Protein AF-A0A1Y2CX53-F1 (afdb_monomer_lite)

Organism: NCBI:txid329046

Structure (mmCIF, N/CA/C/O backbone):
data_AF-A0A1Y2CX53-F1
#
_entry.id   AF-A0A1Y2CX53-F1
#
loop_
_atom_site.group_PDB
_atom_site.id
_atom_site.type_symbol
_atom_site.label_atom_id
_atom_site.label_alt_id
_atom_site.label_comp_id
_atom_site.label_asym_id
_atom_site.label_entity_id
_atom_site.label_seq_id
_atom_site.pdbx_PDB_ins_code
_atom_site.Cartn_x
_atom_site.Cartn_y
_atom_site.Cartn_z
_atom_site.occupancy
_atom_site.B_iso_or_equiv
_atom_site.auth_seq_id
_atom_site.auth_comp_id
_atom_site.auth_asym_id
_atom_site.auth_atom_id
_atom_site.pdbx_PDB_model_num
ATOM 1 N N . MET A 1 1 ? -79.094 -1.179 32.822 1.00 39.94 1 MET A N 1
ATOM 2 C CA . MET A 1 1 ? -78.836 -0.177 31.769 1.00 39.94 1 MET A CA 1
ATOM 3 C C . MET A 1 1 ? -77.334 -0.209 31.513 1.00 39.94 1 MET A C 1
ATOM 5 O O . MET A 1 1 ? -76.596 0.452 32.221 1.00 39.94 1 MET A O 1
ATOM 9 N N . ASN A 1 2 ? -76.881 -1.110 30.634 1.00 36.38 2 ASN A N 1
ATOM 10 C CA . ASN A 1 2 ? -75.459 -1.347 30.356 1.00 36.38 2 ASN A CA 1
ATOM 11 C C . ASN A 1 2 ? -75.145 -0.822 28.957 1.00 36.38 2 ASN A C 1
ATOM 13 O O . ASN A 1 2 ? -75.767 -1.248 27.987 1.00 36.38 2 ASN A O 1
ATOM 17 N N . ILE A 1 3 ? -74.209 0.119 28.883 1.00 42.88 3 ILE A N 1
ATOM 18 C CA . ILE A 1 3 ? -73.709 0.717 27.648 1.00 42.88 3 ILE A CA 1
ATOM 19 C C . ILE A 1 3 ? -72.455 -0.070 27.258 1.00 42.88 3 ILE A C 1
ATOM 21 O O . ILE A 1 3 ? -71.452 -0.009 27.963 1.00 42.88 3 ILE A O 1
ATOM 25 N N . PHE A 1 4 ? -72.514 -0.820 26.157 1.00 44.66 4 PHE A N 1
ATOM 26 C CA . PHE A 1 4 ? -71.326 -1.385 25.517 1.00 44.66 4 PHE A CA 1
ATOM 27 C C . PHE A 1 4 ? -70.803 -0.376 24.492 1.00 44.66 4 PHE A C 1
ATOM 29 O O . PHE A 1 4 ? -71.413 -0.172 23.444 1.00 44.66 4 PHE A O 1
ATOM 36 N N . ALA A 1 5 ? -69.678 0.266 24.805 1.00 48.75 5 ALA A N 1
ATOM 37 C CA . ALA A 1 5 ? -68.897 1.029 23.842 1.00 48.75 5 ALA A CA 1
ATOM 38 C C . ALA A 1 5 ? -68.001 0.057 23.057 1.00 48.75 5 ALA A C 1
ATOM 40 O O . ALA A 1 5 ? -67.170 -0.635 23.642 1.00 48.75 5 ALA A O 1
ATOM 41 N N . SER A 1 6 ? -68.189 -0.012 21.739 1.00 45.56 6 SER A N 1
ATOM 42 C CA . SER A 1 6 ? -67.289 -0.738 20.837 1.00 45.56 6 SER A CA 1
ATOM 43 C C . SER A 1 6 ? -66.090 0.150 20.511 1.00 45.56 6 SER A C 1
ATOM 45 O O . SER A 1 6 ? -66.242 1.198 19.887 1.00 45.56 6 SER A O 1
ATOM 47 N N . LEU A 1 7 ? -64.905 -0.264 20.957 1.00 41.53 7 LEU A N 1
ATOM 48 C CA . LEU A 1 7 ? -63.626 0.357 20.630 1.00 41.53 7 LEU A CA 1
ATOM 49 C C . LEU A 1 7 ? -63.125 -0.249 19.308 1.00 41.53 7 LEU A C 1
ATOM 51 O O . LEU A 1 7 ? -62.728 -1.412 19.275 1.00 41.53 7 LEU A O 1
ATOM 55 N N . ILE A 1 8 ? -63.176 0.511 18.212 1.00 47.50 8 ILE A N 1
ATOM 56 C CA . ILE A 1 8 ? -62.559 0.126 16.934 1.00 47.50 8 ILE A CA 1
ATOM 57 C C . ILE A 1 8 ? -61.094 0.566 16.982 1.00 47.50 8 ILE A C 1
ATOM 59 O O . ILE A 1 8 ? -60.797 1.759 16.968 1.00 47.50 8 ILE A O 1
ATOM 63 N N . LEU A 1 9 ? -60.185 -0.404 17.072 1.00 40.47 9 LEU A N 1
ATOM 64 C CA . LEU A 1 9 ? -58.741 -0.192 17.057 1.00 40.47 9 LEU A CA 1
ATOM 65 C C . LEU A 1 9 ? -58.256 -0.184 15.596 1.00 40.47 9 LEU A C 1
ATOM 67 O O . LEU A 1 9 ? -58.204 -1.231 14.955 1.00 40.47 9 LEU A O 1
ATOM 71 N N . PHE A 1 10 ? -57.910 0.985 15.057 1.00 42.09 10 PHE A N 1
ATOM 72 C CA . PHE A 1 10 ? -57.161 1.076 13.801 1.00 42.09 10 PHE A CA 1
ATOM 73 C C . PHE A 1 10 ? -55.679 0.832 14.102 1.00 42.09 10 PHE A C 1
ATOM 75 O O . PHE A 1 10 ? -54.994 1.708 14.627 1.00 42.09 10 PHE A O 1
ATOM 82 N N . ALA A 1 11 ? -55.180 -0.364 13.791 1.00 44.38 11 ALA A N 1
ATOM 83 C CA . ALA A 1 11 ? -53.746 -0.619 13.756 1.00 44.38 11 ALA A CA 1
ATOM 84 C C . ALA A 1 11 ? -53.168 0.039 12.494 1.00 44.38 11 ALA A C 1
ATOM 86 O O . ALA A 1 11 ? -53.294 -0.488 11.391 1.00 44.38 11 ALA A O 1
ATOM 87 N N . VAL A 1 12 ? -52.564 1.216 12.649 1.00 46.72 12 VAL A N 1
ATOM 88 C CA . VAL A 1 12 ? -51.703 1.799 11.616 1.00 46.72 12 VAL A CA 1
ATOM 89 C C . VAL A 1 12 ? -50.394 1.014 11.660 1.00 46.72 12 VAL A C 1
ATOM 91 O O . VAL A 1 12 ? -49.587 1.218 12.564 1.00 46.72 12 VAL A O 1
ATOM 94 N N . SER A 1 13 ? -50.191 0.074 10.732 1.00 46.53 13 SER A N 1
ATOM 95 C CA . SER A 1 13 ? -48.875 -0.538 10.552 1.00 46.53 13 SER A CA 1
ATOM 96 C C . SER A 1 13 ? -47.955 0.516 9.945 1.00 46.53 13 SER A C 1
ATOM 98 O O . SER A 1 13 ? -48.009 0.785 8.745 1.00 46.53 13 SER A O 1
ATOM 100 N N . THR A 1 14 ? -47.120 1.147 10.762 1.00 49.34 14 THR A N 1
ATOM 101 C CA . THR A 1 14 ? -45.939 1.831 10.241 1.00 49.34 14 THR A CA 1
ATOM 102 C C . THR A 1 14 ? -45.027 0.735 9.703 1.00 49.34 14 THR A C 1
ATOM 104 O O . THR A 1 14 ? -44.381 0.041 10.488 1.00 49.34 14 THR A O 1
ATOM 107 N N . SER A 1 15 ? -45.044 0.496 8.389 1.00 53.25 15 SER A N 1
ATOM 108 C CA . SER A 1 15 ? -44.055 -0.365 7.745 1.00 53.25 15 SER A CA 1
ATOM 109 C C . SER A 1 15 ? -42.688 0.230 8.060 1.00 53.25 15 SER A C 1
ATOM 111 O O . SER A 1 15 ? -42.376 1.319 7.573 1.00 53.25 15 SER A O 1
ATOM 113 N N . ALA A 1 16 ? -41.920 -0.428 8.929 1.00 63.12 16 ALA A N 1
ATOM 114 C CA . ALA A 1 16 ? -40.508 -0.126 9.062 1.00 63.12 16 ALA A CA 1
ATOM 115 C C . ALA A 1 16 ? -39.925 -0.269 7.654 1.00 63.12 16 ALA A C 1
ATOM 117 O O . ALA A 1 16 ? -40.063 -1.321 7.034 1.00 63.12 16 ALA A O 1
ATOM 118 N N . VAL A 1 17 ? -39.437 0.834 7.093 1.00 67.75 17 VAL A N 1
ATOM 119 C CA . VAL A 1 17 ? -38.755 0.796 5.805 1.00 67.75 17 VAL A CA 1
ATOM 120 C C . VAL A 1 17 ? -37.468 0.038 6.077 1.00 67.75 17 VAL A C 1
ATOM 122 O O . VAL A 1 17 ? -36.670 0.502 6.888 1.00 67.75 17 VAL A O 1
ATOM 125 N N . ASP A 1 18 ? -37.313 -1.146 5.485 1.00 77.56 18 ASP A N 1
ATOM 126 C CA . ASP A 1 18 ? -36.091 -1.927 5.654 1.00 77.56 18 ASP A CA 1
ATOM 127 C C . ASP A 1 18 ? -34.884 -1.057 5.256 1.00 77.56 18 ASP A C 1
ATOM 129 O O . ASP A 1 18 ? -34.934 -0.391 4.210 1.00 77.56 18 ASP A O 1
ATOM 133 N N . PRO A 1 19 ? -33.830 -1.001 6.091 1.00 85.81 19 PRO A N 1
ATOM 134 C CA . PRO A 1 19 ? -32.695 -0.127 5.847 1.00 85.81 19 PRO A CA 1
ATOM 135 C C . PRO A 1 19 ? -32.014 -0.529 4.542 1.00 85.81 19 PRO A C 1
ATOM 137 O O . PRO A 1 19 ? -31.699 -1.698 4.316 1.00 85.81 19 PRO A O 1
ATOM 140 N N . TYR A 1 20 ? -31.772 0.455 3.684 1.00 91.81 20 TYR A N 1
ATOM 141 C CA . TYR A 1 20 ? -31.062 0.260 2.427 1.00 91.81 20 TYR A CA 1
ATOM 142 C C . TYR A 1 20 ? -29.922 1.261 2.274 1.00 91.81 20 TYR A C 1
ATOM 144 O O . TYR A 1 20 ? -29.932 2.353 2.854 1.00 91.81 20 TYR A O 1
ATOM 152 N N . THR A 1 21 ? -28.960 0.892 1.436 1.00 93.75 21 THR A N 1
ATOM 153 C CA . THR A 1 21 ? -27.834 1.743 1.055 1.00 93.75 21 THR A CA 1
ATOM 154 C C . THR A 1 21 ? -27.824 1.939 -0.443 1.00 93.75 21 THR A C 1
ATOM 156 O O . THR A 1 21 ? -28.003 0.998 -1.208 1.00 93.75 21 THR A O 1
ATOM 159 N N . ASN A 1 22 ? -27.598 3.175 -0.854 1.00 95.88 22 ASN A N 1
ATOM 160 C CA . ASN A 1 22 ? -27.435 3.587 -2.232 1.00 95.88 22 ASN A CA 1
ATOM 161 C C . ASN A 1 22 ? -25.947 3.838 -2.486 1.00 95.88 22 ASN A C 1
ATOM 163 O O . ASN A 1 22 ? -25.378 4.787 -1.948 1.00 95.88 22 ASN A O 1
ATOM 167 N N . VAL A 1 23 ? -25.323 3.006 -3.312 1.00 95.12 23 VAL A N 1
ATOM 168 C CA . VAL A 1 23 ? -23.974 3.241 -3.833 1.00 95.12 23 VAL A CA 1
ATOM 169 C C . VAL A 1 23 ? -24.118 3.909 -5.193 1.00 95.12 23 VAL A C 1
ATOM 171 O O . VAL A 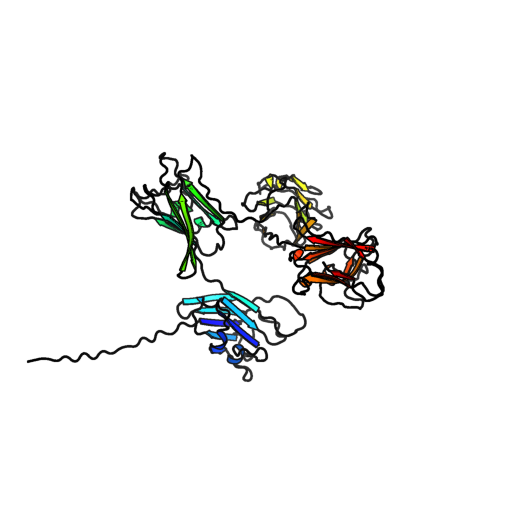1 23 ? -24.571 3.288 -6.151 1.00 95.12 23 VAL A O 1
ATOM 174 N N . THR A 1 24 ? -23.783 5.193 -5.268 1.00 95.38 24 THR A N 1
ATOM 175 C CA . THR A 1 24 ? -23.932 6.010 -6.474 1.00 95.38 24 THR A CA 1
ATOM 176 C C . THR A 1 24 ? -22.572 6.349 -7.059 1.00 95.38 24 THR A C 1
ATOM 178 O O . THR A 1 24 ? -21.698 6.857 -6.362 1.00 95.38 24 THR A O 1
ATOM 181 N N . ILE A 1 25 ? -22.410 6.120 -8.356 1.00 93.69 25 ILE A N 1
ATOM 182 C CA . ILE A 1 25 ? -21.271 6.582 -9.142 1.00 93.69 25 ILE A CA 1
ATOM 183 C C . ILE A 1 25 ? -21.761 7.730 -10.017 1.00 93.69 25 ILE A C 1
ATOM 185 O O . ILE A 1 25 ? -22.711 7.554 -10.773 1.00 93.69 25 ILE A O 1
ATOM 189 N N . GLU A 1 26 ? -21.136 8.898 -9.911 1.00 92.06 26 GLU A N 1
ATOM 190 C CA . GLU A 1 26 ? -21.539 10.122 -10.611 1.00 92.06 26 GLU A CA 1
ATOM 191 C C . GLU A 1 26 ? -20.362 10.686 -11.402 1.00 92.06 26 GLU A C 1
ATOM 193 O O . GLU A 1 26 ? -19.322 10.993 -10.827 1.00 92.06 26 GLU A O 1
ATOM 198 N N . CYS A 1 27 ? -20.525 10.879 -12.704 1.00 88.00 27 CYS A N 1
ATOM 199 C CA . CYS A 1 27 ? -19.511 11.416 -13.602 1.00 88.00 27 CYS A CA 1
ATOM 200 C C . CYS A 1 27 ? -19.977 12.754 -14.182 1.00 88.00 27 CYS A C 1
ATOM 202 O O . CYS A 1 27 ? -20.890 12.800 -15.004 1.00 88.00 27 CYS A O 1
ATOM 204 N N . ASN A 1 28 ? -19.314 13.845 -13.788 1.00 83.12 28 ASN A N 1
ATOM 205 C CA . ASN A 1 28 ? -19.702 15.215 -14.169 1.00 83.12 28 ASN A CA 1
ATOM 206 C C . ASN A 1 28 ? -19.137 15.679 -15.517 1.00 83.12 28 ASN A C 1
ATOM 208 O O . ASN A 1 28 ? -19.383 16.807 -15.945 1.00 83.12 28 ASN A O 1
ATOM 212 N N . SER A 1 29 ? -18.252 14.890 -16.118 1.00 79.94 29 SER A N 1
ATOM 213 C CA . SER A 1 29 ? -17.442 15.324 -17.262 1.00 79.94 29 SER A CA 1
ATOM 214 C C . SER A 1 29 ? -17.353 14.275 -18.362 1.00 79.94 29 SER A C 1
ATOM 216 O O . SER A 1 29 ? -16.634 14.483 -19.336 1.00 79.94 29 SER A O 1
ATOM 218 N N . MET A 1 30 ? -18.086 13.167 -18.226 1.00 77.56 30 MET A N 1
ATOM 219 C CA . MET A 1 30 ? -18.064 12.080 -19.195 1.00 77.56 30 MET A CA 1
ATOM 220 C C . MET A 1 30 ? -19.384 12.008 -19.963 1.00 77.56 30 MET A C 1
ATOM 222 O O . MET A 1 30 ? -20.447 12.077 -19.345 1.00 77.56 30 MET A O 1
ATOM 226 N N . PRO A 1 31 ? -19.337 11.874 -21.301 1.00 81.62 31 PRO A N 1
ATOM 227 C CA . PRO A 1 31 ? -20.542 11.740 -22.113 1.00 81.62 31 PRO A CA 1
ATOM 228 C C . PRO A 1 31 ? -21.252 10.402 -21.886 1.00 81.62 31 PRO A C 1
ATOM 230 O O . PRO A 1 31 ? -22.448 10.322 -22.141 1.00 81.62 31 PRO A O 1
ATOM 233 N N . TYR A 1 32 ? -20.529 9.396 -21.393 1.00 86.94 32 TYR A N 1
ATOM 234 C CA . TYR A 1 32 ? -21.010 8.070 -21.032 1.00 86.94 32 TYR A CA 1
ATOM 235 C C . TYR A 1 32 ? -20.001 7.375 -20.107 1.00 86.94 32 TYR A C 1
ATOM 237 O O . TYR A 1 32 ? -18.854 7.809 -19.989 1.00 86.94 32 TYR A O 1
ATOM 245 N N . PHE A 1 33 ? -20.418 6.276 -19.493 1.00 87.00 33 PHE A N 1
ATOM 246 C CA . PHE A 1 33 ? -19.537 5.279 -18.902 1.00 87.00 33 PHE A CA 1
ATOM 247 C C . PHE A 1 33 ? -20.087 3.871 -19.124 1.00 87.00 33 PHE A C 1
ATOM 249 O O . PHE A 1 33 ? -21.293 3.678 -19.321 1.00 87.00 33 PHE A O 1
ATOM 256 N N . GLU A 1 34 ? -19.173 2.909 -19.057 1.00 89.62 34 GLU A N 1
ATOM 257 C CA . GLU A 1 34 ? -19.421 1.494 -19.287 1.00 89.62 34 GLU A CA 1
ATOM 258 C C . GLU A 1 34 ? -18.722 0.678 -18.195 1.00 89.62 34 GLU A C 1
ATOM 260 O O . GLU A 1 34 ? -17.511 0.808 -17.981 1.00 89.62 34 GLU A O 1
ATOM 265 N N . PHE A 1 35 ? -19.489 -0.154 -17.499 1.00 91.56 35 PHE A N 1
ATOM 266 C CA . PHE A 1 35 ? -18.987 -1.070 -16.479 1.00 91.56 35 PHE A CA 1
ATOM 267 C C . PHE A 1 35 ? -19.271 -2.506 -16.912 1.00 91.56 35 PHE A C 1
ATOM 269 O O . PHE A 1 35 ? -20.299 -2.775 -17.532 1.00 91.56 35 PHE A O 1
ATOM 276 N N . ALA A 1 36 ? -18.349 -3.409 -16.584 1.00 93.12 36 ALA A N 1
ATOM 277 C CA . ALA A 1 36 ? -18.547 -4.844 -16.746 1.00 93.12 36 ALA A CA 1
ATOM 278 C C . ALA A 1 36 ? -19.310 -5.413 -15.545 1.00 93.12 36 ALA A C 1
ATOM 280 O O . ALA A 1 36 ? -20.245 -6.176 -15.715 1.00 93.12 36 ALA A O 1
ATOM 281 N N . GLU A 1 37 ? -18.920 -5.008 -14.332 1.00 95.50 37 GLU A N 1
ATOM 282 C CA . GLU A 1 37 ? -19.513 -5.488 -13.082 1.00 95.50 37 GLU A CA 1
ATOM 283 C C . GLU A 1 37 ? -19.222 -4.499 -11.939 1.00 95.50 37 GLU A C 1
ATOM 285 O O . GLU A 1 37 ? -18.176 -3.841 -11.898 1.00 95.50 37 GLU A O 1
ATOM 290 N N . ILE A 1 38 ? -20.135 -4.409 -10.979 1.00 95.12 38 ILE A N 1
ATOM 291 C CA . ILE A 1 38 ? -20.022 -3.671 -9.724 1.00 95.12 38 ILE A CA 1
ATOM 292 C C . ILE A 1 38 ? -20.300 -4.652 -8.595 1.00 95.12 38 ILE A C 1
ATOM 294 O O . ILE A 1 38 ? -21.399 -5.182 -8.453 1.00 95.12 38 ILE A O 1
ATOM 298 N N . GLU A 1 39 ? -19.309 -4.844 -7.736 1.00 96.75 39 GLU A N 1
ATOM 299 C CA . GLU A 1 39 ? -19.431 -5.726 -6.584 1.00 96.75 39 GLU A CA 1
ATOM 300 C C . GLU A 1 39 ? -19.425 -4.903 -5.299 1.00 96.75 39 GLU A C 1
ATOM 302 O O . GLU A 1 39 ? -18.592 -4.014 -5.110 1.00 96.75 39 GLU A O 1
ATOM 307 N N . ILE A 1 40 ? -20.334 -5.219 -4.386 1.00 95.62 40 ILE A N 1
ATOM 308 C CA . ILE A 1 40 ? -20.452 -4.563 -3.082 1.00 95.62 40 ILE A CA 1
ATOM 309 C C . ILE A 1 40 ? -20.401 -5.675 -2.047 1.00 95.62 40 ILE A C 1
ATOM 311 O O . ILE A 1 40 ? -21.252 -6.556 -2.057 1.00 95.62 40 ILE A O 1
ATOM 315 N N . PHE A 1 41 ? -19.403 -5.659 -1.171 1.00 94.00 41 PHE A N 1
ATOM 316 C CA . PHE A 1 41 ? -19.142 -6.733 -0.221 1.00 94.00 41 PHE A CA 1
ATOM 317 C C . PHE A 1 41 ? -19.440 -6.322 1.216 1.00 94.00 41 PHE A C 1
ATOM 319 O O . PHE A 1 41 ? -19.092 -5.220 1.645 1.00 94.00 41 PHE A O 1
ATOM 326 N N . GLU A 1 42 ? -20.013 -7.254 1.975 1.00 91.88 42 GLU A N 1
ATOM 327 C CA . GLU A 1 42 ? -20.063 -7.192 3.436 1.00 91.88 42 GLU A CA 1
ATOM 328 C C . GLU A 1 42 ? -18.786 -7.749 4.087 1.00 91.88 42 GLU A C 1
ATOM 330 O O . GLU A 1 42 ? -17.937 -8.375 3.447 1.00 91.88 42 GLU A O 1
ATOM 335 N N . ALA A 1 43 ? -18.666 -7.597 5.409 1.00 83.50 43 ALA A N 1
ATOM 336 C CA . ALA A 1 43 ? -17.552 -8.141 6.196 1.00 83.50 43 ALA A CA 1
ATOM 337 C C . ALA A 1 43 ? -17.389 -9.669 6.096 1.00 83.50 43 ALA A C 1
ATOM 339 O O . ALA A 1 43 ? -16.290 -10.185 6.285 1.00 83.50 43 ALA A O 1
ATOM 340 N N . ASN A 1 44 ? -18.466 -10.395 5.789 1.00 89.56 44 ASN A N 1
ATOM 341 C CA . ASN A 1 44 ? -18.441 -11.845 5.579 1.00 89.56 44 ASN A CA 1
ATOM 342 C C . ASN A 1 44 ? -17.951 -12.249 4.168 1.00 89.56 44 ASN A C 1
ATOM 344 O O . ASN A 1 44 ? -17.855 -13.442 3.888 1.00 89.56 44 ASN A O 1
ATOM 348 N N . GLY A 1 45 ? -17.657 -11.284 3.287 1.00 91.06 45 GLY A N 1
ATOM 349 C CA . GLY A 1 45 ? -17.230 -11.523 1.906 1.00 91.06 45 GLY A CA 1
ATOM 350 C C . GLY A 1 45 ? -18.363 -11.806 0.912 1.00 91.06 45 GLY A C 1
ATOM 351 O O . GLY A 1 45 ? -18.080 -12.176 -0.225 1.00 91.06 45 GLY A O 1
ATOM 352 N N . THR A 1 46 ? -19.631 -11.636 1.295 1.00 95.88 46 THR A N 1
ATOM 353 C CA . THR A 1 46 ? -20.788 -11.803 0.397 1.00 95.88 46 THR A CA 1
ATOM 354 C C . THR A 1 46 ? -20.919 -10.599 -0.529 1.00 95.88 46 THR A C 1
ATOM 356 O O . THR A 1 46 ? -21.012 -9.475 -0.038 1.00 95.88 46 THR A O 1
ATOM 359 N N . ASN A 1 47 ? -20.967 -10.824 -1.849 1.00 96.69 47 ASN A N 1
ATOM 360 C CA . ASN A 1 47 ? -21.326 -9.786 -2.819 1.00 96.69 47 ASN A CA 1
ATOM 361 C C . ASN A 1 47 ? -22.844 -9.536 -2.765 1.00 96.69 47 ASN A C 1
ATOM 363 O O . ASN A 1 47 ? -23.637 -10.290 -3.330 1.00 96.69 47 ASN A O 1
ATOM 367 N N . ILE A 1 48 ? -23.244 -8.488 -2.058 1.00 96.50 48 ILE A N 1
ATOM 368 C CA . ILE A 1 48 ? -24.638 -8.081 -1.866 1.00 96.50 48 ILE A CA 1
ATOM 369 C C . ILE A 1 48 ? -25.184 -7.239 -3.023 1.00 96.50 48 ILE A C 1
ATOM 371 O O . ILE A 1 48 ? -26.392 -7.016 -3.077 1.00 96.50 48 ILE A O 1
ATOM 375 N N . ALA A 1 49 ? -24.341 -6.818 -3.975 1.00 96.44 49 ALA A N 1
ATOM 376 C CA . ALA A 1 49 ? -24.811 -6.151 -5.192 1.00 96.44 49 ALA A CA 1
ATOM 377 C C . ALA A 1 49 ? -25.746 -7.059 -6.011 1.00 96.44 49 ALA A C 1
ATOM 379 O O . ALA A 1 49 ? -26.744 -6.575 -6.531 1.00 96.44 49 ALA A O 1
ATOM 380 N N . LEU A 1 50 ? -25.502 -8.378 -6.007 1.00 97.19 50 LEU A N 1
ATOM 381 C CA . LEU A 1 50 ? -26.322 -9.395 -6.690 1.00 97.19 50 LEU A CA 1
ATOM 382 C C . LEU A 1 50 ? -27.777 -9.472 -6.191 1.00 97.19 50 LEU A C 1
ATOM 384 O O . LEU A 1 50 ? -28.633 -10.068 -6.839 1.00 97.19 50 LEU A O 1
ATOM 388 N N . GLN A 1 51 ? -28.048 -8.935 -5.001 1.00 95.56 51 GLN A N 1
ATOM 389 C CA . GLN A 1 51 ? -29.383 -8.882 -4.394 1.00 95.56 51 GLN A CA 1
ATOM 390 C C . GLN A 1 51 ? -29.989 -7.476 -4.475 1.00 95.56 51 GLN A C 1
ATOM 392 O O . GLN A 1 51 ? -31.086 -7.243 -3.966 1.00 95.56 51 GLN A O 1
ATOM 397 N N . GLY A 1 52 ? -29.241 -6.529 -5.039 1.00 94.81 52 GLY A N 1
ATOM 398 C CA . GLY A 1 52 ? -29.622 -5.137 -5.137 1.00 94.81 52 GLY A CA 1
ATOM 399 C C . GLY A 1 52 ? -30.444 -4.821 -6.380 1.00 94.81 52 GLY A C 1
ATOM 400 O O . GLY A 1 52 ? -30.727 -5.665 -7.228 1.00 94.81 52 GLY A O 1
ATOM 401 N N . GLU A 1 53 ? -30.802 -3.550 -6.488 1.00 97.62 53 GLU A N 1
ATOM 402 C CA . GLU A 1 53 ? -31.441 -2.972 -7.662 1.00 97.62 53 GLU A CA 1
ATOM 403 C C . GLU A 1 53 ? -30.507 -1.919 -8.255 1.00 97.62 53 GLU A C 1
ATOM 405 O O . GLU A 1 53 ? -30.119 -0.968 -7.574 1.00 97.62 53 GLU A O 1
ATOM 410 N N . ALA A 1 54 ? -30.146 -2.078 -9.526 1.00 97.31 54 ALA A N 1
ATOM 411 C CA . ALA A 1 54 ? -29.327 -1.110 -10.240 1.00 97.31 54 ALA A CA 1
ATOM 412 C C . ALA A 1 54 ? -30.189 -0.220 -11.143 1.00 97.31 54 ALA A C 1
ATOM 414 O O . ALA A 1 54 ? -31.058 -0.690 -11.879 1.00 97.31 54 ALA A O 1
ATOM 415 N N . THR A 1 55 ? -29.915 1.080 -11.118 1.00 96.88 55 THR A N 1
ATOM 416 C CA . THR A 1 55 ? -30.510 2.086 -12.007 1.00 96.88 55 THR A CA 1
ATOM 417 C C . THR A 1 55 ? -29.420 3.004 -12.547 1.00 96.88 55 THR A C 1
ATOM 419 O O . THR A 1 55 ? -28.359 3.138 -11.943 1.00 96.88 55 THR A O 1
ATOM 422 N N . MET A 1 56 ? -29.652 3.635 -13.696 1.00 95.44 56 MET A N 1
ATOM 423 C CA . MET A 1 56 ? -28.704 4.593 -14.267 1.00 95.44 56 MET A CA 1
ATOM 424 C C . MET A 1 56 ? -29.416 5.747 -14.973 1.00 95.44 56 MET A C 1
ATOM 426 O O . MET A 1 56 ? -30.603 5.655 -15.290 1.00 95.44 56 MET A O 1
ATOM 430 N N . SER A 1 57 ? -28.677 6.823 -15.231 1.00 94.00 57 SER A N 1
ATOM 431 C CA . SER A 1 57 ? -29.151 8.062 -15.860 1.00 94.00 57 SER A CA 1
ATOM 432 C C . SER A 1 57 ? -29.799 7.860 -17.230 1.00 94.00 57 SER A C 1
ATOM 434 O O . SER A 1 57 ? -30.756 8.557 -17.569 1.00 94.00 57 SER A O 1
ATOM 436 N N . SER A 1 58 ? -29.277 6.941 -18.041 1.00 92.94 58 SER A N 1
ATOM 437 C CA . SER A 1 58 ? -29.749 6.649 -19.399 1.00 92.94 58 SER A CA 1
ATOM 438 C C . SER A 1 58 ? -29.269 5.266 -19.841 1.00 92.94 58 SER A C 1
ATOM 440 O O . SER A 1 58 ? -28.296 4.791 -19.289 1.00 92.94 58 SER A O 1
ATOM 442 N N . VAL A 1 59 ? -29.899 4.614 -20.824 1.00 93.94 59 VAL A N 1
ATOM 443 C CA . VAL A 1 59 ? -29.506 3.259 -21.275 1.00 93.94 59 VAL A CA 1
ATOM 444 C C . VAL A 1 59 ? -29.110 3.276 -22.752 1.00 93.94 59 VAL A C 1
ATOM 446 O O . VAL A 1 59 ? -29.917 3.671 -23.598 1.00 93.94 59 VAL A O 1
ATOM 449 N N . HIS A 1 60 ? -27.901 2.812 -23.080 1.00 92.75 60 HIS A N 1
ATOM 450 C CA . HIS A 1 60 ? -27.423 2.625 -24.452 1.00 92.75 60 HIS A CA 1
ATOM 451 C C . HIS A 1 60 ? -27.774 1.223 -24.964 1.00 92.75 60 HIS A C 1
ATOM 453 O O . HIS A 1 60 ? -27.392 0.225 -24.365 1.00 92.75 60 HIS A O 1
ATOM 459 N N . GLY A 1 61 ? -28.483 1.115 -26.092 1.00 90.56 61 GLY A N 1
ATOM 460 C CA . GLY A 1 61 ? -28.583 -0.147 -26.845 1.00 90.56 61 GLY A CA 1
ATOM 461 C C . GLY A 1 61 ? -29.140 -1.369 -26.091 1.00 90.56 61 GLY A C 1
ATOM 462 O O . GLY A 1 61 ? -28.861 -2.495 -26.491 1.00 90.56 61 GLY A O 1
ATOM 463 N N . GLY A 1 62 ? -29.913 -1.180 -25.014 1.00 92.00 62 GLY A N 1
ATOM 464 C CA . GLY A 1 62 ? -30.412 -2.283 -24.176 1.00 92.00 62 GLY A CA 1
ATOM 465 C C . GLY A 1 62 ? -29.382 -2.863 -23.195 1.00 92.00 62 GLY A C 1
ATOM 466 O O . GLY A 1 62 ? -29.590 -3.960 -22.677 1.00 92.00 62 GLY A O 1
ATOM 467 N N . LEU A 1 63 ? -28.284 -2.145 -22.952 1.00 94.88 63 LEU A N 1
ATOM 468 C CA . LEU A 1 63 ? -27.272 -2.434 -21.934 1.00 94.88 63 LEU A CA 1
ATOM 469 C C . LEU A 1 63 ? -27.689 -1.788 -20.606 1.00 94.88 63 LEU A C 1
ATOM 471 O O . LEU A 1 63 ? -27.128 -0.781 -20.182 1.00 94.88 63 LEU A O 1
ATOM 475 N N . ASP A 1 64 ? -28.761 -2.308 -20.011 1.00 96.00 64 ASP A N 1
ATOM 476 C CA . ASP A 1 64 ? -29.380 -1.767 -18.801 1.00 96.00 64 ASP A CA 1
ATOM 477 C C . ASP A 1 64 ? -28.536 -1.993 -17.531 1.00 96.00 64 ASP A C 1
ATOM 479 O O . ASP A 1 64 ? -27.581 -2.763 -17.520 1.00 96.00 64 ASP A O 1
ATOM 483 N N . ALA A 1 65 ? -28.884 -1.296 -16.445 1.00 96.75 65 ALA A N 1
ATOM 484 C CA . ALA A 1 65 ? -28.046 -1.216 -15.247 1.00 96.75 65 ALA A CA 1
ATOM 485 C C . ALA A 1 65 ? -27.943 -2.537 -14.490 1.00 96.75 65 ALA A C 1
ATOM 487 O O . ALA A 1 65 ? -26.942 -2.757 -13.812 1.00 96.75 65 ALA A O 1
ATOM 488 N N . SER A 1 66 ? -28.933 -3.424 -14.630 1.00 97.50 66 SER A N 1
ATOM 489 C CA . SER A 1 66 ? -28.924 -4.713 -13.937 1.00 97.50 66 SER A CA 1
ATOM 490 C C . SER A 1 66 ? -27.777 -5.616 -14.388 1.00 97.50 66 SER A C 1
ATOM 492 O O . SER A 1 66 ? -27.292 -6.410 -13.593 1.00 97.50 66 SER A O 1
ATOM 494 N N . ARG A 1 67 ? -27.274 -5.426 -15.615 1.00 96.88 67 ARG A N 1
ATOM 495 C CA . ARG A 1 67 ? -26.114 -6.153 -16.149 1.00 96.88 67 ARG A CA 1
ATOM 496 C C . ARG A 1 67 ? -24.832 -5.908 -15.362 1.00 96.88 67 ARG A C 1
ATOM 498 O O . ARG A 1 67 ? -23.987 -6.773 -15.298 1.00 96.88 67 ARG A O 1
ATOM 505 N N . CYS A 1 68 ? -24.698 -4.749 -14.729 1.00 96.19 68 CYS A N 1
ATOM 506 C CA . CYS A 1 68 ? -23.516 -4.428 -13.933 1.00 96.19 68 CYS A CA 1
ATOM 507 C C . CYS A 1 68 ? -23.557 -4.971 -12.507 1.00 96.19 68 CYS A C 1
ATOM 509 O O . CYS A 1 68 ? -22.704 -4.606 -11.710 1.00 96.19 68 CYS A O 1
ATOM 511 N N . ILE A 1 69 ? -24.580 -5.736 -12.142 1.00 97.56 69 ILE A N 1
ATOM 512 C CA . ILE A 1 69 ? -24.684 -6.391 -10.835 1.00 97.56 69 ILE A CA 1
ATOM 513 C C . ILE A 1 69 ? -25.191 -7.829 -11.008 1.00 97.56 69 ILE A C 1
ATOM 515 O O . ILE A 1 69 ? -25.878 -8.355 -10.131 1.00 97.56 69 ILE A O 1
ATOM 519 N N . ASP A 1 70 ? -24.937 -8.445 -12.165 1.00 97.25 70 ASP A N 1
ATOM 520 C CA . ASP A 1 70 ? -25.457 -9.772 -12.512 1.00 97.25 70 ASP A CA 1
ATOM 521 C C . ASP A 1 70 ? -24.460 -10.905 -12.217 1.00 97.25 70 ASP A C 1
ATOM 523 O O . ASP A 1 70 ? -24.795 -12.085 -12.371 1.00 97.25 70 ASP A O 1
ATOM 527 N N . GLY A 1 71 ? -23.254 -10.571 -11.745 1.00 96.25 71 GLY A N 1
ATOM 528 C CA . GLY A 1 71 ? -22.189 -11.526 -11.456 1.00 96.25 71 GLY A CA 1
ATOM 529 C C . GLY A 1 71 ? -21.478 -12.049 -12.702 1.00 96.25 71 GLY A C 1
ATOM 530 O O . GLY A 1 71 ? -20.756 -13.046 -12.605 1.00 96.25 71 GLY A O 1
ATOM 531 N N . ASN A 1 72 ? -21.682 -11.431 -13.868 1.00 94.62 72 ASN A N 1
ATOM 532 C CA . ASN A 1 72 ? -21.099 -11.845 -15.136 1.00 94.62 72 ASN A CA 1
ATOM 533 C C . ASN A 1 72 ? -20.172 -10.766 -15.719 1.00 94.62 72 ASN A C 1
ATOM 535 O O . ASN A 1 72 ? -20.605 -9.841 -16.395 1.00 94.62 72 ASN A O 1
ATOM 539 N N . TYR A 1 73 ? -18.862 -10.971 -15.571 1.00 91.94 73 TYR A N 1
ATOM 540 C CA . TYR A 1 73 ? -17.824 -10.061 -16.079 1.00 91.94 73 TYR A CA 1
ATOM 541 C C . TYR A 1 73 ? -17.734 -9.960 -17.615 1.00 91.94 73 TYR A C 1
ATOM 543 O O . TYR A 1 73 ? -16.998 -9.109 -18.116 1.00 91.94 73 TYR A O 1
ATOM 551 N N . ASP A 1 74 ? -18.432 -10.827 -18.357 1.00 88.25 74 ASP A N 1
ATOM 552 C CA . ASP A 1 74 ? -18.548 -10.747 -19.822 1.00 88.25 74 ASP A CA 1
ATOM 553 C C . ASP A 1 74 ? -19.764 -9.908 -20.265 1.00 88.25 74 ASP A C 1
ATOM 555 O O . ASP A 1 74 ? -19.995 -9.708 -21.463 1.00 88.25 74 ASP A O 1
ATOM 559 N N . SER A 1 75 ? -20.579 -9.457 -19.309 1.00 89.94 75 SER A N 1
ATOM 560 C CA . SER A 1 75 ? -21.697 -8.548 -19.520 1.00 89.94 75 SER A CA 1
ATOM 561 C C . SER A 1 75 ? -21.226 -7.084 -19.416 1.00 89.94 75 SER A C 1
ATOM 563 O O . SER A 1 75 ? -20.076 -6.795 -19.088 1.00 89.94 75 SER A O 1
ATOM 565 N N . ALA A 1 76 ? -22.095 -6.151 -19.806 1.00 92.25 76 ALA A N 1
ATOM 566 C CA . ALA A 1 76 ? -21.816 -4.725 -19.729 1.00 92.25 76 ALA A CA 1
ATOM 567 C C . ALA A 1 76 ? -23.108 -3.937 -19.525 1.00 92.25 76 ALA A C 1
ATOM 569 O O . ALA A 1 76 ? -24.118 -4.218 -20.183 1.00 92.25 76 ALA A O 1
ATOM 570 N N . CYS A 1 77 ? -23.059 -2.910 -18.682 1.00 93.75 77 CYS A N 1
ATOM 571 C CA . CYS A 1 77 ? -24.044 -1.834 -18.680 1.00 93.75 77 CYS A CA 1
ATOM 572 C C . CYS A 1 77 ? -23.414 -0.554 -19.234 1.00 93.75 77 CYS A C 1
ATOM 574 O O . CYS A 1 77 ? -22.235 -0.277 -19.005 1.00 93.75 77 CYS A O 1
ATOM 576 N N . TYR A 1 78 ? -24.197 0.225 -19.980 1.00 92.94 78 TYR A N 1
ATOM 577 C CA . TYR A 1 78 ? -23.688 1.375 -20.726 1.00 92.94 78 TYR A CA 1
ATOM 578 C C . TYR A 1 78 ? -24.729 2.501 -20.708 1.00 92.94 78 TYR A C 1
ATOM 580 O O . TYR A 1 78 ? -25.861 2.338 -21.174 1.00 92.94 78 TYR A O 1
ATOM 588 N N . THR A 1 79 ? -24.336 3.661 -20.177 1.00 91.62 79 THR A N 1
ATOM 589 C CA . THR A 1 79 ? -25.122 4.899 -20.284 1.00 91.62 79 THR A CA 1
ATOM 590 C C . THR A 1 79 ? -25.135 5.456 -21.712 1.00 91.62 79 THR A C 1
ATOM 592 O O . THR A 1 79 ? -24.133 5.434 -22.413 1.00 91.62 79 THR A O 1
ATOM 595 N N . ALA A 1 80 ? -26.272 5.962 -22.191 1.00 88.81 80 ALA A N 1
ATOM 596 C CA . ALA A 1 80 ? -26.350 6.546 -23.531 1.00 88.81 80 ALA A CA 1
ATOM 597 C C . ALA A 1 80 ? -25.578 7.872 -23.631 1.00 88.81 80 ALA A C 1
ATOM 599 O O . ALA A 1 80 ? -25.561 8.655 -22.685 1.00 88.81 80 ALA A O 1
ATOM 600 N N . ASP A 1 81 ? -25.034 8.158 -24.818 1.00 81.44 81 ASP A N 1
ATOM 601 C CA . ASP A 1 81 ? -24.300 9.390 -25.137 1.00 81.44 81 ASP A CA 1
ATOM 602 C C . ASP A 1 81 ? -25.210 10.643 -25.071 1.00 81.44 81 ASP A C 1
ATOM 604 O O . ASP A 1 81 ? -25.706 11.133 -26.091 1.00 81.44 81 ASP A O 1
ATOM 608 N N . SER A 1 82 ? -25.504 11.159 -23.869 1.00 70.75 82 SER A N 1
ATOM 609 C CA . SER A 1 82 ? -26.363 12.341 -23.656 1.00 70.75 82 SER A CA 1
ATOM 610 C C . SER A 1 82 ? -26.336 12.860 -22.205 1.00 70.75 82 SER A C 1
ATOM 612 O O . SER A 1 82 ? -26.327 12.037 -21.302 1.00 70.75 82 SER A O 1
ATOM 614 N N . PRO A 1 83 ? -26.689 14.141 -21.953 1.00 66.88 83 PRO A N 1
ATOM 615 C CA . PRO A 1 83 ? -25.862 15.284 -21.482 1.00 66.88 83 PRO A CA 1
ATOM 616 C C . PRO A 1 83 ? -24.831 14.999 -20.347 1.00 66.88 83 PRO A C 1
ATOM 618 O O . PRO A 1 83 ? -24.745 13.881 -19.868 1.00 66.88 83 PRO A O 1
ATOM 621 N N . PRO A 1 84 ? -24.024 15.986 -19.880 1.00 68.00 84 PRO A N 1
ATOM 622 C CA . PRO A 1 84 ? -22.703 15.763 -19.253 1.00 68.00 84 PRO A CA 1
ATOM 623 C C . PRO A 1 84 ? -22.698 15.144 -17.843 1.00 68.00 84 PRO A C 1
ATOM 625 O O . PRO A 1 84 ? -21.655 15.127 -17.196 1.00 68.00 84 PRO A O 1
ATOM 628 N N . TYR A 1 85 ? -23.846 14.693 -17.343 1.00 86.38 85 TYR A N 1
ATOM 629 C CA . TYR A 1 85 ? -23.985 14.154 -15.997 1.00 86.38 85 TYR A CA 1
ATOM 630 C C . TYR A 1 85 ? -24.534 12.736 -16.067 1.00 86.38 85 TYR A C 1
ATOM 632 O O . TYR A 1 85 ? -25.747 12.517 -16.108 1.00 86.38 85 TYR A O 1
ATOM 640 N N . GLN A 1 86 ? -23.614 11.779 -16.096 1.00 90.88 86 GLN A N 1
ATOM 641 C CA . GLN A 1 86 ? -23.953 10.367 -16.057 1.00 90.88 86 GLN A CA 1
ATOM 642 C C . GLN A 1 86 ? -23.893 9.880 -14.623 1.00 90.88 86 GLN A C 1
ATOM 644 O O . GLN A 1 86 ? -22.966 10.219 -13.888 1.00 90.88 86 GLN A O 1
ATOM 649 N N . TRP A 1 87 ? -24.856 9.058 -14.226 1.00 93.38 87 TRP A N 1
ATOM 650 C CA . TRP A 1 87 ? -24.830 8.431 -12.914 1.00 93.38 87 TRP A CA 1
ATOM 651 C C . TRP A 1 87 ? -25.376 7.012 -12.969 1.00 93.38 87 TRP A C 1
ATOM 653 O O . TRP A 1 87 ? -26.225 6.682 -13.795 1.00 93.38 87 TRP A O 1
ATOM 663 N N . MET A 1 88 ? -24.883 6.174 -12.068 1.00 94.44 88 MET A N 1
ATOM 664 C CA . MET A 1 88 ? -25.412 4.844 -11.797 1.00 94.44 88 MET A CA 1
ATOM 665 C C . MET A 1 88 ? -25.595 4.699 -10.297 1.00 94.44 88 MET A C 1
ATOM 667 O O . MET A 1 88 ? -24.765 5.160 -9.520 1.00 94.44 88 MET A O 1
ATOM 671 N N . ASN A 1 89 ? -26.690 4.078 -9.890 1.00 96.81 89 ASN A N 1
ATOM 672 C CA . ASN A 1 89 ? -27.014 3.822 -8.502 1.00 96.81 89 ASN A CA 1
ATOM 673 C C . ASN A 1 89 ? -27.299 2.334 -8.310 1.00 96.81 89 ASN A C 1
ATOM 675 O O . ASN A 1 89 ? -28.114 1.764 -9.033 1.00 96.81 89 ASN A O 1
ATOM 679 N N . VAL A 1 90 ? -26.642 1.732 -7.323 1.00 97.25 90 VAL A N 1
ATOM 680 C CA . VAL A 1 90 ? -26.914 0.375 -6.852 1.00 97.25 90 VAL A CA 1
ATOM 681 C C . VAL A 1 90 ? -27.505 0.472 -5.453 1.00 97.25 90 VAL A C 1
ATOM 683 O O . VAL A 1 90 ? -26.840 0.913 -4.511 1.00 97.25 90 VAL A O 1
ATOM 686 N N . ARG A 1 91 ? -28.767 0.073 -5.319 1.00 97.19 91 ARG A N 1
ATOM 687 C CA . ARG A 1 91 ? -29.483 0.003 -4.048 1.00 97.19 91 ARG A CA 1
ATOM 688 C C . ARG A 1 91 ? -29.347 -1.396 -3.466 1.00 97.19 91 ARG A C 1
ATOM 690 O O . ARG A 1 91 ? -29.837 -2.347 -4.063 1.00 97.19 91 ARG A O 1
ATOM 697 N N . VAL A 1 92 ? -28.733 -1.525 -2.295 1.00 95.94 92 VAL A N 1
ATOM 698 C CA . VAL A 1 92 ? -28.567 -2.804 -1.585 1.00 95.94 92 VAL A CA 1
ATOM 699 C C . VAL A 1 92 ? -29.392 -2.836 -0.291 1.00 95.94 92 VAL A C 1
ATOM 701 O O . VAL A 1 92 ? -29.509 -1.801 0.374 1.00 95.94 92 VAL A O 1
ATOM 704 N N . PRO A 1 93 ? -29.961 -3.994 0.100 1.00 94.31 93 PRO A N 1
ATOM 705 C CA . PRO A 1 93 ? -30.871 -4.119 1.244 1.00 94.31 93 PRO A CA 1
ATOM 706 C C . PRO A 1 93 ? -30.126 -4.269 2.584 1.00 94.31 93 PRO A C 1
ATOM 708 O O . PRO A 1 93 ? -30.463 -5.116 3.409 1.00 94.31 93 PRO A O 1
ATOM 711 N N . VAL A 1 94 ? -29.067 -3.484 2.785 1.00 90.75 94 VAL A N 1
ATOM 712 C CA . VAL A 1 94 ? -28.289 -3.456 4.031 1.00 90.75 94 VAL A CA 1
ATOM 713 C C . VAL A 1 94 ? -27.969 -2.009 4.414 1.00 90.75 94 VAL A C 1
ATOM 715 O O . VAL A 1 94 ? -27.902 -1.154 3.524 1.00 90.75 94 VAL A O 1
ATOM 718 N N . PRO A 1 95 ? -27.737 -1.705 5.703 1.00 88.56 95 PRO A N 1
ATOM 719 C CA . PRO A 1 95 ? -27.231 -0.399 6.122 1.00 88.56 95 PRO A CA 1
ATOM 720 C C . PRO A 1 95 ? -25.784 -0.190 5.660 1.00 88.56 95 PRO A C 1
ATOM 722 O O . PRO A 1 95 ? -25.027 -1.153 5.496 1.00 88.56 95 PRO A O 1
ATOM 725 N N . ALA A 1 96 ? -25.364 1.068 5.507 1.00 85.19 96 ALA A N 1
ATOM 726 C CA . ALA A 1 96 ? -24.075 1.372 4.884 1.00 85.19 96 ALA A CA 1
ATOM 727 C C . ALA A 1 96 ? -22.916 0.809 5.717 1.00 85.19 96 ALA A C 1
ATOM 729 O O . ALA A 1 96 ? -21.928 0.320 5.168 1.00 85.19 96 ALA A O 1
ATOM 730 N N . THR A 1 97 ? -23.095 0.780 7.044 1.00 82.25 97 THR A N 1
ATOM 731 C CA . THR A 1 97 ? -22.155 0.230 8.034 1.00 82.25 97 THR A CA 1
ATOM 732 C C . THR A 1 97 ? -21.787 -1.236 7.816 1.00 82.25 97 THR A C 1
ATOM 734 O O . THR A 1 97 ? -20.778 -1.687 8.355 1.00 82.25 97 THR A O 1
ATOM 737 N N . SER A 1 98 ? -22.596 -1.992 7.069 1.00 88.38 98 SER A N 1
ATOM 738 C CA . SER A 1 98 ? -22.313 -3.396 6.753 1.00 88.38 98 SER A CA 1
ATOM 739 C C . SER A 1 98 ? -21.363 -3.565 5.567 1.00 88.38 98 SER A C 1
ATOM 741 O O . SER A 1 98 ? -20.763 -4.630 5.424 1.00 88.38 98 SER A O 1
ATOM 743 N N . ILE A 1 99 ? -21.204 -2.538 4.726 1.00 89.56 99 ILE A N 1
ATOM 744 C CA . ILE A 1 99 ? -20.380 -2.607 3.519 1.00 89.56 99 ILE A CA 1
ATOM 745 C C . ILE A 1 99 ? -18.907 -2.389 3.883 1.00 89.56 99 ILE A C 1
ATOM 747 O O . ILE A 1 99 ? -18.544 -1.398 4.514 1.00 89.56 99 ILE A O 1
ATOM 751 N N . THR A 1 100 ? -18.038 -3.294 3.445 1.00 88.81 100 THR A N 1
ATOM 752 C CA . THR A 1 100 ? -16.588 -3.246 3.695 1.00 88.81 100 THR A CA 1
ATOM 753 C C . THR A 1 100 ? -15.781 -2.968 2.441 1.00 88.81 100 THR A C 1
ATOM 755 O O . THR A 1 100 ? -14.706 -2.372 2.521 1.00 88.81 100 THR A O 1
ATOM 758 N N . THR A 1 101 ? -16.256 -3.411 1.276 1.00 91.19 101 THR A N 1
ATOM 759 C CA . THR A 1 101 ? -15.512 -3.275 0.024 1.00 91.19 101 THR A CA 1
ATOM 760 C C . THR A 1 101 ? -16.442 -3.015 -1.149 1.00 91.19 101 THR A C 1
ATOM 762 O O . THR A 1 101 ? -17.470 -3.669 -1.277 1.00 91.19 101 THR A O 1
ATOM 765 N N . ILE A 1 102 ? -16.064 -2.092 -2.029 1.00 91.69 102 ILE A N 1
ATOM 766 C CA . ILE A 1 102 ? -16.720 -1.875 -3.322 1.00 91.69 102 ILE A CA 1
ATOM 767 C C . ILE A 1 102 ? -15.680 -2.138 -4.407 1.00 91.69 102 ILE A C 1
ATOM 769 O O . ILE A 1 102 ? -14.564 -1.616 -4.322 1.00 91.69 102 ILE A O 1
ATOM 773 N N . LYS A 1 103 ? -16.025 -2.955 -5.405 1.00 93.06 103 LYS A N 1
ATOM 774 C CA . LYS A 1 103 ? -15.181 -3.202 -6.574 1.00 93.06 103 LYS A CA 1
ATOM 775 C C . LYS A 1 103 ? -15.868 -2.779 -7.857 1.00 93.06 103 LYS A C 1
ATOM 777 O O . LYS A 1 103 ? -17.029 -3.110 -8.069 1.00 93.06 103 LYS A O 1
ATOM 782 N N . LEU A 1 104 ? -15.130 -2.077 -8.711 1.00 92.12 104 LEU A N 1
ATOM 783 C CA . LEU A 1 104 ? -15.603 -1.644 -10.025 1.00 92.12 104 LEU A CA 1
ATOM 784 C C . LEU A 1 104 ? -14.786 -2.346 -11.108 1.00 92.12 104 LEU A C 1
ATOM 786 O O . LEU A 1 104 ? -13.554 -2.250 -11.120 1.00 92.12 104 LEU A O 1
ATOM 790 N N . TRP A 1 105 ? -15.476 -3.039 -12.006 1.00 90.12 105 TRP A N 1
ATOM 791 C CA . TRP A 1 105 ? -14.903 -3.747 -13.142 1.00 90.12 105 TRP A CA 1
ATOM 792 C C . TRP A 1 105 ? -15.299 -3.042 -14.427 1.00 90.12 105 TRP A C 1
ATOM 794 O O . TRP A 1 105 ? -16.458 -2.681 -14.627 1.00 90.12 105 TRP A O 1
ATOM 804 N N . GLN A 1 106 ? -14.332 -2.856 -15.314 1.00 85.31 106 GLN A N 1
ATOM 805 C CA . GLN A 1 106 ? -14.525 -2.098 -16.537 1.00 85.31 106 GLN A CA 1
ATOM 806 C C . GLN A 1 106 ? -14.507 -2.993 -17.777 1.00 85.31 106 GLN A C 1
ATOM 808 O O . GLN A 1 106 ? -13.761 -3.973 -17.830 1.00 85.31 106 GLN A O 1
ATOM 813 N N . VAL A 1 107 ? -15.285 -2.610 -18.791 1.00 81.94 107 VAL A N 1
ATOM 814 C CA . VAL A 1 107 ? -15.197 -3.173 -20.143 1.00 81.94 107 VAL A CA 1
ATOM 815 C C . VAL A 1 107 ? -13.975 -2.596 -20.873 1.00 81.94 107 VAL A C 1
ATOM 817 O O . VAL A 1 107 ? -13.513 -1.495 -20.575 1.00 81.94 107 VAL A O 1
ATOM 820 N N . TRP A 1 108 ? -13.393 -3.379 -21.782 1.00 63.94 108 TRP A N 1
ATOM 821 C CA . TRP A 1 108 ? -12.115 -3.122 -22.455 1.00 63.94 108 TRP A CA 1
ATOM 822 C C . TRP A 1 108 ? -11.887 -1.666 -22.900 1.00 63.94 108 TRP A C 1
ATOM 824 O O . TRP A 1 108 ? -12.800 -1.007 -23.366 1.00 63.94 108 TRP A O 1
ATOM 834 N N . ASN A 1 109 ? -10.624 -1.223 -22.809 1.00 63.03 109 ASN A N 1
ATOM 835 C CA . ASN A 1 109 ? -9.989 -0.075 -23.488 1.00 63.03 109 ASN A CA 1
ATOM 836 C C . ASN A 1 109 ? -10.513 1.355 -23.261 1.00 63.03 109 ASN A C 1
ATOM 838 O O . ASN A 1 109 ? -9.900 2.294 -23.773 1.00 63.03 109 ASN A O 1
ATOM 842 N N . ASN A 1 110 ? -11.529 1.564 -22.430 1.00 57.84 110 ASN A N 1
ATOM 843 C CA . ASN A 1 110 ? -11.986 2.909 -22.081 1.00 57.84 110 ASN A CA 1
ATOM 844 C C . ASN A 1 110 ? -11.145 3.517 -20.931 1.00 57.84 110 ASN A C 1
ATOM 846 O O . ASN A 1 110 ? -11.591 3.616 -19.801 1.00 57.84 110 ASN A O 1
ATOM 850 N N . GLU A 1 111 ? -9.909 3.955 -21.179 1.00 55.44 111 GLU A N 1
ATOM 851 C CA . GLU A 1 111 ? -8.965 4.437 -20.136 1.00 55.44 111 GLU A CA 1
ATOM 852 C C . GLU A 1 111 ? -9.368 5.719 -19.356 1.00 55.44 111 GLU A C 1
ATOM 854 O O . GLU A 1 111 ? -8.536 6.326 -18.682 1.00 55.44 111 GLU A O 1
ATOM 859 N N . PHE A 1 112 ? -10.614 6.187 -19.406 1.00 54.72 112 PHE A N 1
ATOM 860 C CA . PHE A 1 112 ? -10.977 7.498 -18.869 1.00 54.72 112 PHE A CA 1
ATOM 861 C C . PHE A 1 112 ? -12.130 7.432 -17.862 1.00 54.72 112 PHE A C 1
ATOM 863 O O . PHE A 1 112 ? -13.236 7.060 -18.219 1.00 54.72 112 PHE A O 1
ATOM 870 N N . TRP A 1 113 ? -11.854 7.869 -16.623 1.00 67.50 113 TRP A N 1
ATOM 871 C CA . TRP A 1 113 ? -12.841 8.258 -15.597 1.00 67.50 113 TRP A CA 1
ATOM 872 C C . TRP A 1 113 ? -12.541 9.614 -14.912 1.00 67.50 113 TRP A C 1
ATOM 874 O O . TRP A 1 113 ? -12.871 9.783 -13.733 1.00 67.50 113 TRP A O 1
ATOM 884 N N . PRO A 1 114 ? -11.868 10.605 -15.542 1.00 69.81 114 PRO A N 1
ATOM 885 C CA . PRO A 1 114 ? -11.591 11.850 -14.838 1.00 69.81 114 PRO A CA 1
ATOM 886 C C . PRO A 1 114 ? -12.899 12.579 -14.507 1.00 69.81 114 PRO A C 1
ATOM 888 O O . PRO A 1 114 ? -13.723 12.854 -15.379 1.00 69.81 114 PRO A O 1
ATOM 891 N N . GLY A 1 115 ? -13.065 12.922 -13.228 1.00 79.62 115 GLY A N 1
ATOM 892 C CA . GLY A 1 115 ? -14.220 13.683 -12.746 1.00 79.62 115 GLY A CA 1
ATOM 893 C C . GLY A 1 115 ? -15.417 12.837 -12.309 1.00 79.62 115 GLY A C 1
ATOM 894 O O . GLY A 1 115 ? -16.514 13.390 -12.176 1.00 79.62 115 GLY A O 1
ATOM 895 N N . CYS A 1 116 ? -15.219 11.537 -12.076 1.00 84.44 116 CYS A N 1
ATOM 896 C CA . CYS A 1 116 ? -16.221 10.678 -11.458 1.00 84.44 116 CYS A CA 1
ATOM 897 C C . CYS A 1 116 ? -16.057 10.589 -9.930 1.00 84.44 116 CYS A C 1
ATOM 899 O O . CYS A 1 116 ? -14.951 10.682 -9.396 1.00 84.44 116 CYS A O 1
ATOM 901 N N . TRP A 1 117 ? -17.168 10.399 -9.226 1.00 88.19 117 TRP A N 1
ATOM 902 C CA . TRP A 1 117 ? -17.263 10.315 -7.771 1.00 88.19 117 TRP A CA 1
ATOM 903 C C . TRP A 1 117 ? -18.027 9.058 -7.378 1.00 88.19 117 TRP A C 1
ATOM 905 O O . TRP A 1 117 ? -19.065 8.767 -7.965 1.00 88.19 117 TRP A O 1
ATOM 915 N N . LEU A 1 118 ? -17.550 8.355 -6.357 1.00 92.06 118 LEU A N 1
ATOM 916 C CA . LEU A 1 118 ? -18.279 7.294 -5.674 1.00 92.06 118 LEU A CA 1
ATOM 917 C C . LEU A 1 118 ? -18.882 7.878 -4.397 1.00 92.06 118 LEU A C 1
ATOM 919 O O . LEU A 1 118 ? -18.161 8.431 -3.570 1.00 92.06 118 LEU A O 1
ATOM 923 N N . THR A 1 119 ? -20.193 7.762 -4.226 1.00 90.56 119 THR A N 1
ATOM 924 C CA . THR A 1 119 ? -20.900 8.245 -3.039 1.00 90.56 119 THR A CA 1
ATOM 925 C C . THR A 1 119 ? -21.749 7.132 -2.443 1.00 90.56 119 THR A C 1
ATOM 927 O O . THR A 1 119 ? -22.524 6.491 -3.147 1.00 90.56 119 THR A O 1
ATOM 930 N N . VAL A 1 120 ? -21.627 6.913 -1.138 1.00 90.06 120 VAL A N 1
ATOM 931 C CA . VAL A 1 120 ? -22.394 5.913 -0.390 1.00 90.06 120 VAL A CA 1
ATOM 932 C C . VAL A 1 120 ? -23.402 6.650 0.486 1.00 90.06 120 VAL A C 1
ATOM 934 O O . VAL A 1 120 ? -23.031 7.445 1.354 1.00 90.06 120 VAL A O 1
ATOM 937 N N . TYR A 1 121 ? -24.683 6.407 0.231 1.00 88.38 121 TYR A N 1
ATOM 938 C CA . TYR A 1 121 ? -25.818 7.020 0.914 1.00 88.38 121 TYR A CA 1
ATOM 939 C C . TYR A 1 121 ? -26.563 5.979 1.736 1.00 88.38 121 TYR A C 1
ATOM 941 O O . TYR A 1 121 ? -27.064 4.996 1.197 1.00 88.38 121 TYR A O 1
ATOM 949 N N . ASP A 1 122 ? -26.706 6.234 3.025 1.00 87.06 122 ASP A N 1
ATOM 950 C CA . ASP A 1 122 ? -27.512 5.424 3.925 1.00 87.06 122 ASP A CA 1
ATOM 951 C C . ASP A 1 122 ? -28.927 6.012 4.006 1.00 87.06 122 ASP A C 1
ATOM 953 O O . ASP A 1 122 ? -29.100 7.221 4.189 1.00 87.06 122 ASP A O 1
ATOM 957 N N . SER A 1 123 ? -29.949 5.171 3.843 1.00 81.88 123 SER A N 1
ATOM 958 C CA . SER A 1 123 ? -31.355 5.603 3.857 1.00 81.88 123 SER A CA 1
ATOM 959 C C . SER A 1 123 ? -31.796 6.290 5.155 1.00 81.88 123 SER A C 1
ATOM 961 O O . SER A 1 123 ? -32.707 7.118 5.117 1.00 81.88 123 SER A O 1
ATOM 963 N N . GLU A 1 124 ? -31.143 6.005 6.283 1.00 79.50 124 GLU A N 1
ATOM 964 C CA . GLU A 1 124 ? -31.456 6.603 7.583 1.00 79.50 124 GLU A CA 1
ATOM 965 C C . GLU A 1 124 ? -30.598 7.839 7.877 1.00 79.50 124 GLU A C 1
ATOM 967 O O . GLU A 1 124 ? -31.056 8.764 8.552 1.00 79.50 124 GLU A O 1
ATOM 972 N N . LYS A 1 125 ? -29.351 7.869 7.385 1.00 74.06 125 LYS A N 1
ATOM 973 C CA . LYS A 1 125 ? -28.348 8.885 7.765 1.00 74.06 125 LYS A CA 1
ATOM 974 C C . LYS A 1 125 ? -28.016 9.907 6.674 1.00 74.06 125 LYS A C 1
ATOM 976 O O . LYS A 1 125 ? -27.378 10.915 6.975 1.00 74.06 125 LYS A O 1
ATOM 981 N N . GLY A 1 126 ? -28.447 9.695 5.432 1.00 77.56 126 GLY A N 1
ATOM 982 C CA . GLY A 1 126 ? -28.059 10.521 4.285 1.00 77.56 126 GLY A CA 1
ATOM 983 C C . GLY A 1 126 ? -26.696 10.120 3.707 1.00 77.56 126 GLY A C 1
ATOM 984 O O . GLY A 1 126 ? -26.299 8.962 3.787 1.00 77.56 126 GLY A O 1
ATOM 985 N N . ALA A 1 127 ? -25.983 11.054 3.067 1.00 65.81 127 ALA A N 1
ATOM 986 C CA . ALA A 1 127 ? -24.656 10.777 2.501 1.00 65.81 127 ALA A CA 1
ATOM 987 C C . ALA A 1 127 ? -23.658 10.446 3.618 1.00 65.81 127 ALA A C 1
ATOM 989 O O . ALA A 1 127 ? -23.466 11.265 4.516 1.00 65.81 127 ALA A O 1
ATOM 990 N N . VAL A 1 128 ? -23.012 9.282 3.548 1.00 77.50 128 VAL A N 1
ATOM 991 C CA . VAL A 1 128 ? -22.073 8.824 4.585 1.00 77.50 128 VAL A CA 1
ATOM 992 C C . VAL A 1 128 ? -20.622 8.896 4.111 1.00 77.50 128 VAL A C 1
ATOM 994 O O . VAL A 1 128 ? -19.737 9.172 4.914 1.00 77.50 128 VAL A O 1
ATOM 997 N N . GLN A 1 129 ? -20.365 8.724 2.810 1.00 81.06 129 GLN A N 1
ATOM 998 C CA . GLN A 1 129 ? -19.016 8.789 2.238 1.00 81.06 129 GLN A CA 1
ATOM 999 C C . GLN A 1 129 ? -19.056 9.285 0.789 1.00 81.06 129 GLN A C 1
ATOM 1001 O O . GLN A 1 129 ? -19.969 8.922 0.048 1.00 81.06 129 GLN A O 1
ATOM 1006 N N . LYS A 1 130 ? -18.076 10.104 0.382 1.00 83.12 130 LYS A N 1
ATOM 1007 C CA . LYS A 1 130 ? -17.902 10.583 -0.998 1.00 83.12 130 LYS A CA 1
ATOM 1008 C C . LYS A 1 130 ? -16.421 10.629 -1.370 1.00 83.12 130 LYS A C 1
ATOM 1010 O O . LYS A 1 130 ? -15.694 11.461 -0.836 1.00 83.12 130 LYS A O 1
ATOM 1015 N N . ASP A 1 131 ? -16.017 9.808 -2.334 1.00 79.38 131 ASP A N 1
ATOM 1016 C CA . ASP A 1 131 ? -14.635 9.676 -2.799 1.00 79.38 131 ASP A CA 1
ATOM 1017 C C . ASP A 1 131 ? -14.507 9.986 -4.294 1.00 79.38 131 ASP A C 1
ATOM 1019 O O . ASP A 1 131 ? -15.383 9.659 -5.096 1.00 79.38 131 ASP A O 1
ATOM 1023 N N . ALA A 1 132 ? -13.405 10.625 -4.689 1.00 78.50 132 ALA A N 1
ATOM 1024 C CA . ALA A 1 132 ? -13.087 10.854 -6.097 1.00 78.50 132 ALA A CA 1
ATOM 1025 C C . ALA A 1 132 ? -12.499 9.583 -6.733 1.00 78.50 132 ALA A C 1
ATOM 1027 O O . ALA A 1 132 ? -11.578 8.980 -6.178 1.00 78.50 132 ALA A O 1
ATOM 1028 N N . LEU A 1 133 ? -12.964 9.216 -7.929 1.00 73.25 133 LEU A N 1
ATOM 1029 C CA . LEU A 1 133 ? -12.335 8.179 -8.748 1.00 73.25 133 LEU A CA 1
ATOM 1030 C C . LEU A 1 133 ? -11.113 8.800 -9.451 1.00 73.25 133 LEU A C 1
ATOM 1032 O O . LEU A 1 133 ? -11.254 9.614 -10.363 1.00 73.25 133 LEU A O 1
ATOM 1036 N N . HIS A 1 134 ? -9.899 8.491 -8.978 1.00 51.28 134 HIS A N 1
ATOM 1037 C CA . HIS A 1 134 ? -8.659 9.089 -9.492 1.00 51.28 134 HIS A CA 1
ATOM 1038 C C . HIS A 1 134 ? -8.011 8.207 -10.570 1.00 51.28 134 HIS A C 1
ATOM 1040 O O . HIS A 1 134 ? -7.776 7.037 -10.297 1.00 51.28 134 HIS A O 1
ATOM 1046 N N . PRO A 1 135 ? -7.601 8.730 -11.741 1.00 43.00 135 PRO A N 1
ATOM 1047 C CA . PRO A 1 135 ? -6.870 7.942 -12.732 1.00 43.00 135 PRO A CA 1
ATOM 1048 C C . PRO A 1 135 ? -5.467 7.593 -12.211 1.00 43.00 135 PRO A C 1
ATOM 1050 O O . PRO A 1 135 ? -4.675 8.488 -11.911 1.00 43.00 135 PRO A O 1
ATOM 1053 N N . GLN A 1 136 ? -5.130 6.309 -12.096 1.00 34.78 136 GLN A N 1
ATOM 1054 C CA . GLN A 1 136 ? -3.740 5.870 -11.977 1.00 34.78 136 GLN A CA 1
ATOM 1055 C C . GLN A 1 136 ? -3.374 4.944 -13.145 1.00 34.78 136 GLN A C 1
ATOM 1057 O O . GLN A 1 136 ? -3.880 3.836 -13.251 1.00 34.78 136 GLN A O 1
ATOM 1062 N N . MET A 1 137 ? -2.402 5.434 -13.926 1.00 26.70 137 MET A N 1
ATOM 1063 C 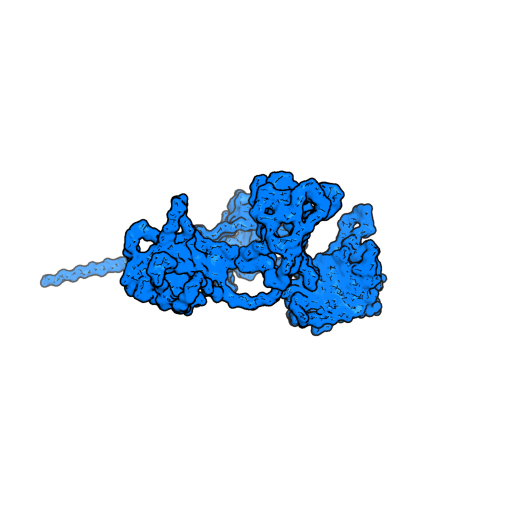CA . MET A 1 137 ? -1.517 4.765 -14.895 1.00 26.70 137 MET A CA 1
ATOM 1064 C C . MET A 1 137 ? -1.980 4.619 -16.357 1.00 26.70 137 MET A C 1
ATOM 1066 O O . MET A 1 137 ? -3.132 4.338 -16.652 1.00 26.70 137 MET A O 1
ATOM 1070 N N . GLY A 1 138 ? -1.021 4.909 -17.252 1.00 26.83 138 GLY A N 1
ATOM 1071 C CA . GLY A 1 138 ? -1.152 5.009 -18.707 1.00 26.83 138 GLY A CA 1
ATOM 1072 C C . GLY A 1 138 ? -1.019 3.679 -19.469 1.00 26.83 138 GLY A C 1
ATOM 1073 O O . GLY A 1 138 ? -1.133 2.607 -18.876 1.00 26.83 138 GLY A O 1
ATOM 1074 N N . PRO A 1 139 ? -0.772 3.740 -20.791 1.00 30.98 139 PRO A N 1
ATOM 1075 C CA . PRO A 1 139 ? -1.244 2.736 -21.729 1.00 30.98 139 PRO A CA 1
ATOM 1076 C C . PRO A 1 139 ? -0.414 1.459 -21.646 1.00 30.98 139 PRO A C 1
ATOM 1078 O O . PRO A 1 139 ? 0.767 1.446 -21.996 1.00 30.98 139 PRO A O 1
ATOM 1081 N N . SER A 1 140 ? -1.042 0.359 -21.237 1.00 25.44 140 SER A N 1
ATOM 1082 C CA . SER A 1 140 ? -0.468 -0.977 -21.419 1.00 25.44 140 SER A CA 1
ATOM 1083 C C . SER A 1 140 ? -1.563 -2.032 -21.583 1.00 25.44 140 SER A C 1
ATOM 1085 O O . SER A 1 140 ? -2.294 -2.345 -20.656 1.00 25.44 140 SER A O 1
ATOM 1087 N N . ILE A 1 141 ? -1.642 -2.533 -22.817 1.00 28.52 141 ILE A N 1
ATOM 1088 C CA . ILE A 1 141 ? -2.185 -3.804 -23.325 1.00 28.52 141 ILE A CA 1
ATOM 1089 C C . ILE A 1 141 ? -2.982 -4.656 -22.313 1.00 28.52 141 ILE A C 1
ATOM 1091 O O . ILE A 1 141 ? -2.443 -5.231 -21.372 1.00 28.52 141 ILE A O 1
ATOM 1095 N N . ILE A 1 142 ? -4.272 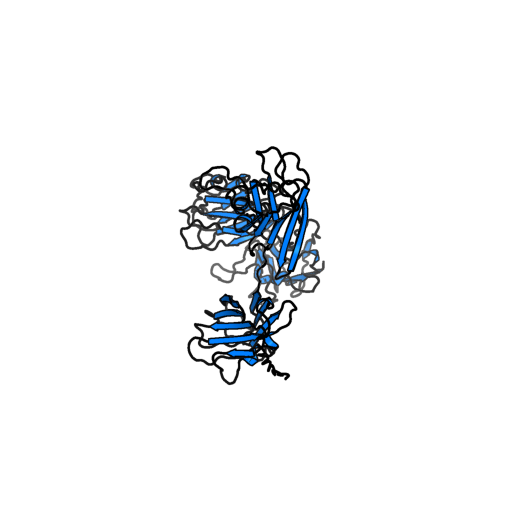-4.785 -22.624 1.00 26.00 142 ILE A N 1
ATOM 1096 C CA . ILE A 1 142 ? -5.336 -5.451 -21.870 1.00 26.00 142 ILE A CA 1
ATOM 1097 C C . ILE A 1 142 ? -5.245 -6.974 -22.014 1.00 26.00 142 ILE A C 1
ATOM 1099 O O . ILE A 1 142 ? -5.401 -7.516 -23.108 1.00 26.00 142 ILE A O 1
ATOM 1103 N N . THR A 1 143 ? -5.106 -7.663 -20.886 1.00 27.34 143 THR A N 1
ATOM 1104 C CA . THR A 1 143 ? -5.886 -8.877 -20.629 1.00 27.34 143 THR A CA 1
ATOM 1105 C C . THR A 1 143 ? -6.904 -8.533 -19.550 1.00 27.34 143 THR A C 1
ATOM 1107 O O . THR A 1 143 ? -6.588 -7.822 -18.599 1.00 27.34 143 THR A O 1
ATOM 1110 N N . ASN A 1 144 ? -8.137 -8.984 -19.750 1.00 33.84 144 ASN A N 1
ATOM 1111 C CA . ASN A 1 144 ? -9.301 -8.802 -18.884 1.00 33.84 144 ASN A CA 1
ATOM 1112 C C . ASN A 1 144 ? -8.930 -9.068 -17.412 1.00 33.84 144 ASN A C 1
ATOM 1114 O O . ASN A 1 144 ? -8.126 -9.962 -17.183 1.00 33.84 144 ASN A O 1
ATOM 1118 N N . THR A 1 145 ? -9.583 -8.376 -16.463 1.00 38.66 145 THR A N 1
ATOM 1119 C CA . THR A 1 145 ? -9.710 -8.725 -15.022 1.00 38.66 145 THR A CA 1
ATOM 1120 C C . THR A 1 145 ? -8.948 -7.933 -13.934 1.00 38.66 145 THR A C 1
ATOM 1122 O O . THR A 1 145 ? -8.626 -8.522 -12.903 1.00 38.66 145 THR A O 1
ATOM 1125 N N . CYS A 1 146 ? -8.737 -6.616 -14.030 1.00 34.75 146 CYS A N 1
ATOM 1126 C CA . CYS A 1 146 ? -8.269 -5.843 -12.857 1.00 34.75 146 CYS A CA 1
ATOM 1127 C C . CYS A 1 146 ? -9.386 -4.963 -12.254 1.00 34.75 146 CYS A C 1
ATOM 1129 O O . CYS A 1 146 ? -9.771 -3.982 -12.893 1.00 34.75 146 CYS A O 1
ATOM 1131 N N . PRO A 1 147 ? -9.903 -5.274 -11.045 1.00 45.38 147 PRO A N 1
ATOM 1132 C CA . PRO A 1 147 ? -10.878 -4.429 -10.363 1.00 45.38 147 PRO A CA 1
ATOM 1133 C C . PRO A 1 147 ? -10.222 -3.236 -9.672 1.00 45.38 147 PRO A C 1
ATOM 1135 O O . PRO A 1 147 ? -9.127 -3.341 -9.115 1.00 45.38 147 PRO A O 1
ATOM 1138 N N . TRP A 1 148 ? -10.957 -2.133 -9.589 1.00 50.31 148 TRP A N 1
ATOM 1139 C CA . TRP A 1 148 ? -10.674 -1.060 -8.636 1.00 50.31 148 TRP A CA 1
ATOM 1140 C C . TRP A 1 148 ? -11.253 -1.448 -7.282 1.00 50.31 148 TRP A C 1
ATOM 1142 O O . TRP A 1 148 ? -12.434 -1.765 -7.228 1.00 50.31 148 TRP A O 1
ATOM 1152 N N . ILE A 1 149 ? -10.461 -1.440 -6.204 1.00 51.06 149 ILE A N 1
ATOM 1153 C CA . ILE A 1 149 ? -10.902 -1.882 -4.869 1.00 51.06 149 ILE A CA 1
ATOM 1154 C C . ILE A 1 149 ? -10.946 -0.687 -3.913 1.00 51.06 149 ILE A C 1
ATOM 1156 O O . ILE A 1 149 ? -9.914 -0.081 -3.627 1.00 51.06 149 ILE A O 1
ATOM 1160 N N . PHE A 1 150 ? -12.128 -0.396 -3.373 1.00 51.88 150 PHE A N 1
ATOM 1161 C CA . PHE A 1 150 ? -12.343 0.593 -2.317 1.00 51.88 150 PHE A CA 1
ATOM 1162 C C . PHE A 1 150 ? -12.638 -0.127 -1.006 1.00 51.88 150 PHE A C 1
ATOM 1164 O O . PHE A 1 150 ? -13.600 -0.887 -0.941 1.00 51.88 150 PHE A O 1
ATOM 1171 N N . THR A 1 151 ? -11.848 0.123 0.040 1.00 45.19 151 THR A N 1
ATOM 1172 C CA . THR A 1 151 ? -12.096 -0.414 1.388 1.00 45.19 151 THR A CA 1
ATOM 1173 C C . THR A 1 151 ? -12.686 0.676 2.272 1.00 45.19 151 THR A C 1
ATOM 1175 O O . THR A 1 151 ? -12.044 1.705 2.489 1.00 45.19 151 THR A O 1
ATOM 1178 N N . MET A 1 152 ? -13.883 0.449 2.811 1.00 34.47 152 MET A N 1
ATOM 1179 C CA . MET A 1 152 ? -14.547 1.391 3.717 1.00 34.47 152 MET A CA 1
ATOM 1180 C C . MET A 1 152 ? -14.231 1.068 5.177 1.00 34.47 152 MET A C 1
ATOM 1182 O O . MET A 1 152 ? -14.150 -0.095 5.569 1.00 34.47 152 MET A O 1
ATOM 1186 N N . ASN A 1 153 ? -14.039 2.107 5.991 1.00 34.53 153 ASN A N 1
ATOM 1187 C CA . ASN A 1 153 ? -13.783 1.991 7.423 1.00 34.53 153 ASN A CA 1
ATOM 1188 C C . ASN A 1 153 ? -14.799 2.842 8.189 1.00 34.53 153 ASN A C 1
ATOM 1190 O O . ASN A 1 153 ? -14.827 4.054 8.007 1.00 34.53 153 ASN A O 1
ATOM 1194 N N . TYR A 1 154 ? -15.591 2.211 9.057 1.00 34.09 154 TYR A N 1
ATOM 1195 C CA . TYR A 1 154 ? -16.523 2.898 9.953 1.00 34.09 154 TYR A CA 1
ATOM 1196 C C . TYR A 1 154 ? -15.889 3.172 11.330 1.00 34.09 154 TYR A C 1
ATOM 1198 O O . TYR A 1 154 ? -15.152 2.338 11.855 1.00 34.09 154 TYR A O 1
ATOM 1206 N N . ASP A 1 155 ? -16.205 4.350 11.874 1.00 38.84 155 ASP A N 1
ATOM 1207 C CA . ASP A 1 155 ? -15.812 4.965 13.156 1.00 38.84 155 ASP A CA 1
ATOM 1208 C C . ASP A 1 155 ? -15.570 4.017 14.361 1.00 38.84 155 ASP A C 1
ATOM 1210 O O . ASP A 1 155 ? -16.427 3.195 14.703 1.00 38.84 155 ASP A O 1
ATOM 1214 N N . SER A 1 156 ? -14.444 4.187 15.077 1.00 47.47 156 SER A N 1
ATOM 1215 C CA . SER A 1 156 ? -14.112 3.460 16.322 1.00 47.47 156 SER A CA 1
ATOM 1216 C C . SER A 1 156 ? -13.546 4.359 17.438 1.00 47.47 156 SER A C 1
ATOM 1218 O O . SER A 1 156 ? -12.365 4.709 17.400 1.00 47.47 156 SER A O 1
ATOM 1220 N N . ASP A 1 157 ? -14.351 4.711 18.451 1.00 55.69 157 ASP A N 1
ATOM 1221 C CA . ASP A 1 157 ? -13.899 5.593 19.544 1.00 55.69 157 ASP A CA 1
ATOM 1222 C C . ASP A 1 157 ? -13.151 4.763 20.598 1.00 55.69 157 ASP A C 1
ATOM 1224 O O . ASP A 1 157 ? -13.601 3.677 20.995 1.00 55.69 157 ASP A O 1
ATOM 1228 N N . THR A 1 158 ? -12.038 5.282 21.126 1.00 59.50 158 THR A N 1
ATOM 1229 C CA . THR A 1 158 ? -11.323 4.647 22.250 1.00 59.50 158 THR A CA 1
ATOM 1230 C C . THR A 1 158 ? -11.603 5.387 23.552 1.00 59.50 158 THR A C 1
ATOM 1232 O O . THR A 1 158 ? -11.478 6.606 23.637 1.00 59.50 158 THR A O 1
ATOM 1235 N N . THR A 1 159 ? -11.986 4.649 24.597 1.00 71.81 159 THR A N 1
ATOM 1236 C CA . THR A 1 159 ? -12.290 5.208 25.921 1.00 71.81 159 THR A CA 1
ATOM 1237 C C . THR A 1 159 ? -11.251 4.773 26.953 1.00 71.81 159 THR A C 1
ATOM 1239 O O . THR A 1 159 ? -10.965 3.581 27.094 1.00 71.81 159 THR A O 1
ATOM 1242 N N . VAL A 1 160 ? -10.743 5.732 27.728 1.00 69.94 160 VAL A N 1
ATOM 1243 C CA . VAL A 1 160 ? -9.897 5.506 28.911 1.00 69.94 160 VAL A CA 1
ATOM 1244 C C . VAL A 1 160 ? -10.690 5.908 30.150 1.00 69.94 160 VAL A C 1
ATOM 1246 O O . VAL A 1 160 ? -11.169 7.038 30.225 1.00 69.94 160 VAL A O 1
ATOM 1249 N N . LYS A 1 161 ? -10.840 5.008 31.127 1.00 81.12 161 LYS A N 1
ATOM 1250 C CA . LYS A 1 161 ? -11.613 5.253 32.354 1.00 81.12 161 LYS A CA 1
ATOM 1251 C C . LYS A 1 161 ? -10.847 4.832 33.610 1.00 81.12 161 LYS A C 1
ATOM 1253 O O . LYS A 1 161 ? -10.438 3.679 33.738 1.00 81.12 161 LYS A O 1
ATOM 1258 N N . LEU A 1 162 ? -10.725 5.752 34.564 1.00 71.75 162 LEU A N 1
ATOM 1259 C CA . LEU A 1 162 ? -10.331 5.497 35.953 1.00 71.75 162 LEU A CA 1
ATOM 1260 C C . LEU A 1 162 ? -11.599 5.364 36.794 1.00 71.75 162 LEU A C 1
ATOM 1262 O O . LEU A 1 162 ? -12.479 6.212 36.689 1.00 71.75 162 LEU A O 1
ATOM 1266 N N . SER A 1 163 ? -11.727 4.317 37.606 1.00 78.19 163 SER A N 1
ATOM 1267 C CA . SER A 1 163 ? -12.927 4.087 38.425 1.00 78.19 163 SER A CA 1
ATOM 1268 C C . SER A 1 163 ? -12.630 3.351 39.728 1.00 78.19 163 SER A C 1
ATOM 1270 O O . SER A 1 163 ? -11.525 2.838 39.920 1.00 78.19 163 SER A O 1
ATOM 1272 N N . SER A 1 164 ? -13.625 3.297 40.620 1.00 74.25 164 SER A N 1
ATOM 1273 C CA . SER A 1 164 ? -13.529 2.628 41.926 1.00 74.25 164 SER A CA 1
ATOM 1274 C C . SER A 1 164 ? -12.400 3.184 42.800 1.00 74.25 164 SER A C 1
ATOM 1276 O O . SER A 1 164 ? -11.655 2.436 43.438 1.00 74.25 164 SER A O 1
ATOM 1278 N N . CYS A 1 165 ? -12.239 4.509 42.788 1.00 69.19 165 CYS A N 1
ATOM 1279 C CA . CYS A 1 165 ? -11.220 5.198 43.565 1.00 69.19 165 CYS A CA 1
ATOM 1280 C C . CYS A 1 165 ? -11.711 5.448 45.003 1.00 69.19 165 CYS A C 1
ATOM 1282 O O . CYS A 1 165 ? -12.742 6.095 45.195 1.00 69.19 165 CYS A O 1
ATOM 1284 N N . PRO A 1 166 ? -10.991 4.973 46.038 1.00 63.75 166 PRO A N 1
ATOM 1285 C CA . PRO A 1 166 ? -11.473 5.017 47.420 1.00 63.75 166 PRO A CA 1
ATOM 1286 C C . PRO A 1 166 ? -11.433 6.412 48.069 1.00 63.75 166 PRO A C 1
ATOM 1288 O O . PRO A 1 166 ? -11.998 6.583 49.149 1.00 63.75 166 PRO A O 1
ATOM 1291 N N . ARG A 1 167 ? -10.729 7.394 47.479 1.00 62.31 167 ARG A N 1
ATOM 1292 C CA . ARG A 1 167 ? -10.500 8.735 48.064 1.00 62.31 167 ARG A CA 1
ATOM 1293 C C . ARG A 1 167 ? -10.535 9.879 47.038 1.00 62.31 167 ARG A C 1
ATOM 1295 O O . ARG A 1 167 ? -9.820 10.873 47.194 1.00 62.31 167 ARG A O 1
ATOM 1302 N N . GLY A 1 168 ? -11.374 9.745 46.016 1.00 65.50 168 GLY A N 1
ATOM 1303 C CA . GLY A 1 168 ? -11.485 10.709 44.922 1.00 65.50 168 GLY A CA 1
ATOM 1304 C C . GLY A 1 168 ? -10.388 10.583 43.857 1.00 65.50 168 GLY A C 1
ATOM 1305 O O . GLY A 1 168 ? -9.412 9.867 44.042 1.00 65.50 168 GLY A O 1
ATOM 1306 N N . VAL A 1 169 ? -10.551 11.268 42.725 1.00 62.38 169 VAL A N 1
ATOM 1307 C CA . VAL A 1 169 ? -9.651 11.243 41.558 1.00 62.38 169 VAL A CA 1
ATOM 1308 C C . VAL A 1 169 ? -9.046 12.646 41.376 1.00 62.38 169 VAL A C 1
ATOM 1310 O O . VAL A 1 169 ? -9.797 13.587 41.148 1.00 62.38 169 VAL A O 1
ATOM 1313 N N . SER A 1 170 ? -7.717 12.821 41.490 1.00 66.62 170 SER A N 1
ATOM 1314 C CA . SER A 1 170 ? -7.011 14.098 41.203 1.00 66.62 170 SER A CA 1
ATOM 1315 C C . SER A 1 170 ? -5.591 13.992 40.594 1.00 66.62 170 SER A C 1
ATOM 1317 O O . SER A 1 170 ? -4.631 13.734 41.315 1.00 66.62 170 SER A O 1
ATOM 1319 N N . PHE A 1 171 ? -5.438 14.145 39.265 1.00 61.34 171 PHE A N 1
ATOM 1320 C CA . PHE A 1 171 ? -4.183 13.918 38.509 1.00 61.34 171 PHE A CA 1
ATOM 1321 C C . PHE A 1 171 ? -3.892 15.138 37.648 1.00 61.34 171 PHE A C 1
ATOM 1323 O O . PHE A 1 171 ? -4.785 15.582 36.960 1.00 61.34 171 PHE A O 1
ATOM 1330 N N . LYS A 1 172 ? -2.669 15.669 37.638 1.00 65.56 172 LYS A N 1
ATOM 1331 C CA . LYS A 1 172 ? -2.268 16.920 36.972 1.00 65.56 172 LYS A CA 1
ATOM 1332 C C . LYS A 1 172 ? -2.416 16.928 35.445 1.00 65.56 172 LYS A C 1
ATOM 1334 O O . LYS A 1 172 ? -2.552 18.008 34.873 1.00 65.56 172 LYS A O 1
ATOM 1339 N N . LYS A 1 173 ? -2.288 15.784 34.782 1.00 72.75 173 LYS A N 1
ATOM 1340 C CA . LYS A 1 173 ? -2.350 15.680 33.319 1.00 72.75 173 LYS A CA 1
ATOM 1341 C C . LYS A 1 173 ? -2.561 14.223 32.927 1.00 72.75 173 LYS A C 1
ATOM 1343 O O . LYS A 1 173 ? -2.021 13.333 33.589 1.00 72.75 173 LYS A O 1
ATOM 1348 N N . LEU A 1 174 ? -3.314 13.994 31.859 1.00 67.19 174 LEU A N 1
ATOM 1349 C CA . LEU A 1 174 ? -3.284 12.743 31.118 1.00 67.19 174 LEU A CA 1
ATOM 1350 C C . LEU A 1 174 ? -2.723 12.995 29.727 1.00 67.19 174 LEU A C 1
ATOM 1352 O O . LEU A 1 174 ? -3.135 13.922 29.030 1.00 67.19 174 LEU A O 1
ATOM 1356 N N . GLU A 1 175 ? -1.828 12.113 29.310 1.00 72.06 175 GLU A N 1
ATOM 1357 C CA . GLU A 1 175 ? -1.400 12.033 27.925 1.00 72.06 175 GLU A CA 1
ATOM 1358 C C . GLU A 1 175 ? -1.674 10.628 27.397 1.00 72.06 175 GLU A C 1
ATOM 1360 O O . GLU A 1 175 ? -1.333 9.626 28.030 1.00 72.06 175 GLU A O 1
ATOM 1365 N N . VAL A 1 176 ? -2.330 10.570 26.243 1.00 65.38 176 VAL A N 1
ATOM 1366 C CA . VAL A 1 176 ? -2.621 9.334 25.517 1.00 65.38 176 VAL A CA 1
ATOM 1367 C C . VAL A 1 176 ? -1.925 9.475 24.184 1.00 65.38 176 VAL A C 1
ATOM 1369 O O . VAL A 1 176 ? -2.235 10.401 23.441 1.00 65.38 176 VAL A O 1
ATOM 1372 N N . TYR A 1 177 ? -0.996 8.584 23.875 1.00 62.53 177 TYR A N 1
ATOM 1373 C CA . TYR A 1 177 ? -0.210 8.672 22.654 1.00 62.53 177 TYR A CA 1
ATOM 1374 C C . TYR A 1 177 ? -0.649 7.623 21.637 1.00 62.53 177 TYR A C 1
ATOM 1376 O O . TYR A 1 177 ? -0.860 6.459 21.984 1.00 62.53 177 TYR A O 1
ATOM 1384 N N . ASN A 1 178 ? -0.782 8.034 20.374 1.00 61.62 178 ASN A N 1
ATOM 1385 C CA . ASN A 1 178 ? -0.936 7.102 19.256 1.00 61.62 178 ASN A CA 1
ATOM 1386 C C . ASN A 1 178 ? 0.430 6.559 18.787 1.00 61.62 178 ASN A C 1
ATOM 1388 O O . ASN A 1 178 ? 1.485 6.950 19.291 1.00 61.62 178 ASN A O 1
ATOM 1392 N N . THR A 1 179 ? 0.436 5.683 17.780 1.00 52.62 179 THR A N 1
ATOM 1393 C CA . THR A 1 179 ? 1.674 5.188 17.137 1.00 52.62 179 THR A CA 1
ATOM 1394 C C . THR A 1 179 ? 2.547 6.259 16.506 1.00 52.62 179 THR A C 1
ATOM 1396 O O . THR A 1 179 ? 3.738 6.033 16.332 1.00 52.62 179 THR A O 1
ATOM 1399 N N . ASN A 1 180 ? 1.995 7.437 16.232 1.00 57.12 180 ASN A N 1
ATOM 1400 C CA . ASN A 1 180 ? 2.737 8.584 15.717 1.00 57.12 180 ASN A CA 1
ATOM 1401 C C . ASN A 1 180 ? 3.293 9.477 16.842 1.00 57.12 180 ASN A C 1
ATOM 1403 O O . ASN A 1 180 ? 3.723 10.597 16.569 1.00 57.12 180 ASN A O 1
ATOM 1407 N N . GLY A 1 181 ? 3.223 9.046 18.110 1.00 59.31 181 GLY A N 1
ATOM 1408 C CA . GLY A 1 181 ? 3.693 9.823 19.263 1.00 59.31 181 GLY A CA 1
ATOM 1409 C C . GLY A 1 181 ? 2.920 11.127 19.485 1.00 59.31 181 GLY A C 1
ATOM 1410 O O . GLY A 1 181 ? 3.375 12.010 20.205 1.00 59.31 181 GLY A O 1
ATOM 1411 N N . THR A 1 182 ? 1.748 11.278 18.869 1.00 71.06 182 THR A N 1
ATOM 1412 C CA . THR A 1 182 ? 0.882 12.445 19.064 1.00 71.06 182 THR A CA 1
ATOM 1413 C C . THR A 1 182 ? 0.053 12.236 20.323 1.00 71.06 182 THR A C 1
ATOM 1415 O O . THR A 1 182 ? -0.541 11.169 20.472 1.00 71.06 182 THR A O 1
ATOM 1418 N N . ASN A 1 183 ? -0.019 13.235 21.211 1.00 73.69 183 ASN A N 1
ATOM 1419 C CA . ASN A 1 183 ? -0.929 13.193 22.356 1.00 73.69 183 ASN A CA 1
ATOM 1420 C C . ASN A 1 183 ? -2.374 13.392 21.878 1.00 73.69 183 ASN A C 1
ATOM 1422 O O . ASN A 1 183 ? -2.866 14.516 21.759 1.00 73.69 183 ASN A O 1
ATOM 1426 N N . VAL A 1 184 ? -3.054 12.288 21.619 1.00 70.75 184 VAL A N 1
ATOM 1427 C CA . VAL A 1 184 ? -4.432 12.235 21.131 1.00 70.75 184 VAL A CA 1
ATOM 1428 C C . VAL A 1 184 ? -5.461 12.523 22.217 1.00 70.75 184 VAL A C 1
ATOM 1430 O O . VAL A 1 184 ? -6.601 12.847 21.912 1.00 70.75 184 VAL A O 1
ATOM 1433 N N . ALA A 1 185 ? -5.064 12.496 23.492 1.00 68.50 185 ALA A N 1
ATOM 1434 C CA . ALA A 1 185 ? -5.943 12.921 24.580 1.00 68.50 185 ALA A CA 1
ATOM 1435 C C . ALA A 1 185 ? -6.356 14.395 24.416 1.00 68.50 185 ALA A C 1
ATOM 1437 O O . ALA A 1 185 ? -7.468 14.764 24.774 1.00 68.50 185 ALA A O 1
ATOM 1438 N N . SER A 1 186 ? -5.481 15.221 23.828 1.00 74.94 186 SER A N 1
ATOM 1439 C CA . SER A 1 186 ? -5.718 16.654 23.619 1.00 74.94 186 SER A CA 1
ATOM 1440 C C . SER A 1 186 ? -6.825 16.977 22.607 1.00 74.94 186 SER A C 1
ATOM 1442 O O . SER A 1 186 ? -7.351 18.083 22.629 1.00 74.94 186 SER A O 1
ATOM 1444 N N . SER A 1 187 ? -7.203 16.039 21.734 1.00 70.06 187 SER A N 1
ATOM 1445 C CA . SER A 1 187 ? -8.313 16.208 20.783 1.00 70.06 187 SER A CA 1
ATOM 1446 C C . SER A 1 187 ? -9.621 15.573 21.264 1.00 70.06 187 SER A C 1
ATOM 1448 O O . SER A 1 187 ? -10.646 15.704 20.598 1.00 70.06 187 SER A O 1
ATOM 1450 N N . GLY A 1 188 ? -9.593 14.885 22.408 1.00 72.00 188 GLY A N 1
ATOM 1451 C CA . GLY A 1 188 ? -10.751 14.233 23.004 1.00 72.00 188 GLY A CA 1
ATOM 1452 C C . GLY A 1 188 ? -11.553 15.115 23.951 1.00 72.00 188 GLY A C 1
ATOM 1453 O O . GLY A 1 188 ? -11.250 16.286 24.179 1.00 72.00 188 GLY A O 1
ATOM 1454 N N . TYR A 1 189 ? -12.585 14.517 24.538 1.00 81.62 189 TYR A N 1
ATOM 1455 C CA . TYR A 1 189 ? -13.363 15.130 25.610 1.00 81.62 189 TYR A CA 1
ATOM 1456 C C . TYR A 1 189 ? -13.317 14.268 26.873 1.00 81.62 189 TYR A C 1
ATOM 1458 O O . TYR A 1 189 ? -13.047 13.066 26.820 1.00 81.62 189 TYR A O 1
ATOM 1466 N N . ALA A 1 190 ? -13.554 14.893 28.025 1.00 79.19 190 ALA A N 1
ATOM 1467 C CA . ALA A 1 190 ? -13.483 14.249 29.331 1.00 79.19 190 ALA A CA 1
ATOM 1468 C C . ALA A 1 190 ? -14.793 14.398 30.120 1.00 79.19 190 ALA A C 1
ATOM 1470 O O . ALA A 1 190 ? -15.485 15.406 30.005 1.00 79.19 190 ALA A O 1
ATOM 1471 N N . GLU A 1 191 ? -15.093 13.402 30.951 1.00 80.12 191 GLU A N 1
ATOM 1472 C CA . GLU A 1 191 ? -16.244 13.299 31.854 1.00 80.12 191 GLU A CA 1
ATOM 1473 C C . GLU A 1 191 ? -15.749 12.867 33.255 1.00 80.12 191 GLU A C 1
ATOM 1475 O O . GLU A 1 191 ? -14.821 12.064 33.363 1.00 80.12 191 GLU A O 1
ATOM 1480 N N . PHE A 1 192 ? -16.368 13.359 34.332 1.00 76.12 192 PHE A N 1
ATOM 1481 C CA . PHE A 1 192 ? -16.140 12.929 35.726 1.00 76.12 192 PHE A CA 1
ATOM 1482 C C . PHE A 1 192 ? -17.469 12.521 36.380 1.00 76.12 192 PHE A C 1
ATOM 1484 O O . PHE A 1 192 ? -18.537 12.894 35.885 1.00 76.12 192 PHE A O 1
ATOM 1491 N N . ASP A 1 193 ? -17.387 11.814 37.511 1.00 61.28 193 ASP A N 1
ATOM 1492 C CA . ASP A 1 193 ? -18.517 11.686 38.439 1.00 61.28 193 ASP A CA 1
ATOM 1493 C C . ASP A 1 193 ? -18.837 13.012 39.163 1.00 61.28 193 ASP A C 1
ATOM 1495 O O . ASP A 1 193 ? -18.044 13.952 39.148 1.00 61.28 193 ASP A O 1
ATOM 1499 N N . THR A 1 194 ? -20.040 13.074 39.732 1.00 54.22 194 THR A N 1
ATOM 1500 C CA . THR A 1 194 ? -20.826 14.207 40.243 1.00 54.22 194 THR A CA 1
ATOM 1501 C C . THR A 1 194 ? -20.142 15.500 40.736 1.00 54.22 194 THR A C 1
ATOM 1503 O O . THR A 1 194 ? -19.091 15.512 41.362 1.00 54.22 194 THR A O 1
ATOM 1506 N N . ALA A 1 195 ? -20.852 16.616 40.473 1.00 52.47 195 ALA A N 1
ATOM 1507 C CA . ALA A 1 195 ? -20.723 17.985 41.004 1.00 52.47 195 ALA A CA 1
ATOM 1508 C C . ALA A 1 195 ? -19.366 18.346 41.641 1.00 52.47 195 ALA A C 1
ATOM 1510 O O . ALA A 1 195 ? -19.224 18.385 42.859 1.00 52.47 195 ALA A O 1
ATOM 1511 N N . GLY A 1 196 ? -18.380 18.680 40.805 1.00 50.28 196 GLY A N 1
ATOM 1512 C CA . GLY A 1 196 ? -17.065 19.108 41.276 1.00 50.28 196 GLY A CA 1
ATOM 1513 C C . GLY A 1 196 ? -17.129 20.266 42.281 1.00 50.28 196 GLY A C 1
ATOM 1514 O O . GLY A 1 196 ? -17.907 21.214 42.129 1.00 50.28 196 GLY A O 1
ATOM 1515 N N . ARG A 1 197 ? -16.254 20.232 43.295 1.00 47.81 197 ARG A N 1
ATOM 1516 C CA . ARG A 1 197 ? -16.023 21.388 44.170 1.00 47.81 197 ARG A CA 1
ATOM 1517 C C . ARG A 1 197 ? -15.482 22.550 43.339 1.00 47.81 197 ARG A C 1
ATOM 1519 O O . ARG A 1 197 ? -14.287 22.611 43.054 1.00 47.81 197 ARG A O 1
ATOM 1526 N N . ASN A 1 198 ? -16.352 23.519 43.068 1.00 51.66 198 ASN A N 1
ATOM 1527 C CA . ASN A 1 198 ? -16.080 24.763 42.344 1.00 51.66 198 ASN A CA 1
ATOM 1528 C C . ASN A 1 198 ? -15.896 24.583 40.818 1.00 51.66 198 ASN A C 1
ATOM 1530 O O . ASN A 1 198 ? -15.388 23.578 40.333 1.00 51.66 198 ASN A O 1
ATOM 1534 N N . SER A 1 199 ? -16.344 25.600 40.077 1.00 47.06 199 SER A N 1
ATOM 1535 C CA . SER A 1 199 ? -16.620 25.681 38.630 1.00 47.06 199 SER A CA 1
ATOM 1536 C C . SER A 1 199 ? -15.437 25.421 37.678 1.00 47.06 199 SER A C 1
ATOM 1538 O O . SER A 1 199 ? -14.980 26.336 36.991 1.00 47.06 199 SER A O 1
ATOM 1540 N N . VAL A 1 200 ? -14.910 24.204 37.630 1.00 55.41 200 VAL A N 1
ATOM 1541 C CA . VAL A 1 200 ? -13.791 23.855 36.743 1.00 55.41 200 VAL A CA 1
ATOM 1542 C C . VAL A 1 200 ? -14.166 22.624 35.903 1.00 55.41 200 VAL A C 1
ATOM 1544 O O . VAL A 1 200 ? -14.958 21.805 36.354 1.00 55.41 200 VAL A O 1
ATOM 1547 N N . ASP A 1 201 ? -13.678 22.528 34.664 1.00 68.81 201 ASP A N 1
ATOM 1548 C CA . ASP A 1 201 ? -14.127 21.526 33.687 1.00 68.81 201 ASP A CA 1
ATOM 1549 C C . ASP A 1 201 ? -13.243 20.276 33.649 1.00 68.81 201 ASP A C 1
ATOM 1551 O O . ASP A 1 201 ? -12.015 20.341 33.795 1.00 68.81 201 ASP A O 1
ATOM 1555 N N . ALA A 1 202 ? -13.873 19.141 33.326 1.00 69.12 202 ALA A N 1
ATOM 1556 C CA . ALA A 1 202 ? -13.225 17.841 33.187 1.00 69.12 202 ALA A CA 1
ATOM 1557 C C . ALA A 1 202 ? -12.041 17.836 32.198 1.00 69.12 202 ALA A C 1
ATOM 1559 O O . ALA A 1 202 ? -11.075 17.078 32.325 1.00 69.12 202 ALA A O 1
ATOM 1560 N N . LEU A 1 203 ? -12.148 18.725 31.213 1.00 74.44 203 LEU A N 1
ATOM 1561 C CA . LEU A 1 203 ? -11.245 18.948 30.094 1.00 74.44 203 LEU A CA 1
ATOM 1562 C C . LEU A 1 203 ? -9.848 19.412 30.521 1.00 74.44 203 LEU A C 1
ATOM 1564 O O . LEU A 1 203 ? -8.879 19.138 29.816 1.00 74.44 203 LEU A O 1
ATOM 1568 N N . ASN A 1 204 ? -9.697 20.048 31.686 1.00 75.25 204 ASN A N 1
ATOM 1569 C CA . ASN A 1 204 ? -8.405 20.591 32.126 1.00 75.25 204 ASN A CA 1
ATOM 1570 C C . ASN A 1 204 ? -7.296 19.536 32.227 1.00 75.25 204 ASN A C 1
ATOM 1572 O O . ASN A 1 204 ? -6.118 19.856 32.069 1.00 75.25 204 ASN A O 1
ATOM 1576 N N . CYS A 1 205 ? -7.678 18.274 32.425 1.00 74.12 205 CYS A N 1
ATOM 1577 C CA . CYS A 1 205 ? -6.747 17.159 32.495 1.00 74.12 205 CYS A CA 1
ATOM 1578 C C . CYS A 1 205 ? -6.146 16.760 31.140 1.00 74.12 205 CYS A C 1
ATOM 1580 O O . CYS A 1 205 ? -5.108 16.101 31.117 1.00 74.12 205 CYS A O 1
ATOM 1582 N N . LEU A 1 206 ? -6.766 17.170 30.029 1.00 74.50 206 LEU A N 1
ATOM 1583 C CA . LEU A 1 206 ? -6.332 16.860 28.663 1.00 74.50 206 LEU A CA 1
ATOM 1584 C C . LEU A 1 206 ? -5.414 17.943 28.074 1.00 74.50 206 LEU A C 1
ATOM 1586 O O . LEU A 1 206 ? -4.485 17.629 27.333 1.00 74.50 206 LEU A O 1
ATOM 1590 N N . PHE A 1 207 ? -5.643 19.216 28.418 1.00 67.31 207 PHE A N 1
ATOM 1591 C CA . PHE A 1 207 ? -4.997 20.352 27.742 1.00 67.31 207 PHE A CA 1
ATOM 1592 C C . PHE A 1 207 ? -3.713 20.854 28.402 1.00 67.31 207 PHE A C 1
ATOM 1594 O O . PHE A 1 207 ? -2.926 21.543 27.758 1.00 67.31 207 PHE A O 1
ATOM 1601 N N . GLY A 1 208 ? -3.464 20.512 29.667 1.00 56.59 208 GLY A N 1
ATOM 1602 C CA . GLY A 1 208 ? -2.183 20.772 30.330 1.00 56.59 208 GLY A CA 1
ATOM 1603 C C . GLY A 1 208 ? -1.719 22.238 30.397 1.00 56.59 208 GLY A C 1
ATOM 1604 O O . GLY A 1 208 ? -0.561 22.457 30.753 1.00 56.59 208 GLY A O 1
ATOM 1605 N N . TYR A 1 209 ? -2.558 23.236 30.082 1.00 49.56 209 TYR A N 1
ATOM 1606 C CA . TYR A 1 209 ? -2.165 24.648 30.137 1.00 49.56 209 TYR A CA 1
ATOM 1607 C C . TYR A 1 209 ? -3.341 25.623 30.335 1.00 49.56 209 TYR A C 1
ATOM 1609 O O . TYR A 1 209 ? -4.388 25.483 29.709 1.00 49.56 209 TYR A O 1
ATOM 1617 N N . ASP A 1 210 ? -3.123 26.643 31.176 1.00 45.91 210 ASP A N 1
ATOM 1618 C CA . ASP A 1 210 ? -3.922 27.877 31.237 1.00 45.91 210 ASP A CA 1
ATOM 1619 C C . ASP A 1 210 ? -3.300 28.903 30.292 1.00 45.91 210 ASP A C 1
ATOM 1621 O O . ASP A 1 210 ? -2.121 29.212 30.483 1.00 45.91 210 ASP A O 1
ATOM 1625 N N . PRO A 1 211 ? -4.035 29.539 29.365 1.00 41.16 211 PRO A N 1
ATOM 1626 C CA . PRO A 1 211 ? -3.513 30.675 28.601 1.00 41.16 211 PRO A CA 1
ATOM 1627 C C . PRO A 1 211 ? -2.974 31.841 29.462 1.00 41.16 211 PRO A C 1
ATOM 1629 O O . PRO A 1 211 ? -2.358 32.756 28.918 1.00 41.16 211 PRO A O 1
ATOM 1632 N N . LYS A 1 212 ? -3.170 31.837 30.790 1.00 39.56 212 LYS A N 1
ATOM 1633 C CA . LYS A 1 212 ? -2.674 32.858 31.731 1.00 39.56 212 LYS A CA 1
ATOM 1634 C C . LYS A 1 212 ? -1.468 32.450 32.590 1.00 39.56 212 LYS A C 1
ATOM 1636 O O . LYS A 1 212 ? -1.096 33.210 33.482 1.00 39.56 212 LYS A O 1
ATOM 1641 N N . GLY A 1 213 ? -0.835 31.298 32.352 1.00 39.50 213 GLY A N 1
ATOM 1642 C CA . GLY A 1 213 ? 0.425 30.931 33.024 1.00 39.50 213 GLY A CA 1
ATOM 1643 C C . GLY A 1 213 ? 0.309 30.631 34.528 1.00 39.50 213 GLY A C 1
ATOM 1644 O O . GLY A 1 213 ? 1.321 30.566 35.226 1.00 39.50 213 GLY A O 1
ATOM 1645 N N . VAL A 1 214 ? -0.907 30.426 35.040 1.00 49.03 214 VAL A N 1
ATOM 1646 C CA . VAL A 1 214 ? -1.138 29.868 36.379 1.00 49.03 214 VAL A CA 1
ATOM 1647 C C . VAL A 1 214 ? -1.124 28.338 36.253 1.00 49.03 214 VAL A C 1
ATOM 1649 O O . VAL A 1 214 ? -1.662 27.821 35.274 1.00 49.03 214 VAL A O 1
ATOM 1652 N N . PRO A 1 215 ? -0.542 27.575 37.200 1.00 52.34 215 PRO A N 1
ATOM 1653 C CA . PRO A 1 215 ? -0.690 26.125 37.204 1.00 52.34 215 PRO A CA 1
ATOM 1654 C C . PRO A 1 215 ? -2.179 25.780 37.349 1.00 52.34 215 PRO A C 1
ATOM 1656 O O . PRO A 1 215 ? -2.728 25.848 38.452 1.00 52.34 215 PRO A O 1
ATOM 1659 N N . ILE A 1 216 ? -2.858 25.449 36.245 1.00 53.78 216 ILE A N 1
ATOM 1660 C CA . ILE A 1 216 ? -4.214 24.911 36.328 1.00 53.78 216 ILE A CA 1
ATOM 1661 C C . ILE A 1 216 ? -4.140 23.593 37.085 1.00 53.78 216 ILE A C 1
ATOM 1663 O O . ILE A 1 216 ? -3.360 22.691 36.773 1.00 53.78 216 ILE A O 1
ATOM 1667 N N . ARG A 1 217 ? -4.971 23.523 38.121 1.00 55.88 217 ARG A N 1
ATOM 1668 C CA . ARG A 1 217 ? -5.237 22.312 38.876 1.00 55.88 217 ARG A CA 1
ATOM 1669 C C . ARG A 1 217 ? -6.115 21.432 38.007 1.00 55.88 217 ARG A C 1
ATOM 1671 O O . ARG A 1 217 ? -7.167 21.874 37.547 1.00 55.88 217 ARG A O 1
ATOM 1678 N N . CYS A 1 218 ? -5.724 20.184 37.841 1.00 56.53 218 CYS A N 1
ATOM 1679 C CA . CYS A 1 218 ? -6.723 19.189 37.515 1.00 56.53 218 CYS A CA 1
ATOM 1680 C C . CYS A 1 218 ? -7.630 18.970 38.716 1.00 56.53 218 CYS A C 1
ATOM 1682 O O . CYS A 1 218 ? -7.190 19.079 39.865 1.00 56.53 218 CYS A O 1
ATOM 1684 N N . GLN A 1 219 ? -8.909 18.743 38.438 1.00 66.00 219 GLN A N 1
ATOM 1685 C CA . GLN A 1 219 ? -9.918 18.663 39.479 1.00 66.00 219 GLN A CA 1
ATOM 1686 C C . GLN A 1 219 ? -9.654 17.501 40.432 1.00 66.00 219 GLN A C 1
ATOM 1688 O O . GLN A 1 219 ? -8.991 16.522 40.104 1.00 66.00 219 GLN A O 1
ATOM 1693 N N . GLN A 1 220 ? -10.167 17.662 41.641 1.00 63.03 220 GLN A N 1
ATOM 1694 C CA . GLN A 1 220 ? -10.351 16.600 42.606 1.00 63.03 220 GLN A CA 1
ATOM 1695 C C . GLN A 1 220 ? -11.852 16.341 42.614 1.00 63.03 220 GLN A C 1
ATOM 1697 O O . GLN A 1 220 ? -12.618 17.288 42.822 1.00 63.03 220 GLN A O 1
ATOM 1702 N N . THR A 1 221 ? -12.278 15.105 42.355 1.00 68.00 221 THR A N 1
ATOM 1703 C CA . THR A 1 221 ? -13.673 14.726 42.628 1.00 68.00 221 THR A CA 1
ATOM 1704 C C . THR A 1 221 ? -13.988 15.021 44.096 1.00 68.00 221 THR A C 1
ATOM 1706 O O . THR A 1 221 ? -13.074 15.152 44.923 1.00 68.00 221 THR A O 1
ATOM 1709 N N . GLU A 1 222 ? -15.263 15.144 44.463 1.00 69.88 222 GLU A N 1
ATOM 1710 C CA . GLU A 1 222 ? -15.590 15.259 45.885 1.00 69.88 222 GLU A CA 1
ATOM 1711 C C . GLU A 1 222 ? -15.055 14.024 46.638 1.00 69.88 222 GLU A C 1
ATOM 1713 O O . GLU A 1 222 ? -14.654 13.031 46.026 1.00 69.88 222 GLU A O 1
ATOM 1718 N N . GLY A 1 223 ? -14.954 14.088 47.969 1.00 64.81 223 GLY A N 1
ATOM 1719 C CA . GLY A 1 223 ? -14.509 12.958 48.800 1.00 64.81 223 GLY A CA 1
ATOM 1720 C C . GLY A 1 223 ? -15.519 11.803 48.822 1.00 64.81 223 GLY A C 1
ATOM 1721 O O . GLY A 1 223 ? -15.865 11.315 49.894 1.00 64.81 223 GLY A O 1
ATOM 1722 N N . GLU A 1 224 ? -16.038 11.439 47.656 1.00 71.19 224 GLU A N 1
ATOM 1723 C CA . GLU A 1 224 ? -17.032 10.422 47.387 1.00 71.19 224 GLU A CA 1
ATOM 1724 C C . GLU A 1 224 ? -16.376 9.048 47.231 1.00 71.19 224 GLU A C 1
ATOM 1726 O O . GLU A 1 224 ? -15.197 8.906 46.883 1.00 71.19 224 GLU A O 1
ATOM 1731 N N . THR A 1 225 ? -17.156 8.018 47.533 1.00 67.19 225 THR A N 1
ATOM 1732 C CA . THR A 1 225 ? -16.784 6.625 47.299 1.00 67.19 225 THR A CA 1
ATOM 1733 C C . THR A 1 225 ? -17.013 6.282 45.831 1.00 67.19 225 THR A C 1
ATOM 1735 O O . THR A 1 225 ? -18.073 6.601 45.307 1.00 67.19 225 THR A O 1
ATOM 1738 N N . ASP A 1 226 ? -16.055 5.594 45.201 1.00 72.12 226 ASP A N 1
ATOM 1739 C CA . ASP A 1 226 ? -16.106 5.142 43.799 1.00 72.12 226 ASP A CA 1
ATOM 1740 C C . ASP A 1 226 ? -16.017 6.234 42.723 1.00 72.12 226 ASP A C 1
ATOM 1742 O O . ASP A 1 226 ? -16.427 6.020 41.581 1.00 72.12 226 ASP A O 1
ATOM 1746 N N . ALA A 1 227 ? -15.367 7.352 43.050 1.00 78.31 227 ALA A N 1
ATOM 1747 C CA . ALA A 1 227 ? -15.060 8.410 42.094 1.00 78.31 227 ALA A CA 1
ATOM 1748 C C . ALA A 1 227 ? -14.456 7.865 40.786 1.00 78.31 227 ALA A C 1
ATOM 1750 O O . ALA A 1 227 ? -13.580 6.984 40.798 1.00 78.31 227 ALA A O 1
ATOM 1751 N N . TRP A 1 228 ? -14.905 8.411 39.654 1.00 80.31 228 TRP A N 1
ATOM 1752 C CA . TRP A 1 228 ? -14.412 8.035 38.334 1.00 80.31 228 TRP A CA 1
ATOM 1753 C C . TRP A 1 228 ? -14.129 9.236 37.439 1.00 80.31 228 TRP A C 1
ATOM 1755 O O . TRP A 1 228 ? -14.671 10.329 37.597 1.00 80.31 228 TRP A O 1
ATOM 1765 N N . TRP A 1 229 ? -13.264 8.987 36.462 1.00 83.56 229 TRP A N 1
ATOM 1766 C CA . TRP A 1 229 ? -12.980 9.881 35.352 1.00 83.56 229 TRP A CA 1
ATOM 1767 C C . TRP A 1 229 ? -12.888 9.102 34.057 1.00 83.56 229 TRP A C 1
ATOM 1769 O O . TRP A 1 229 ? -12.406 7.967 34.042 1.00 83.56 229 TRP A O 1
ATOM 1779 N N . LYS A 1 230 ? -13.325 9.713 32.965 1.00 83.00 230 LYS A N 1
ATOM 1780 C CA . LYS A 1 230 ? -13.346 9.110 31.642 1.00 83.00 230 LYS A CA 1
ATOM 1781 C C . LYS A 1 230 ? -12.894 10.126 30.600 1.00 83.00 230 LYS A C 1
ATOM 1783 O O . LYS A 1 230 ? -13.424 11.228 30.563 1.00 83.00 230 LYS A O 1
ATOM 1788 N N . ALA A 1 231 ? -11.991 9.729 29.711 1.00 81.00 231 ALA A N 1
ATOM 1789 C CA . ALA A 1 231 ? -11.744 10.427 28.454 1.00 81.00 231 ALA A CA 1
ATOM 1790 C C . ALA A 1 231 ? -12.172 9.577 27.266 1.00 81.00 231 ALA A C 1
ATOM 1792 O O . ALA A 1 231 ? -11.946 8.363 27.235 1.00 81.00 231 ALA A O 1
ATOM 1793 N N . VAL A 1 232 ? -12.766 10.244 26.283 1.00 80.12 232 VAL A N 1
ATOM 1794 C CA . VAL A 1 232 ? -13.094 9.685 24.975 1.00 80.12 232 VAL A CA 1
ATOM 1795 C C . VAL A 1 232 ? -12.173 10.331 23.953 1.00 80.12 232 VAL A C 1
ATOM 1797 O O . VAL A 1 232 ? -12.120 11.557 23.840 1.00 80.12 232 VAL A O 1
ATOM 1800 N N . VAL A 1 233 ? -11.420 9.493 23.249 1.00 76.06 233 VAL A N 1
ATOM 1801 C CA . VAL A 1 233 ? -10.442 9.896 22.240 1.00 76.06 233 VAL A CA 1
ATOM 1802 C C . VAL A 1 233 ? -11.020 9.590 20.845 1.00 76.06 233 VAL A C 1
ATOM 1804 O O . VAL A 1 233 ? -11.402 8.435 20.632 1.00 76.06 233 VAL A O 1
ATOM 1807 N N . PRO A 1 234 ? -11.071 10.568 19.912 1.00 62.72 234 PRO A N 1
ATOM 1808 C CA . PRO A 1 234 ? -11.702 10.406 18.597 1.00 62.72 234 PRO A CA 1
ATOM 1809 C C . PRO A 1 234 ? -11.031 9.365 17.680 1.00 62.72 234 PRO A C 1
ATOM 1811 O O . PRO A 1 234 ? -9.857 9.029 17.843 1.00 62.72 234 PRO A O 1
ATOM 1814 N N . ASN A 1 235 ? -11.799 8.920 16.680 1.00 54.50 235 ASN A N 1
ATOM 1815 C CA . ASN A 1 235 ? -11.706 7.671 15.902 1.00 54.50 235 ASN A CA 1
ATOM 1816 C C . ASN A 1 235 ? -10.446 7.350 15.078 1.00 54.50 235 ASN A C 1
ATOM 1818 O O . ASN A 1 235 ? -10.345 6.242 14.549 1.00 54.50 235 ASN A O 1
ATOM 1822 N N . ASP A 1 236 ? -9.457 8.233 14.974 1.00 50.44 236 ASP A N 1
ATOM 1823 C CA . ASP A 1 236 ? -8.396 8.057 13.966 1.00 50.44 236 ASP A CA 1
ATOM 1824 C C . ASP A 1 236 ? -7.162 7.291 14.461 1.00 50.44 236 ASP A C 1
ATOM 1826 O O . ASP A 1 236 ? -6.164 7.140 13.749 1.00 50.44 236 ASP A O 1
ATOM 1830 N N . TYR A 1 237 ? -7.197 6.765 15.684 1.00 53.00 237 TYR A N 1
ATOM 1831 C CA . TYR A 1 237 ? -6.000 6.242 16.338 1.00 53.00 237 TYR A CA 1
ATOM 1832 C C . TYR A 1 237 ? -6.084 4.735 16.542 1.00 53.00 237 TYR A C 1
ATOM 1834 O O . TYR A 1 237 ? -6.321 4.238 17.639 1.00 53.00 237 TYR A O 1
ATOM 184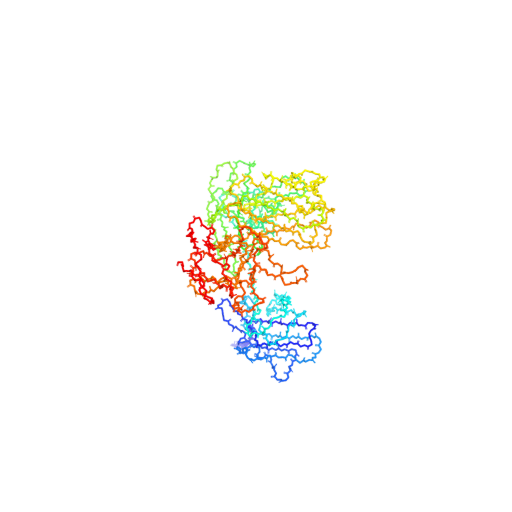2 N N . ARG A 1 238 ? -5.820 3.988 15.461 1.00 46.53 238 ARG A N 1
ATOM 1843 C CA . ARG A 1 238 ? -5.860 2.510 15.418 1.00 46.53 238 ARG A CA 1
ATOM 1844 C C . ARG A 1 238 ? -4.894 1.797 16.372 1.00 46.53 238 ARG A C 1
ATOM 1846 O O . ARG A 1 238 ? -4.905 0.575 16.442 1.00 46.53 238 ARG A O 1
ATOM 1853 N N . THR A 1 239 ? -4.033 2.527 17.076 1.00 56.34 239 THR A N 1
ATOM 1854 C CA . THR A 1 239 ? -3.019 1.971 17.978 1.00 56.34 239 THR A CA 1
ATOM 1855 C C . THR A 1 239 ? -2.630 3.011 19.032 1.00 56.34 239 THR A C 1
ATOM 1857 O O . THR A 1 239 ? -2.029 4.037 18.710 1.00 56.34 239 THR A O 1
ATOM 1860 N N . LEU A 1 240 ? -2.985 2.748 20.292 1.00 52.00 240 LEU A N 1
ATOM 1861 C CA . LEU A 1 240 ? -2.474 3.488 21.447 1.00 52.00 240 LEU A CA 1
ATOM 1862 C C . LEU A 1 240 ? -1.162 2.848 21.898 1.00 52.00 240 LEU A C 1
ATOM 1864 O O . LEU A 1 240 ? -1.096 1.628 22.040 1.00 52.00 240 LEU A O 1
ATOM 1868 N N . THR A 1 241 ? -0.129 3.655 22.108 1.00 57.12 241 THR A N 1
ATOM 1869 C CA . THR A 1 241 ? 1.212 3.173 22.476 1.00 57.12 241 THR A CA 1
ATOM 1870 C C . THR A 1 241 ? 1.517 3.413 23.942 1.00 57.12 241 THR A C 1
ATOM 1872 O O . THR A 1 241 ? 1.978 2.503 24.620 1.00 57.12 241 THR A O 1
ATOM 1875 N N . ASN A 1 242 ? 1.214 4.613 24.442 1.00 67.12 242 ASN A N 1
ATOM 1876 C CA . ASN A 1 242 ? 1.522 5.010 25.809 1.00 67.12 242 ASN A CA 1
ATOM 1877 C C . ASN A 1 242 ? 0.344 5.725 26.466 1.00 67.12 242 ASN A C 1
ATOM 1879 O O . ASN A 1 242 ? -0.340 6.547 25.851 1.00 67.12 242 ASN A O 1
ATOM 1883 N N . LEU A 1 243 ? 0.164 5.430 27.751 1.00 68.12 243 LEU A N 1
ATOM 1884 C CA . LEU A 1 243 ? -0.723 6.148 28.650 1.00 68.12 243 LEU A CA 1
ATOM 1885 C C . LEU A 1 243 ? 0.114 6.672 29.817 1.00 68.12 243 LEU A C 1
ATOM 1887 O O . LEU A 1 243 ? 0.653 5.880 30.594 1.00 68.12 243 LEU A O 1
ATOM 1891 N N . THR A 1 244 ? 0.195 7.993 29.955 1.00 72.75 244 THR A N 1
ATOM 1892 C CA . THR A 1 244 ? 0.950 8.632 31.038 1.00 72.75 244 THR A CA 1
ATOM 1893 C C . THR A 1 244 ? 0.005 9.395 31.950 1.00 72.75 244 THR A C 1
ATOM 1895 O O . THR A 1 244 ? -0.717 10.292 31.508 1.00 72.75 244 THR A O 1
ATOM 1898 N N . LEU A 1 245 ? 0.023 9.043 33.236 1.00 71.75 245 LEU A N 1
ATOM 1899 C CA . LEU A 1 245 ? -0.749 9.700 34.286 1.00 71.75 245 LEU A CA 1
ATOM 1900 C C . LEU A 1 245 ? 0.195 10.525 35.158 1.00 71.75 245 LEU A C 1
ATOM 1902 O O . LEU A 1 245 ? 1.089 9.980 35.802 1.00 71.75 245 LEU A O 1
ATOM 1906 N N . TYR A 1 246 ? -0.033 11.835 35.217 1.00 74.56 246 TYR A N 1
ATOM 1907 C CA . TYR A 1 246 ? 0.759 12.728 36.057 1.00 74.56 246 TYR A CA 1
ATOM 1908 C C . TYR A 1 246 ? 0.045 12.939 37.391 1.00 74.56 246 TYR A C 1
ATOM 1910 O O . TYR A 1 246 ? -0.999 13.592 37.415 1.00 74.56 246 TYR A O 1
ATOM 1918 N N . PRO A 1 247 ? 0.551 12.407 38.511 1.00 67.00 247 PRO A N 1
ATOM 1919 C CA . PRO A 1 247 ? -0.095 12.554 39.808 1.00 67.00 247 PRO A CA 1
ATOM 1920 C C . PRO A 1 247 ? -0.072 14.007 40.293 1.00 67.00 247 PRO A C 1
ATOM 1922 O O . PRO A 1 247 ? 0.761 14.826 39.895 1.00 67.00 247 PRO A O 1
ATOM 1925 N N . ARG A 1 248 ? -1.006 14.334 41.184 1.00 69.44 248 ARG A N 1
ATOM 1926 C CA . ARG A 1 248 ? -0.984 15.585 41.937 1.00 69.44 248 ARG A CA 1
ATOM 1927 C C . ARG A 1 248 ? 0.047 15.478 43.073 1.00 69.44 248 ARG A C 1
ATOM 1929 O O . ARG A 1 248 ? 0.077 14.469 43.765 1.00 69.44 248 ARG A O 1
ATOM 1936 N N . LEU A 1 249 ? 0.910 16.488 43.233 1.00 63.81 249 LEU A N 1
ATOM 1937 C CA . LEU A 1 249 ? 2.034 16.461 44.192 1.00 63.81 249 LEU A CA 1
ATOM 1938 C C . LEU A 1 249 ? 1.871 17.439 45.372 1.00 63.81 249 LEU A C 1
ATOM 1940 O O . LEU A 1 249 ? 2.662 17.399 46.310 1.00 63.81 249 LEU A O 1
ATOM 1944 N N . ASP A 1 250 ? 0.888 18.342 45.333 1.00 61.56 250 ASP A N 1
ATOM 1945 C CA . ASP A 1 250 ? 0.782 19.498 46.237 1.00 61.56 250 ASP A CA 1
ATOM 1946 C C . ASP A 1 250 ? 0.057 19.238 47.570 1.00 61.56 250 ASP A C 1
ATOM 1948 O O . ASP A 1 250 ? 0.138 20.084 48.457 1.00 61.56 250 ASP A O 1
ATOM 1952 N N . ASP A 1 251 ? -0.604 18.093 47.761 1.00 60.53 251 ASP A N 1
ATOM 1953 C CA . ASP A 1 251 ? -1.305 17.747 49.013 1.00 60.53 251 ASP A CA 1
ATOM 1954 C C . ASP A 1 251 ? -0.709 16.547 49.771 1.00 60.53 251 ASP A C 1
ATOM 1956 O O . ASP A 1 251 ? -1.197 16.185 50.842 1.00 60.53 251 ASP A O 1
ATOM 1960 N N . GLY A 1 252 ? 0.385 15.962 49.270 1.00 56.44 252 GLY A N 1
ATOM 1961 C CA . GLY A 1 252 ? 1.101 14.870 49.938 1.00 56.44 252 GLY A CA 1
ATOM 1962 C C . GLY A 1 252 ? 0.306 13.564 50.070 1.00 56.44 252 GLY A C 1
ATOM 1963 O O . GLY A 1 252 ? 0.763 12.655 50.765 1.00 56.44 252 GLY A O 1
ATOM 1964 N N . ALA A 1 253 ? -0.856 13.448 49.420 1.00 57.50 253 ALA A N 1
ATOM 1965 C CA . ALA A 1 253 ? -1.696 12.258 49.444 1.00 57.50 253 ALA A CA 1
ATOM 1966 C C . ALA A 1 253 ? -1.900 11.718 48.022 1.00 57.50 253 ALA A C 1
ATOM 1968 O O . ALA A 1 253 ? -2.366 12.402 47.121 1.00 57.50 253 ALA A O 1
ATOM 1969 N N . TRP A 1 254 ? -1.573 10.445 47.810 1.00 60.09 254 TRP A N 1
ATOM 1970 C CA . TRP A 1 254 ? -1.798 9.772 46.533 1.00 60.09 254 TRP A CA 1
ATOM 1971 C C . TRP A 1 254 ? -3.273 9.382 46.409 1.00 60.09 254 TRP A C 1
ATOM 1973 O O . TRP A 1 254 ? -3.694 8.335 46.898 1.00 60.09 254 TRP A O 1
ATOM 1983 N N . HIS A 1 255 ? -4.074 10.227 45.760 1.00 67.44 255 HIS A N 1
ATOM 1984 C CA . HIS A 1 255 ? -5.521 10.014 45.638 1.00 67.44 255 HIS A CA 1
ATOM 1985 C C . HIS A 1 255 ? -5.913 8.845 44.701 1.00 67.44 255 HIS A C 1
ATOM 1987 O O . HIS A 1 255 ? -7.061 8.420 44.725 1.00 67.44 255 HIS A O 1
ATOM 1993 N N . PHE A 1 256 ? -4.975 8.254 43.944 1.00 70.81 256 PHE A N 1
ATOM 1994 C CA . PHE A 1 256 ? -5.273 7.172 42.981 1.00 70.81 256 PHE A CA 1
ATOM 1995 C C . PHE A 1 256 ? -4.851 5.769 43.353 1.00 70.81 256 PHE A C 1
ATOM 1997 O O . PHE A 1 256 ? -5.070 4.838 42.571 1.00 70.81 256 PHE A O 1
ATOM 2004 N N . SER A 1 257 ? -4.199 5.604 44.496 1.00 71.25 257 SER A N 1
ATOM 2005 C CA . SER A 1 257 ? -3.793 4.270 44.903 1.00 71.25 257 SER A CA 1
ATOM 2006 C C . SER A 1 257 ? -5.012 3.353 45.009 1.00 71.25 257 SER A C 1
ATOM 2008 O O . SER A 1 257 ? -6.032 3.704 45.611 1.00 71.25 257 SER A O 1
ATOM 2010 N N . GLY A 1 258 ? -4.924 2.189 44.367 1.00 76.00 258 GLY A N 1
ATOM 2011 C CA . GLY A 1 258 ? -5.993 1.200 44.338 1.00 76.00 258 GLY A CA 1
ATOM 2012 C C . GLY A 1 258 ? -7.109 1.463 43.322 1.00 76.00 258 GLY A C 1
ATOM 2013 O O . GLY A 1 258 ? -7.976 0.592 43.186 1.00 76.00 258 GLY A O 1
ATOM 2014 N N . CYS A 1 259 ? -7.082 2.581 42.582 1.00 76.44 259 CYS A N 1
ATOM 2015 C CA . CYS A 1 259 ? -8.015 2.834 41.479 1.00 76.44 259 CYS A CA 1
ATOM 2016 C C . CYS A 1 259 ? -7.910 1.748 40.404 1.00 76.44 259 CYS A C 1
ATOM 2018 O O . CYS A 1 259 ? -6.821 1.254 40.096 1.00 76.44 259 CYS A O 1
ATOM 2020 N N . LEU A 1 260 ? -9.047 1.406 39.800 1.00 80.00 260 LEU A N 1
ATOM 2021 C CA . LEU A 1 260 ? -9.113 0.523 38.644 1.00 80.00 260 LEU A CA 1
ATOM 2022 C C . LEU A 1 260 ? -8.990 1.355 37.361 1.00 80.00 260 LEU A C 1
ATOM 2024 O O . LEU A 1 260 ? -9.878 2.146 37.035 1.00 80.00 260 LEU A O 1
ATOM 2028 N N . LEU A 1 261 ? -7.894 1.160 36.632 1.00 82.25 261 LEU A N 1
ATOM 2029 C CA . LEU A 1 261 ? -7.692 1.687 35.290 1.00 82.25 261 LEU A CA 1
ATOM 2030 C C . LEU A 1 261 ? -8.267 0.704 34.272 1.00 82.25 261 LEU A C 1
ATOM 2032 O O . LEU A 1 261 ? -7.841 -0.449 34.200 1.00 82.25 261 LEU A O 1
ATOM 2036 N N . THR A 1 262 ? -9.198 1.186 33.457 1.00 79.56 262 THR A N 1
ATOM 2037 C CA . THR A 1 262 ? -9.807 0.438 32.356 1.00 79.56 262 THR A CA 1
ATOM 2038 C C . THR A 1 262 ? -9.614 1.169 31.033 1.00 79.56 262 THR A C 1
ATOM 2040 O O . THR A 1 262 ? -9.801 2.383 30.952 1.00 79.56 262 THR A O 1
ATOM 2043 N N . VAL A 1 263 ? -9.257 0.428 29.987 1.00 76.88 263 VAL A N 1
ATOM 2044 C CA . VAL A 1 263 ? -9.208 0.922 28.604 1.00 76.88 263 VAL A CA 1
ATOM 2045 C C . VAL A 1 263 ? -10.115 0.033 27.773 1.00 76.88 263 VAL A C 1
ATOM 2047 O O . VAL A 1 263 ? -9.977 -1.191 27.796 1.00 76.88 263 VAL A O 1
ATOM 2050 N N . THR A 1 264 ? -11.053 0.634 27.054 1.00 75.19 264 THR A N 1
ATOM 2051 C CA . THR A 1 264 ? -12.024 -0.081 26.220 1.00 75.19 264 THR A CA 1
ATOM 2052 C C . THR A 1 264 ? -12.076 0.550 24.837 1.00 75.19 264 THR A C 1
ATOM 2054 O O . THR A 1 264 ? -12.238 1.766 24.728 1.00 75.19 264 THR A O 1
ATOM 2057 N N . ALA A 1 265 ? -11.995 -0.266 23.791 1.00 69.75 265 ALA A N 1
ATOM 2058 C CA . ALA A 1 265 ? -12.316 0.158 22.432 1.00 69.75 265 ALA A CA 1
ATOM 2059 C C . ALA A 1 265 ? -13.806 -0.057 22.167 1.00 69.75 265 ALA A C 1
ATOM 2061 O O . ALA A 1 265 ? -14.377 -1.061 22.603 1.00 69.75 265 ALA A O 1
ATOM 2062 N N . ARG A 1 266 ? -14.441 0.865 21.443 1.00 57.47 266 ARG A N 1
ATOM 2063 C CA . ARG A 1 266 ? -15.804 0.682 20.950 1.00 57.47 266 ARG A CA 1
ATOM 2064 C C . ARG A 1 266 ? -15.761 0.402 19.453 1.00 57.47 266 ARG A C 1
ATOM 2066 O O . ARG A 1 266 ? -15.247 1.210 18.690 1.00 57.47 266 ARG A O 1
ATOM 2073 N N . ILE A 1 267 ? -16.305 -0.740 19.042 1.00 56.31 267 ILE A N 1
ATOM 2074 C CA . ILE A 1 267 ? -16.478 -1.095 17.630 1.00 56.31 267 ILE A CA 1
ATOM 2075 C C . ILE A 1 267 ? -17.980 -1.259 17.399 1.00 56.31 267 ILE A C 1
ATOM 2077 O O . ILE A 1 267 ? -18.595 -2.218 17.877 1.00 56.31 267 ILE A O 1
ATOM 2081 N N . GLY A 1 268 ? -18.595 -0.271 16.746 1.00 65.06 268 GLY A N 1
ATOM 2082 C CA . GLY A 1 268 ? -20.053 -0.169 16.651 1.00 65.06 268 GLY A CA 1
ATOM 2083 C C . GLY A 1 268 ? -20.712 -0.043 18.033 1.00 65.06 268 GLY A C 1
ATOM 2084 O O . GLY A 1 268 ? -20.359 0.822 18.834 1.00 65.06 268 GLY A O 1
ATOM 2085 N N . SER A 1 269 ? -21.675 -0.915 18.347 1.00 52.94 269 SER A N 1
ATOM 2086 C CA . SER A 1 269 ? -22.314 -0.968 19.673 1.00 52.94 269 SER A CA 1
ATOM 2087 C C . SER A 1 269 ? -21.524 -1.771 20.712 1.00 52.94 269 SER A C 1
ATOM 2089 O O . SER A 1 269 ? -21.847 -1.710 21.900 1.00 52.94 269 SER A O 1
ATOM 2091 N N . THR A 1 270 ? -20.505 -2.524 20.294 1.00 49.72 270 THR A N 1
ATOM 2092 C CA . THR A 1 270 ? -19.787 -3.477 21.146 1.00 49.72 270 THR A CA 1
ATOM 2093 C C . THR A 1 270 ? -18.596 -2.806 21.822 1.00 49.72 270 THR A C 1
ATOM 2095 O O . THR A 1 270 ? -17.746 -2.206 21.164 1.00 49.72 270 THR A O 1
ATOM 2098 N N . GLN A 1 271 ? -18.518 -2.917 23.150 1.00 61.91 271 GLN A N 1
ATOM 2099 C CA . GLN A 1 271 ? -17.340 -2.518 23.922 1.00 61.91 271 GLN A CA 1
ATOM 2100 C C . GLN A 1 271 ? -16.394 -3.708 24.088 1.00 61.91 271 GLN A C 1
ATOM 2102 O O . GLN A 1 271 ? -16.802 -4.769 24.558 1.00 61.91 271 GLN A O 1
ATOM 2107 N N . ILE A 1 272 ? -15.127 -3.515 23.732 1.00 61.72 272 ILE A N 1
ATOM 2108 C CA . ILE A 1 272 ? -14.061 -4.510 23.850 1.00 61.72 272 ILE A CA 1
ATOM 2109 C C . ILE A 1 272 ? -13.075 -4.026 24.922 1.00 61.72 272 ILE A C 1
ATOM 2111 O O . ILE A 1 272 ? -12.461 -2.969 24.746 1.00 61.72 272 ILE A O 1
ATOM 2115 N N . PRO A 1 273 ? -12.904 -4.754 26.039 1.00 67.25 273 PRO A N 1
ATOM 2116 C CA . PRO A 1 273 ? -11.910 -4.410 27.046 1.00 67.25 273 PRO A CA 1
ATOM 2117 C C . PRO A 1 273 ? -10.503 -4.676 26.504 1.00 67.25 273 PRO A C 1
ATOM 2119 O O . PRO A 1 273 ? -10.171 -5.801 26.146 1.00 67.25 273 PRO A O 1
ATOM 2122 N N . LEU A 1 274 ? -9.680 -3.631 26.458 1.00 63.88 274 LEU A N 1
ATOM 2123 C CA . LEU A 1 274 ? -8.270 -3.708 26.070 1.00 63.88 274 LEU A CA 1
ATOM 2124 C C . LEU A 1 274 ? -7.361 -3.845 27.294 1.00 63.88 274 LEU A C 1
ATOM 2126 O O . LEU A 1 274 ? -6.348 -4.535 27.245 1.00 63.88 274 LEU A O 1
ATOM 2130 N N . LEU A 1 275 ? -7.734 -3.199 28.402 1.00 74.94 275 LEU A N 1
ATOM 2131 C CA . LEU A 1 275 ? -6.992 -3.237 29.657 1.00 74.94 275 LEU A CA 1
ATOM 2132 C C . LEU A 1 275 ? -7.929 -3.104 30.856 1.00 74.94 275 LEU A C 1
ATOM 2134 O O . LEU A 1 275 ? -8.863 -2.305 30.838 1.00 74.94 275 LEU A O 1
ATOM 2138 N N . SER A 1 276 ? -7.623 -3.840 31.922 1.00 81.19 276 SER A N 1
ATOM 2139 C CA . SER A 1 276 ? -8.165 -3.632 33.262 1.00 81.19 276 SER A CA 1
ATOM 2140 C C . SER A 1 276 ? -7.077 -3.952 34.288 1.00 81.19 276 SER A C 1
ATOM 2142 O O . SER A 1 276 ? -6.628 -5.095 34.372 1.00 81.19 276 SER A O 1
ATOM 2144 N N . THR A 1 277 ? -6.598 -2.953 35.029 1.00 78.88 277 THR A N 1
ATOM 2145 C CA . THR A 1 277 ? -5.547 -3.132 36.044 1.00 78.88 277 THR A CA 1
ATOM 2146 C C . THR A 1 277 ? -5.743 -2.194 37.233 1.00 78.88 277 THR A C 1
ATOM 2148 O O . THR A 1 277 ? -6.279 -1.096 37.080 1.00 78.88 277 THR A O 1
ATOM 2151 N N . ARG A 1 278 ? -5.324 -2.611 38.435 1.00 78.69 278 ARG A N 1
ATOM 2152 C CA . ARG A 1 278 ? -5.297 -1.725 39.610 1.00 78.69 278 ARG A CA 1
ATOM 2153 C C . ARG A 1 278 ? -3.978 -0.976 39.661 1.00 78.69 278 ARG A C 1
ATOM 2155 O O . ARG A 1 278 ? -2.921 -1.586 39.529 1.00 78.69 278 ARG A O 1
ATOM 2162 N N . ILE A 1 279 ? -4.053 0.326 39.905 1.00 72.00 279 ILE A N 1
ATOM 2163 C CA . ILE A 1 279 ? -2.875 1.169 40.089 1.00 72.00 279 ILE A CA 1
ATOM 2164 C C . ILE A 1 279 ? -2.252 0.840 41.459 1.00 72.00 279 ILE A C 1
ATOM 2166 O O . ILE A 1 279 ? -2.922 1.041 42.479 1.00 72.00 279 ILE A O 1
ATOM 2170 N N . PRO A 1 280 ? -1.016 0.300 41.509 1.00 71.25 280 PRO A N 1
ATOM 2171 C CA . PRO A 1 280 ? -0.323 0.050 42.770 1.00 71.25 280 PRO A CA 1
ATOM 2172 C C . PRO A 1 280 ? 0.106 1.373 43.419 1.00 71.25 280 PRO A C 1
ATOM 2174 O O . PRO A 1 280 ? 0.248 2.374 42.722 1.00 71.25 280 PRO A O 1
ATOM 2177 N N . ASP A 1 281 ? 0.354 1.371 44.733 1.00 62.81 281 ASP A N 1
ATOM 2178 C CA . ASP A 1 281 ? 1.003 2.490 45.433 1.00 62.81 281 ASP A CA 1
ATOM 2179 C C . ASP A 1 281 ? 2.380 2.774 44.798 1.00 62.81 281 ASP A C 1
ATOM 2181 O O . ASP A 1 281 ? 3.277 1.930 44.914 1.00 62.81 281 ASP A O 1
ATOM 2185 N N . PRO A 1 282 ? 2.594 3.915 44.115 1.00 53.03 282 PRO A N 1
ATOM 2186 C CA . PRO A 1 282 ? 3.886 4.191 43.509 1.00 53.03 282 PRO A CA 1
ATOM 2187 C C . PRO A 1 282 ? 4.879 4.724 44.561 1.00 53.03 282 PRO A C 1
ATOM 2189 O O . PRO A 1 282 ? 4.512 5.547 45.405 1.00 53.03 282 PRO A O 1
ATOM 2192 N N . PRO A 1 283 ? 6.163 4.329 44.512 1.00 45.72 283 PRO A N 1
ATOM 2193 C CA . PRO A 1 283 ? 7.219 5.060 45.199 1.00 45.72 283 PRO A CA 1
ATOM 2194 C C . PRO A 1 283 ? 7.471 6.379 44.450 1.00 45.72 283 PRO A C 1
ATOM 2196 O O . PRO A 1 283 ? 7.818 6.342 43.278 1.00 45.72 283 PRO A O 1
ATOM 2199 N N . ASN A 1 284 ? 7.267 7.522 45.119 1.00 45.38 284 ASN A N 1
ATOM 2200 C CA . ASN A 1 284 ? 7.565 8.902 44.684 1.00 45.38 284 ASN A CA 1
ATOM 2201 C C . ASN A 1 284 ? 8.151 9.058 43.259 1.00 45.38 284 ASN A C 1
ATOM 2203 O O . ASN A 1 284 ? 9.371 9.084 43.089 1.00 45.38 284 ASN A O 1
ATOM 2207 N N . GLY A 1 285 ? 7.286 9.205 42.252 1.00 52.62 285 GLY A N 1
ATOM 2208 C CA . GLY A 1 285 ? 7.670 9.424 40.855 1.00 52.62 285 GLY A CA 1
ATOM 2209 C C . GLY A 1 285 ? 6.479 9.318 39.900 1.00 52.62 285 GLY A C 1
ATOM 2210 O O . GLY A 1 285 ? 5.415 8.835 40.291 1.00 52.62 285 GLY A O 1
ATOM 2211 N N . ASP A 1 286 ? 6.651 9.798 38.666 1.00 46.72 286 ASP A N 1
ATOM 2212 C CA . ASP A 1 286 ? 5.661 9.651 37.593 1.00 46.72 286 ASP A CA 1
ATOM 2213 C C . ASP A 1 286 ? 5.367 8.162 37.343 1.00 46.72 286 ASP A C 1
ATOM 2215 O O . ASP A 1 286 ? 6.284 7.339 37.267 1.00 46.72 286 ASP A O 1
ATOM 2219 N N . LEU A 1 287 ? 4.085 7.804 37.212 1.00 44.12 287 LEU A N 1
ATOM 2220 C CA . LEU A 1 287 ? 3.677 6.439 36.893 1.00 44.12 287 LEU A CA 1
ATOM 2221 C C . LEU A 1 287 ? 3.443 6.318 35.385 1.00 44.12 287 LEU A C 1
ATOM 2223 O O . LEU A 1 287 ? 2.350 6.581 34.881 1.00 44.12 287 LEU A O 1
ATOM 2227 N N . THR A 1 288 ? 4.473 5.874 34.675 1.00 45.06 288 THR A N 1
ATOM 2228 C CA . THR A 1 288 ? 4.343 5.393 33.298 1.00 45.06 288 THR A CA 1
ATOM 2229 C C . THR A 1 288 ? 4.015 3.904 33.345 1.00 45.06 288 THR A C 1
ATOM 2231 O O . THR A 1 288 ? 4.784 3.127 33.910 1.00 45.06 288 THR A O 1
ATOM 2234 N N . VAL A 1 289 ? 2.885 3.489 32.767 1.00 38.84 289 VAL A N 1
ATOM 2235 C CA . VAL A 1 289 ? 2.556 2.066 32.572 1.00 38.84 289 VAL A CA 1
ATOM 2236 C C . VAL A 1 289 ? 2.900 1.709 31.122 1.00 38.84 289 VAL A C 1
ATOM 2238 O O . VAL A 1 289 ? 2.105 2.011 30.231 1.00 38.84 289 VAL A O 1
ATOM 2241 N N . PRO A 1 290 ? 4.085 1.134 30.842 1.00 37.84 290 PRO A N 1
ATOM 2242 C CA . PRO A 1 290 ? 4.466 0.776 29.481 1.00 37.84 290 PRO A CA 1
ATOM 2243 C C . PRO A 1 290 ? 3.717 -0.476 29.000 1.00 37.84 290 PRO A C 1
ATOM 2245 O O . PRO A 1 290 ? 3.579 -1.450 29.743 1.00 37.84 290 PRO A O 1
ATOM 2248 N N . TYR A 1 291 ? 3.309 -0.475 27.729 1.00 32.91 291 TYR A N 1
ATOM 2249 C CA . TYR A 1 291 ? 2.980 -1.682 26.965 1.00 32.91 291 TYR A CA 1
ATOM 2250 C C . TYR A 1 291 ? 3.939 -1.792 25.780 1.00 32.91 291 TYR A C 1
ATOM 2252 O O . TYR A 1 291 ? 4.139 -0.823 25.053 1.00 32.91 291 TYR A O 1
ATOM 2260 N N . THR A 1 292 ? 4.502 -2.982 25.561 1.00 27.77 292 THR A N 1
ATOM 2261 C CA . THR A 1 292 ? 5.429 -3.250 24.452 1.00 27.77 292 THR A CA 1
ATOM 2262 C C . THR A 1 292 ? 5.103 -4.603 23.814 1.00 27.77 292 THR A C 1
ATOM 2264 O O . THR A 1 292 ? 4.903 -5.584 24.529 1.00 27.77 292 THR A O 1
ATOM 2267 N N . PHE A 1 293 ? 5.088 -4.669 22.479 1.00 24.58 293 PHE A N 1
ATOM 2268 C CA . PHE A 1 293 ? 5.313 -5.903 21.713 1.00 24.58 293 PHE A CA 1
ATOM 2269 C C . PHE A 1 293 ? 6.764 -5.901 21.196 1.00 24.58 293 PHE A C 1
ATOM 2271 O O . PHE A 1 293 ? 7.244 -4.864 20.741 1.00 24.58 293 PHE A O 1
ATOM 2278 N N . ASP A 1 294 ? 7.451 -7.046 21.249 1.00 23.41 294 ASP A N 1
ATOM 2279 C CA . ASP A 1 294 ? 8.829 -7.231 20.758 1.00 23.41 294 ASP A CA 1
ATOM 2280 C C . ASP A 1 294 ? 8.891 -7.504 19.242 1.00 23.41 294 ASP A C 1
ATOM 2282 O O . ASP A 1 294 ? 8.232 -8.439 18.792 1.00 23.41 294 ASP A O 1
ATOM 2286 N N . ILE A 1 295 ? 9.774 -6.804 18.498 1.00 25.12 295 ILE A N 1
ATOM 2287 C CA . ILE A 1 295 ? 10.484 -7.277 17.277 1.00 25.12 295 ILE A CA 1
ATOM 2288 C C . ILE A 1 295 ? 11.887 -6.601 17.202 1.00 25.12 295 ILE A C 1
ATOM 2290 O O . ILE A 1 295 ? 12.019 -5.443 17.602 1.00 25.12 295 ILE A O 1
ATOM 2294 N N . PRO A 1 296 ? 12.959 -7.285 16.724 1.00 28.03 296 PRO A N 1
ATOM 2295 C CA . PRO A 1 296 ? 14.346 -6.945 17.043 1.00 28.03 296 PRO A CA 1
ATOM 2296 C C . PRO A 1 296 ? 15.136 -6.149 15.972 1.00 28.03 296 PRO A C 1
ATOM 2298 O O . PRO A 1 296 ? 15.202 -6.542 14.811 1.00 28.03 296 PRO A O 1
ATOM 2301 N N . LYS A 1 297 ? 15.911 -5.177 16.492 1.00 35.34 297 LYS A N 1
ATOM 2302 C CA . LYS A 1 297 ? 17.247 -4.650 16.088 1.00 35.34 297 LYS A CA 1
ATOM 2303 C C . LYS A 1 297 ? 17.403 -3.467 15.078 1.00 35.34 297 LYS A C 1
ATOM 2305 O O . LYS A 1 297 ? 16.532 -3.245 14.251 1.00 35.34 297 LYS A O 1
ATOM 2310 N N . PRO A 1 298 ? 18.512 -2.679 15.199 1.00 40.06 298 PRO A N 1
ATOM 2311 C CA . PRO A 1 298 ? 18.591 -1.217 14.968 1.00 40.06 298 PRO A CA 1
ATOM 2312 C C . PRO A 1 298 ? 19.502 -0.756 13.798 1.00 40.06 298 PRO A C 1
ATOM 2314 O O . PRO A 1 298 ? 20.262 -1.545 13.245 1.00 40.06 298 PRO A O 1
ATOM 2317 N N . THR A 1 299 ? 19.480 0.548 13.474 1.00 39.78 299 THR A N 1
ATOM 2318 C CA . THR A 1 299 ? 20.230 1.190 12.363 1.00 39.78 299 THR A CA 1
ATOM 2319 C C . THR A 1 299 ? 21.291 2.197 12.831 1.00 39.78 299 THR A C 1
ATOM 2321 O O . THR A 1 299 ? 21.116 2.826 13.868 1.00 39.78 299 THR A O 1
ATOM 2324 N N . THR A 1 300 ? 22.367 2.400 12.052 1.00 44.00 300 THR A N 1
ATOM 2325 C CA . THR A 1 300 ? 23.569 3.163 12.484 1.00 44.00 300 THR A CA 1
ATOM 2326 C C . THR A 1 300 ? 23.979 4.378 11.629 1.00 44.00 300 THR A C 1
ATOM 2328 O O . THR A 1 300 ? 24.923 5.075 11.999 1.00 44.00 300 THR A O 1
ATOM 2331 N N . MET A 1 301 ? 23.327 4.683 10.496 1.00 43.41 301 MET A N 1
ATOM 2332 C CA . MET A 1 301 ? 23.745 5.813 9.640 1.00 43.41 301 MET A CA 1
ATOM 2333 C C . MET A 1 301 ? 22.607 6.373 8.762 1.00 43.41 301 MET A C 1
ATOM 2335 O O . MET A 1 301 ? 21.810 5.621 8.206 1.00 43.41 301 MET A O 1
ATOM 2339 N N . LEU A 1 302 ? 22.545 7.702 8.606 1.00 46.53 302 LEU A N 1
ATOM 2340 C CA . LEU A 1 302 ? 21.602 8.409 7.731 1.00 46.53 302 LEU A CA 1
ATOM 2341 C C . LEU A 1 302 ? 22.374 9.302 6.748 1.00 46.53 302 LEU A C 1
ATOM 2343 O O . LEU A 1 302 ? 23.135 10.175 7.156 1.00 46.53 302 LEU A O 1
ATOM 2347 N N . ASN A 1 303 ? 22.178 9.118 5.441 1.00 53.22 303 ASN A N 1
ATOM 2348 C CA . ASN A 1 303 ? 22.802 9.962 4.422 1.00 53.22 303 ASN A CA 1
ATOM 2349 C C . ASN A 1 303 ? 21.749 10.787 3.670 1.00 53.22 303 ASN A C 1
ATOM 2351 O O . ASN A 1 303 ? 20.837 10.258 3.042 1.00 53.22 303 ASN A O 1
ATOM 2355 N N . VAL A 1 304 ? 21.897 12.106 3.665 1.00 49.22 304 VAL A N 1
ATOM 2356 C CA . VAL A 1 304 ? 21.067 12.992 2.843 1.00 49.22 304 VAL A CA 1
ATOM 2357 C C . VAL A 1 304 ? 21.926 13.476 1.675 1.00 49.22 304 VAL A C 1
ATOM 2359 O O . VAL A 1 304 ? 22.921 14.178 1.852 1.00 49.22 304 VAL A O 1
ATOM 2362 N N . ALA A 1 305 ? 21.594 13.058 0.455 1.00 48.59 305 ALA A N 1
ATOM 2363 C CA . ALA A 1 305 ? 22.408 13.348 -0.723 1.00 48.59 305 ALA A CA 1
ATOM 2364 C C . ALA A 1 305 ? 21.564 14.021 -1.804 1.00 48.59 305 ALA A C 1
ATOM 2366 O O . ALA A 1 305 ? 20.651 13.414 -2.359 1.00 48.59 305 ALA A O 1
ATOM 2367 N N . CYS A 1 306 ? 21.898 15.261 -2.161 1.00 41.19 306 CYS A N 1
ATOM 2368 C CA . CYS A 1 306 ? 21.297 15.883 -3.332 1.00 41.19 306 CYS A CA 1
ATOM 2369 C C . CYS A 1 306 ? 22.219 15.707 -4.542 1.00 41.19 306 CYS A C 1
ATOM 2371 O O . CYS A 1 306 ? 23.423 15.945 -4.458 1.00 41.19 306 CYS A O 1
ATOM 2373 N N . VAL A 1 307 ? 21.668 15.255 -5.669 1.00 42.81 307 VAL A N 1
ATOM 2374 C CA . VAL A 1 307 ? 22.421 15.115 -6.919 1.00 42.81 307 VAL A CA 1
ATOM 2375 C C . VAL A 1 307 ? 21.931 16.202 -7.867 1.00 42.81 307 VAL A C 1
ATOM 2377 O O . VAL A 1 307 ? 20.859 16.087 -8.452 1.00 42.81 307 VAL A O 1
ATOM 2380 N N . GLY A 1 308 ? 22.698 17.286 -7.988 1.00 47.09 308 GLY A N 1
ATOM 2381 C CA . GLY A 1 308 ? 22.357 18.418 -8.847 1.00 47.09 308 GLY A CA 1
ATOM 2382 C C . GLY A 1 308 ? 23.399 19.535 -8.803 1.00 47.09 308 GLY A C 1
ATOM 2383 O O . GLY A 1 308 ? 24.255 19.563 -7.928 1.00 47.09 308 GLY A O 1
ATOM 2384 N N . THR A 1 309 ? 23.310 20.475 -9.747 1.00 43.56 309 THR A N 1
ATOM 2385 C CA . THR A 1 309 ? 24.222 21.629 -9.915 1.00 43.56 309 THR A CA 1
ATOM 2386 C C . THR A 1 309 ? 23.870 22.834 -9.029 1.00 43.56 309 THR A C 1
ATOM 2388 O O . THR A 1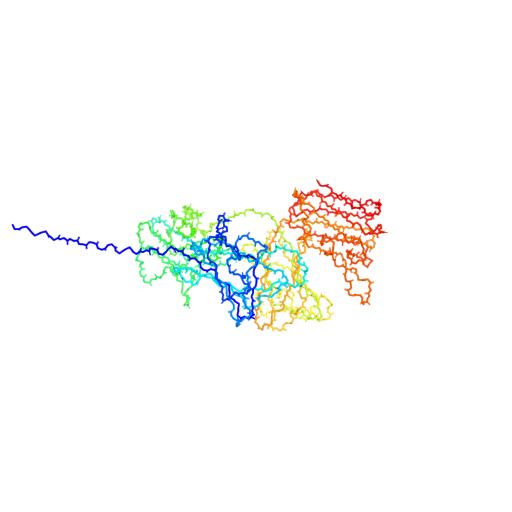 309 ? 24.347 23.945 -9.256 1.00 43.56 309 THR A O 1
ATOM 2391 N N . SER A 1 310 ? 22.976 22.649 -8.055 1.00 56.66 310 SER A N 1
ATOM 2392 C CA . SER A 1 310 ? 22.475 23.714 -7.181 1.00 56.66 310 SER A CA 1
ATOM 2393 C C . SER A 1 310 ? 22.988 23.531 -5.752 1.00 56.66 310 SER A C 1
ATOM 2395 O O . SER A 1 310 ? 23.106 22.395 -5.293 1.00 56.66 310 SER A O 1
ATOM 2397 N N . PRO A 1 311 ? 23.279 24.628 -5.030 1.00 61.06 311 PRO A N 1
ATOM 2398 C CA . PRO A 1 311 ? 23.745 24.554 -3.652 1.00 61.06 311 PRO A CA 1
ATOM 2399 C C . PRO A 1 311 ? 22.655 23.936 -2.763 1.00 61.06 311 PRO A C 1
ATOM 2401 O O . PRO A 1 311 ? 21.520 24.421 -2.738 1.00 61.06 311 PRO A O 1
ATOM 2404 N N . LEU A 1 312 ? 22.991 22.869 -2.032 1.00 70.00 312 LEU A N 1
ATOM 2405 C CA . LEU A 1 312 ? 22.110 22.282 -1.021 1.00 70.00 312 LEU A CA 1
ATOM 2406 C C . LEU A 1 312 ? 22.166 23.156 0.232 1.00 70.00 312 LEU A C 1
ATOM 2408 O O . LEU A 1 312 ? 23.254 23.382 0.769 1.00 70.00 312 LEU A O 1
ATOM 2412 N N . ALA A 1 313 ? 21.000 23.625 0.675 1.00 74.62 313 ALA A N 1
ATOM 2413 C CA . ALA A 1 313 ? 20.849 24.342 1.931 1.00 74.62 313 ALA A CA 1
ATOM 2414 C C . ALA A 1 313 ? 19.636 23.824 2.707 1.00 74.62 313 ALA A C 1
ATOM 2416 O O . ALA A 1 313 ? 18.492 23.892 2.233 1.00 74.62 313 ALA A O 1
ATOM 2417 N N . LEU A 1 314 ? 19.929 23.279 3.879 1.00 73.44 314 LEU A N 1
ATOM 2418 C CA . LEU A 1 314 ? 18.985 22.724 4.834 1.00 73.44 314 LEU A CA 1
ATOM 2419 C C . LEU A 1 314 ? 18.963 23.648 6.066 1.00 73.44 314 LEU A C 1
ATOM 2421 O O . LEU A 1 314 ? 19.838 24.495 6.218 1.00 73.44 314 LEU A O 1
ATOM 2425 N N . ALA A 1 315 ? 17.878 23.619 6.830 1.00 74.19 315 ALA A N 1
ATOM 2426 C CA . ALA A 1 315 ? 17.768 24.405 8.059 1.00 74.19 315 ALA A CA 1
ATOM 2427 C C . ALA A 1 315 ? 17.895 23.527 9.301 1.00 74.19 315 ALA A C 1
ATOM 2429 O O . ALA A 1 315 ? 18.397 23.996 10.304 1.00 74.19 315 ALA A O 1
ATOM 2430 N N . GLU A 1 316 ? 17.378 22.299 9.238 1.00 83.81 316 GLU A N 1
ATOM 2431 C CA . GLU A 1 316 ? 17.439 21.347 10.340 1.00 83.81 316 GLU A CA 1
ATOM 2432 C C . GLU A 1 316 ? 17.112 19.938 9.817 1.00 83.81 316 GLU A C 1
ATOM 2434 O O . GLU A 1 316 ? 16.263 19.750 8.934 1.00 83.81 316 GLU A O 1
ATOM 2439 N N . ILE A 1 317 ? 17.751 18.929 10.393 1.00 78.25 317 ILE A N 1
ATOM 2440 C CA . ILE A 1 317 ? 17.465 17.509 10.232 1.00 78.25 317 ILE A CA 1
ATOM 2441 C C . ILE A 1 317 ? 17.084 16.975 11.607 1.00 78.25 317 ILE A C 1
ATOM 2443 O O . ILE A 1 317 ? 17.898 16.932 12.522 1.00 78.25 317 ILE A O 1
ATOM 2447 N N . GLU A 1 318 ? 15.865 16.466 11.730 1.00 81.31 318 GLU A N 1
ATOM 2448 C CA . GLU A 1 318 ? 15.413 15.797 12.944 1.00 81.31 318 GLU A CA 1
ATOM 2449 C C . GLU A 1 318 ? 15.244 14.302 12.669 1.00 81.31 318 GLU A C 1
ATOM 2451 O O . GLU A 1 318 ? 14.638 13.889 11.675 1.00 81.31 318 GLU A O 1
ATOM 2456 N N . VAL A 1 319 ? 15.770 13.468 13.562 1.00 74.06 319 VAL A N 1
ATOM 2457 C CA . VAL A 1 319 ? 15.698 12.010 13.446 1.00 74.06 319 VAL A CA 1
ATOM 2458 C C . VAL A 1 319 ? 15.052 11.486 14.703 1.00 74.06 319 VAL A C 1
ATOM 2460 O O . VAL A 1 319 ? 15.641 11.572 15.774 1.00 74.06 319 VAL A O 1
ATOM 2463 N N . PHE A 1 320 ? 13.857 10.931 14.571 1.00 73.00 320 PHE A N 1
ATOM 2464 C CA . PHE A 1 320 ? 13.092 10.426 15.697 1.00 73.00 320 PHE A CA 1
ATOM 2465 C C . PHE A 1 320 ? 13.213 8.913 15.793 1.00 73.00 320 PHE A C 1
ATOM 2467 O O . PHE A 1 320 ? 13.123 8.184 14.798 1.00 73.00 320 PHE A O 1
ATOM 2474 N N . THR A 1 321 ? 13.400 8.437 17.014 1.00 74.06 321 THR A N 1
ATOM 2475 C CA . THR A 1 321 ? 13.332 7.019 17.349 1.00 74.06 321 THR A CA 1
ATOM 2476 C C . THR A 1 321 ? 11.883 6.513 17.359 1.00 74.06 321 THR A C 1
ATOM 2478 O O . THR A 1 321 ? 10.936 7.296 17.253 1.00 74.06 321 THR A O 1
ATOM 2481 N N . ALA A 1 322 ? 11.669 5.199 17.463 1.00 59.44 322 ALA A N 1
ATOM 2482 C CA . ALA A 1 322 ? 10.332 4.601 17.602 1.00 59.44 322 ALA A CA 1
ATOM 2483 C C . ALA A 1 322 ? 9.547 5.123 18.819 1.00 59.44 322 ALA A C 1
ATOM 2485 O O . ALA A 1 322 ? 8.325 5.210 18.770 1.00 59.44 322 ALA A O 1
ATOM 2486 N N . ASP A 1 323 ? 10.247 5.530 19.872 1.00 66.38 323 ASP A N 1
ATOM 2487 C CA . ASP A 1 323 ? 9.718 6.192 21.067 1.00 66.38 323 ASP A CA 1
ATOM 2488 C C . ASP A 1 323 ? 9.616 7.726 20.934 1.00 66.38 323 ASP A C 1
ATOM 2490 O O . ASP A 1 323 ? 9.269 8.406 21.894 1.00 66.38 323 ASP A O 1
ATOM 2494 N N . GLY A 1 324 ? 9.872 8.287 19.747 1.00 68.88 324 GLY A N 1
ATOM 2495 C CA . GLY A 1 324 ? 9.665 9.708 19.453 1.00 68.88 324 GLY A CA 1
ATOM 2496 C C . GLY A 1 324 ? 10.759 10.644 19.974 1.00 68.88 324 GLY A C 1
ATOM 2497 O O . GLY A 1 324 ? 10.566 11.859 19.985 1.00 68.88 324 GLY A O 1
ATOM 2498 N N . VAL A 1 325 ? 11.916 10.121 20.383 1.00 79.12 325 VAL A N 1
ATOM 2499 C CA . VAL A 1 325 ? 13.057 10.930 20.833 1.00 79.12 325 VAL A CA 1
ATOM 2500 C C . VAL A 1 325 ? 13.826 11.442 19.617 1.00 79.12 325 VAL A C 1
ATOM 2502 O O . VAL A 1 325 ? 14.269 10.647 18.790 1.00 79.12 325 VAL A O 1
ATOM 2505 N N . ASN A 1 326 ? 14.024 12.762 19.511 1.00 82.50 326 ASN A N 1
ATOM 2506 C CA . ASN A 1 326 ? 14.918 13.330 18.500 1.00 82.50 326 ASN A CA 1
ATOM 2507 C C . ASN A 1 326 ? 16.380 13.028 18.876 1.00 82.50 326 ASN A C 1
ATOM 2509 O O . ASN A 1 326 ? 16.908 13.555 19.855 1.00 82.50 326 ASN A O 1
ATOM 2513 N N . ILE A 1 327 ? 17.033 12.173 18.095 1.00 82.50 327 ILE A N 1
ATOM 2514 C CA . ILE A 1 327 ? 18.432 11.770 18.269 1.00 82.50 327 ILE A CA 1
ATOM 2515 C C . ILE A 1 327 ? 19.379 12.463 17.286 1.00 82.50 327 ILE A C 1
ATOM 2517 O O . ILE A 1 327 ? 20.581 12.205 17.335 1.00 82.50 327 ILE A O 1
ATOM 2521 N N . ALA A 1 328 ? 18.886 13.352 16.417 1.00 81.69 328 ALA A N 1
ATOM 2522 C CA . ALA A 1 328 ? 19.725 14.031 15.429 1.00 81.69 328 ALA A CA 1
ATOM 2523 C C . ALA A 1 328 ? 20.860 14.834 16.076 1.00 81.69 328 ALA A C 1
ATOM 2525 O O . ALA A 1 328 ? 22.008 14.684 15.664 1.00 81.69 328 ALA A O 1
ATOM 2526 N N . GLY A 1 329 ? 20.566 15.567 17.156 1.00 84.12 329 GLY A N 1
ATOM 2527 C CA . GLY A 1 329 ? 21.554 16.344 17.918 1.00 84.12 329 GLY A CA 1
ATOM 2528 C C . GLY A 1 329 ? 22.614 15.508 18.644 1.00 84.12 329 GLY A C 1
ATOM 2529 O O . GLY A 1 329 ? 23.599 16.044 19.145 1.00 84.12 329 GLY A O 1
ATOM 2530 N N . GLN A 1 330 ? 22.447 14.184 18.697 1.00 84.25 330 GLN A N 1
ATOM 2531 C CA . GLN A 1 330 ? 23.482 13.273 19.190 1.00 84.25 330 GLN A CA 1
ATOM 2532 C C . GLN A 1 330 ? 24.450 12.876 18.063 1.00 84.25 330 GLN A C 1
ATOM 2534 O O . GLN A 1 330 ? 25.548 12.394 18.327 1.00 84.25 330 GLN A O 1
ATOM 2539 N N . GLY A 1 331 ? 24.058 13.064 16.803 1.00 82.31 331 GLY A N 1
ATOM 2540 C CA . GLY A 1 331 ? 24.819 12.695 15.622 1.00 82.31 331 GLY A CA 1
ATOM 2541 C C . GLY A 1 331 ? 26.031 13.569 15.315 1.00 82.31 331 GLY A C 1
ATOM 2542 O O . GLY A 1 331 ? 26.206 14.676 15.806 1.00 82.31 331 GLY A O 1
ATOM 2543 N N . THR A 1 332 ? 26.894 13.055 14.444 1.00 84.50 332 THR A N 1
ATOM 2544 C CA . THR A 1 332 ? 27.945 13.816 13.773 1.00 84.50 332 THR A CA 1
ATOM 2545 C C . THR A 1 332 ? 27.502 14.110 12.347 1.00 84.50 332 THR A C 1
ATOM 2547 O O . THR A 1 332 ? 27.336 13.181 11.554 1.00 84.50 332 THR A O 1
ATOM 2550 N N . VAL A 1 333 ? 27.360 15.389 12.003 1.00 85.31 333 VAL A N 1
ATOM 2551 C CA . VAL A 1 333 ? 27.078 15.818 10.628 1.00 85.31 333 VAL A CA 1
ATOM 2552 C C . VAL A 1 333 ? 28.379 16.120 9.892 1.00 85.31 333 VAL A C 1
ATOM 2554 O O . VAL A 1 333 ? 29.294 16.751 10.425 1.00 85.31 333 VAL A O 1
ATOM 2557 N N . ARG A 1 334 ? 28.463 15.694 8.635 1.00 86.81 334 ARG A N 1
ATOM 2558 C CA . ARG A 1 334 ? 29.507 16.081 7.683 1.00 86.81 334 ARG A CA 1
ATOM 2559 C C . ARG A 1 334 ? 28.848 16.613 6.426 1.00 86.81 334 ARG A C 1
ATOM 2561 O O . ARG A 1 334 ? 27.845 16.061 5.998 1.00 86.81 334 ARG A O 1
ATOM 2568 N N . ALA A 1 335 ? 29.438 17.625 5.806 1.00 85.38 335 ALA A N 1
ATOM 2569 C CA . ALA A 1 335 ? 28.976 18.113 4.517 1.00 85.38 335 ALA A CA 1
ATOM 2570 C C . ALA A 1 335 ? 30.134 18.293 3.542 1.00 85.38 335 ALA A C 1
ATOM 2572 O O . ALA A 1 335 ? 31.267 18.550 3.961 1.00 85.38 335 ALA A O 1
ATOM 2573 N N . THR A 1 336 ? 29.858 18.152 2.249 1.00 80.69 336 THR A N 1
ATOM 2574 C CA . THR A 1 336 ? 30.834 18.459 1.202 1.00 80.69 336 THR A CA 1
ATOM 2575 C C . THR A 1 336 ? 30.737 19.926 0.790 1.00 80.69 336 THR A C 1
ATOM 2577 O O . THR A 1 336 ? 29.658 20.515 0.770 1.00 80.69 336 THR A O 1
ATOM 2580 N N . SER A 1 337 ? 31.893 20.524 0.485 1.00 83.31 337 SER A N 1
ATOM 2581 C CA . SER A 1 337 ? 32.006 21.835 -0.168 1.00 83.31 337 SER A CA 1
ATOM 2582 C C . SER A 1 337 ? 31.213 22.965 0.511 1.00 83.31 337 SER A C 1
ATOM 2584 O O . SER A 1 337 ? 30.368 23.589 -0.107 1.00 83.31 337 SER A O 1
ATOM 2586 N N . ILE A 1 338 ? 31.447 23.244 1.794 1.00 87.25 338 ILE A N 1
ATOM 2587 C CA . ILE A 1 338 ? 30.675 24.239 2.567 1.00 87.25 338 ILE A CA 1
ATOM 2588 C C . ILE A 1 338 ? 30.988 25.678 2.110 1.00 87.25 338 ILE A C 1
ATOM 2590 O O . ILE A 1 338 ? 32.152 26.070 2.059 1.00 87.25 338 ILE A O 1
ATOM 2594 N N . VAL A 1 339 ? 29.952 26.475 1.827 1.00 87.62 339 VAL A N 1
ATOM 2595 C CA . VAL A 1 339 ? 30.041 27.914 1.497 1.00 87.62 339 VAL A CA 1
ATOM 2596 C C . VAL A 1 339 ? 29.791 28.786 2.723 1.00 87.62 339 VAL A C 1
ATOM 2598 O O . VAL A 1 339 ? 30.478 29.787 2.912 1.00 87.62 339 VAL A O 1
ATOM 2601 N N . SER A 1 340 ? 28.813 28.424 3.555 1.00 88.94 340 SER A N 1
ATOM 2602 C CA . SER A 1 340 ? 28.485 29.143 4.792 1.00 88.94 340 SER A CA 1
ATOM 2603 C C . SER A 1 340 ? 27.813 28.231 5.819 1.00 88.94 340 SER A C 1
ATOM 2605 O O . SER A 1 340 ? 27.141 27.274 5.441 1.00 88.94 340 SER A O 1
ATOM 2607 N N . GLY A 1 341 ? 27.946 28.573 7.104 1.00 90.88 341 GLY A N 1
ATOM 2608 C CA . GLY A 1 341 ? 27.452 27.763 8.223 1.00 90.88 341 GLY A CA 1
ATOM 2609 C C . GLY A 1 341 ? 28.427 26.655 8.631 1.00 90.88 341 GLY A C 1
ATOM 2610 O O . GLY A 1 341 ? 29.500 26.504 8.041 1.00 90.88 341 GLY A O 1
ATOM 2611 N N . THR A 1 342 ? 28.067 25.885 9.655 1.00 91.94 342 THR A N 1
ATOM 2612 C CA . THR A 1 342 ? 28.796 24.676 10.071 1.00 91.94 342 THR A CA 1
ATOM 2613 C C . THR A 1 342 ? 27.872 23.466 9.992 1.00 91.94 342 THR A C 1
ATOM 2615 O O . THR A 1 342 ? 26.672 23.632 10.170 1.00 91.94 342 THR A O 1
ATOM 2618 N N . PRO A 1 343 ? 28.372 22.241 9.731 1.00 89.81 343 PRO A N 1
ATOM 2619 C CA . PRO A 1 343 ? 27.505 21.067 9.583 1.00 89.81 343 PRO A CA 1
ATOM 2620 C C . PRO A 1 343 ? 26.587 20.803 10.782 1.00 89.81 343 PRO A C 1
ATOM 2622 O O . PRO A 1 343 ? 25.524 20.224 10.622 1.00 89.81 343 PRO A O 1
ATOM 2625 N N . THR A 1 344 ? 26.989 21.240 11.976 1.00 91.19 344 THR A N 1
ATOM 2626 C CA . THR A 1 344 ? 26.195 21.137 13.207 1.00 91.19 344 THR A CA 1
ATOM 2627 C C . THR A 1 344 ? 24.927 21.985 13.201 1.00 91.19 344 THR A C 1
ATOM 2629 O O . THR A 1 344 ? 24.016 21.637 13.933 1.00 91.19 344 THR A O 1
ATOM 2632 N N . ASN A 1 345 ? 24.853 23.028 12.366 1.00 90.81 345 ASN A N 1
ATOM 2633 C CA . ASN A 1 345 ? 23.656 23.859 12.189 1.00 90.81 345 ASN A CA 1
ATOM 2634 C C . ASN A 1 345 ? 22.457 23.064 11.654 1.00 90.81 345 ASN A C 1
ATOM 2636 O O . ASN A 1 345 ? 21.358 23.575 11.618 1.00 90.81 345 ASN A O 1
ATOM 2640 N N . GLU A 1 346 ? 22.687 21.845 11.159 1.00 89.88 346 GLU A N 1
ATOM 2641 C CA . GLU A 1 346 ? 21.627 20.975 10.654 1.00 89.88 346 GLU A CA 1
ATOM 2642 C C . GLU A 1 346 ? 21.049 20.041 11.714 1.00 89.88 346 GLU A C 1
ATOM 2644 O O . GLU A 1 346 ? 20.229 19.197 11.377 1.00 89.88 346 GLU A O 1
ATOM 2649 N N . ILE A 1 347 ? 21.548 20.070 12.947 1.00 89.25 347 ILE A N 1
ATOM 2650 C CA . ILE A 1 347 ? 21.090 19.181 14.025 1.00 89.25 347 ILE A CA 1
ATOM 2651 C C . ILE A 1 347 ? 21.072 19.888 15.385 1.00 89.25 347 ILE A C 1
ATOM 2653 O O . ILE A 1 347 ? 21.127 19.223 16.426 1.00 89.25 347 ILE A O 1
ATOM 2657 N N . ASP A 1 348 ? 21.118 21.220 15.405 1.00 88.62 348 ASP A N 1
ATOM 2658 C CA . ASP A 1 348 ? 21.241 21.999 16.641 1.00 88.62 348 ASP A CA 1
ATOM 2659 C C . ASP A 1 348 ? 19.885 22.406 17.235 1.00 88.62 348 ASP A C 1
ATOM 2661 O O . ASP A 1 348 ? 19.836 22.957 18.339 1.00 88.62 348 ASP A O 1
ATOM 2665 N N . GLY A 1 349 ? 18.784 22.072 16.558 1.00 85.38 349 GLY A N 1
ATOM 2666 C CA . GLY A 1 349 ? 17.427 22.428 16.950 1.00 85.38 349 GLY A CA 1
ATOM 2667 C C . GLY A 1 349 ? 17.078 23.898 16.709 1.00 85.38 349 GLY A C 1
ATOM 2668 O O . GLY A 1 349 ? 16.013 24.335 17.158 1.00 85.38 349 GLY A O 1
ATOM 2669 N N . ASP A 1 350 ? 17.935 24.670 16.032 1.00 84.94 350 ASP A N 1
ATOM 2670 C CA . ASP A 1 350 ? 17.724 26.083 15.719 1.00 84.94 350 ASP A CA 1
ATOM 2671 C C . ASP A 1 350 ? 17.462 26.299 14.222 1.00 84.94 350 ASP A C 1
ATOM 2673 O O . ASP A 1 350 ? 18.360 26.555 13.421 1.00 84.94 350 ASP A O 1
ATOM 2677 N N . TYR A 1 351 ? 16.174 26.349 13.874 1.00 82.94 351 TYR A N 1
ATOM 2678 C CA . TYR A 1 351 ? 15.669 26.632 12.524 1.00 82.94 351 TYR A CA 1
ATOM 2679 C C . TYR A 1 351 ? 16.117 27.978 11.922 1.00 82.94 351 TYR A C 1
ATOM 2681 O O . TYR A 1 351 ? 15.809 28.263 10.759 1.00 82.94 351 TYR A O 1
ATOM 2689 N N . SER A 1 352 ? 16.751 28.856 12.707 1.00 81.31 352 SER A N 1
ATOM 2690 C CA . SER A 1 352 ? 17.290 30.132 12.233 1.00 81.31 352 SER A CA 1
ATOM 2691 C C . SER A 1 352 ? 18.725 30.031 11.712 1.00 81.31 352 SER A C 1
ATOM 2693 O O . SER A 1 352 ? 19.178 30.942 11.007 1.00 81.31 352 SER A O 1
ATOM 2695 N N . THR A 1 353 ? 19.427 28.932 12.001 1.00 84.31 353 THR A N 1
ATOM 2696 C CA . THR A 1 353 ? 20.738 28.633 11.425 1.00 84.31 353 THR A CA 1
ATOM 2697 C C . THR A 1 353 ? 20.592 27.731 10.191 1.00 84.31 353 THR A C 1
ATOM 2699 O O . THR A 1 353 ? 19.524 27.212 9.882 1.00 84.31 353 THR A O 1
ATOM 2702 N N . THR A 1 354 ? 21.607 27.699 9.328 1.00 85.38 354 THR A N 1
ATOM 2703 C CA . THR A 1 354 ? 21.540 27.001 8.029 1.00 85.38 354 THR A CA 1
ATOM 2704 C C . THR A 1 354 ? 22.953 26.646 7.585 1.00 85.38 354 THR A C 1
ATOM 2706 O O . THR A 1 354 ? 23.863 27.483 7.689 1.00 85.38 354 THR A O 1
ATOM 2709 N N . LEU A 1 355 ? 23.151 25.443 7.050 1.00 86.44 355 LEU A N 1
ATOM 2710 C CA . LEU A 1 355 ? 24.332 25.072 6.275 1.00 86.44 355 LEU A CA 1
ATOM 2711 C C . LEU A 1 355 ? 24.057 25.284 4.789 1.00 86.44 355 LEU A C 1
ATOM 2713 O O . LEU A 1 355 ? 23.027 24.871 4.264 1.00 86.44 355 LEU A O 1
ATOM 2717 N N . ILE A 1 356 ? 25.009 25.881 4.075 1.00 85.81 356 ILE A N 1
ATOM 2718 C CA . ILE A 1 356 ? 24.949 26.018 2.616 1.00 85.81 356 ILE A CA 1
ATOM 2719 C C . ILE A 1 356 ? 26.178 25.350 2.012 1.00 85.81 356 ILE A C 1
ATOM 2721 O O . ILE A 1 356 ? 27.312 25.727 2.313 1.00 85.81 356 ILE A O 1
ATOM 2725 N N . THR A 1 357 ? 25.956 24.373 1.139 1.00 84.19 357 THR A N 1
ATOM 2726 C CA . THR A 1 357 ? 27.000 23.729 0.325 1.00 84.19 357 THR A CA 1
ATOM 2727 C C . THR A 1 357 ? 27.193 24.461 -1.008 1.00 84.19 357 THR A C 1
ATOM 2729 O O . THR A 1 357 ? 26.345 25.241 -1.438 1.00 84.19 357 THR A O 1
ATOM 2732 N N . ALA A 1 358 ? 28.328 24.255 -1.667 1.00 79.25 358 ALA A N 1
ATOM 2733 C CA . ALA A 1 358 ? 28.730 24.986 -2.857 1.00 79.25 358 ALA A CA 1
ATOM 2734 C C . ALA A 1 358 ? 28.104 24.389 -4.109 1.00 79.25 358 ALA A C 1
ATOM 2736 O O . ALA A 1 358 ? 28.119 23.181 -4.320 1.00 79.25 358 ALA A O 1
ATOM 2737 N N . ALA A 1 359 ? 27.621 25.267 -4.986 1.00 70.81 359 ALA A N 1
ATOM 2738 C CA . ALA A 1 359 ? 27.008 24.893 -6.257 1.00 70.81 359 ALA A CA 1
ATOM 2739 C C . ALA A 1 359 ? 27.988 24.237 -7.253 1.00 70.81 359 ALA A C 1
ATOM 2741 O O . ALA A 1 359 ? 27.559 23.651 -8.239 1.00 70.81 359 ALA A O 1
ATOM 2742 N N . ASN A 1 360 ? 29.302 24.377 -7.033 1.00 72.12 360 ASN A N 1
ATOM 2743 C CA . ASN A 1 360 ? 30.344 23.815 -7.896 1.00 72.12 360 ASN A CA 1
ATOM 2744 C C . ASN A 1 360 ? 30.789 22.401 -7.485 1.00 72.12 360 ASN A C 1
ATOM 2746 O O . ASN A 1 360 ? 31.657 21.832 -8.146 1.00 72.12 360 ASN A O 1
ATOM 2750 N N . ASP A 1 361 ? 30.221 21.836 -6.417 1.00 65.94 361 ASP A N 1
ATOM 2751 C CA . ASP A 1 361 ? 30.352 20.413 -6.135 1.00 65.94 361 ASP A CA 1
ATOM 2752 C C . ASP A 1 361 ? 29.412 19.645 -7.068 1.00 65.94 361 ASP A C 1
ATOM 2754 O O . ASP A 1 361 ? 28.220 19.936 -7.132 1.00 65.94 361 ASP A O 1
ATOM 2758 N N . ASN A 1 362 ? 29.929 18.653 -7.796 1.00 64.38 362 ASN A N 1
ATOM 2759 C CA . ASN A 1 362 ? 29.088 17.811 -8.650 1.00 64.38 362 ASN A CA 1
ATOM 2760 C C . ASN A 1 362 ? 28.098 16.969 -7.822 1.00 64.38 362 ASN A C 1
ATOM 2762 O O . ASN A 1 362 ? 27.142 16.433 -8.383 1.00 64.38 362 ASN A O 1
ATOM 2766 N N . TYR A 1 363 ? 28.334 16.830 -6.508 1.00 71.56 363 TYR A N 1
ATOM 2767 C CA . TYR A 1 363 ? 27.507 16.041 -5.597 1.00 71.56 363 TYR A CA 1
ATOM 2768 C C . TYR A 1 363 ? 27.504 16.632 -4.173 1.00 71.56 363 TYR A C 1
ATOM 2770 O O . TYR A 1 363 ? 28.134 16.044 -3.287 1.00 71.56 363 TYR A O 1
ATOM 2778 N N . PRO A 1 364 ? 26.798 17.750 -3.910 1.00 74.81 364 PRO A N 1
ATOM 2779 C CA . PRO A 1 364 ? 26.665 18.274 -2.554 1.00 74.81 364 PRO A CA 1
ATOM 2780 C C . PRO A 1 364 ? 25.960 17.253 -1.644 1.00 74.81 364 PRO A C 1
ATOM 2782 O O . PRO A 1 364 ? 24.836 16.813 -1.906 1.00 74.81 364 PRO A O 1
ATOM 2785 N N . ARG A 1 365 ? 26.625 16.842 -0.560 1.00 78.75 365 ARG A N 1
ATOM 2786 C CA . ARG A 1 365 ? 26.125 15.816 0.375 1.00 78.75 365 ARG A CA 1
ATOM 2787 C C . ARG A 1 365 ? 26.164 16.309 1.809 1.00 78.75 365 ARG A C 1
ATOM 2789 O O . ARG A 1 365 ? 27.134 16.957 2.196 1.00 78.75 365 ARG A O 1
ATOM 2796 N N . ILE A 1 366 ? 25.153 15.929 2.590 1.00 78.81 366 ILE A N 1
ATOM 2797 C CA . ILE A 1 366 ? 25.103 16.083 4.047 1.00 78.81 366 ILE A CA 1
ATOM 2798 C C . ILE A 1 366 ? 24.896 14.690 4.663 1.00 78.81 366 ILE A C 1
ATOM 2800 O O . ILE A 1 366 ? 23.878 14.033 4.468 1.00 78.81 366 ILE A O 1
ATOM 2804 N N . SER A 1 367 ? 25.886 14.207 5.401 1.00 81.38 367 SER A N 1
ATOM 2805 C CA . SER A 1 367 ? 25.885 12.892 6.044 1.00 81.38 367 SER A CA 1
ATOM 2806 C C . SER A 1 367 ? 25.710 13.050 7.547 1.00 81.38 367 SER A C 1
ATOM 2808 O O . SER A 1 367 ? 26.531 13.710 8.178 1.00 81.38 367 SER A O 1
ATOM 2810 N N . LEU A 1 368 ? 24.693 12.406 8.121 1.00 82.56 368 LEU A N 1
ATOM 2811 C CA . LEU A 1 368 ? 24.435 12.356 9.558 1.00 82.56 368 LEU A CA 1
ATOM 2812 C C . LEU A 1 368 ? 24.748 10.950 10.094 1.00 82.56 368 LEU A C 1
ATOM 2814 O O . LEU A 1 368 ? 24.051 9.968 9.835 1.00 82.56 368 LEU A O 1
ATOM 2818 N N . SER A 1 369 ? 25.821 10.844 10.869 1.00 80.38 369 SER A N 1
ATOM 2819 C CA . SER A 1 369 ? 26.192 9.619 11.580 1.00 80.38 369 SER A CA 1
ATOM 2820 C C . SER A 1 369 ? 25.675 9.673 13.011 1.00 80.38 369 SER A C 1
ATOM 2822 O O . SER A 1 369 ? 26.115 10.515 13.780 1.00 80.38 369 SER A O 1
ATOM 2824 N N . LEU A 1 370 ? 24.769 8.778 13.395 1.00 80.44 370 LEU A N 1
ATOM 2825 C CA . LEU A 1 370 ? 24.205 8.749 14.748 1.00 80.44 370 LEU A CA 1
ATOM 2826 C C . LEU A 1 370 ? 25.065 7.836 15.643 1.00 80.44 370 LEU A C 1
ATOM 2828 O O . LEU A 1 370 ? 25.402 6.731 15.218 1.00 80.44 370 LEU A O 1
ATOM 2832 N N . PRO A 1 371 ? 25.447 8.249 16.866 1.00 59.22 371 PRO A N 1
ATOM 2833 C CA . PRO A 1 371 ? 26.429 7.533 17.686 1.00 59.22 371 PRO A CA 1
ATOM 2834 C C . PRO A 1 371 ? 25.869 6.313 18.432 1.00 59.22 371 PRO A C 1
ATOM 2836 O O . PRO A 1 371 ? 26.545 5.790 19.316 1.00 59.22 371 PRO A O 1
ATOM 2839 N N . LEU A 1 372 ? 24.657 5.842 18.123 1.00 56.88 372 LEU A N 1
ATOM 2840 C CA . LEU A 1 372 ? 24.011 4.785 18.901 1.00 56.88 372 LEU A CA 1
ATOM 2841 C C . LEU A 1 372 ? 23.690 3.552 18.049 1.00 56.88 372 LEU A C 1
ATOM 2843 O O . LEU A 1 372 ? 22.889 3.640 17.121 1.00 56.88 372 LEU A O 1
ATOM 2847 N N . PRO A 1 373 ? 24.235 2.372 18.394 1.00 50.47 373 PRO A N 1
ATOM 2848 C CA . PRO A 1 373 ? 23.941 1.116 17.714 1.00 50.47 373 PRO A CA 1
ATOM 2849 C C . PRO A 1 373 ? 22.604 0.491 18.148 1.00 50.47 373 PRO A C 1
ATOM 2851 O O . PRO A 1 373 ? 22.475 -0.726 18.082 1.00 50.47 373 PRO A O 1
ATOM 2854 N N . SER A 1 374 ? 21.630 1.264 18.649 1.00 48.72 374 SER A N 1
ATOM 2855 C CA . SER A 1 374 ? 20.476 0.713 19.384 1.00 48.72 374 SER A CA 1
ATOM 2856 C C . SER A 1 374 ? 19.121 1.397 19.169 1.00 48.72 374 SER A C 1
ATOM 2858 O O . SER A 1 374 ? 18.133 0.904 19.706 1.00 48.72 374 SER A O 1
ATOM 2860 N N . ALA A 1 375 ? 19.021 2.460 18.367 1.00 54.44 375 ALA A N 1
ATOM 2861 C CA . ALA A 1 375 ? 17.745 3.139 18.136 1.00 54.44 375 ALA A CA 1
ATOM 2862 C C . ALA A 1 375 ? 17.108 2.748 16.790 1.00 54.44 375 ALA A C 1
ATOM 2864 O O . ALA A 1 375 ? 17.743 2.833 15.737 1.00 54.44 375 ALA A O 1
ATOM 2865 N N . ILE A 1 376 ? 15.841 2.324 16.822 1.00 61.91 376 ILE A N 1
ATOM 2866 C CA . ILE A 1 376 ? 15.011 2.164 15.620 1.00 61.91 376 ILE A CA 1
ATOM 2867 C C . ILE A 1 376 ? 14.592 3.563 15.178 1.00 61.91 376 ILE A C 1
ATOM 2869 O O . ILE A 1 376 ? 13.897 4.246 15.925 1.00 61.91 376 ILE A O 1
ATOM 2873 N N . ILE A 1 377 ? 15.008 3.988 13.985 1.00 64.38 377 ILE A N 1
ATOM 2874 C CA . ILE A 1 377 ? 14.568 5.257 13.396 1.00 64.38 377 ILE A CA 1
ATOM 2875 C C . ILE A 1 377 ? 13.145 5.067 12.864 1.00 64.38 377 ILE A C 1
ATOM 2877 O O . ILE A 1 377 ? 12.928 4.235 11.984 1.00 64.38 377 ILE A O 1
ATOM 2881 N N . SER A 1 378 ? 12.186 5.832 13.384 1.00 68.75 378 SER A N 1
ATOM 2882 C CA . SER A 1 378 ? 10.788 5.803 12.932 1.00 68.75 378 SER A CA 1
ATOM 2883 C C . SER A 1 378 ? 10.505 6.868 11.880 1.00 68.75 378 SER A C 1
ATOM 2885 O O . SER A 1 378 ? 9.805 6.614 10.899 1.00 68.75 378 SER A O 1
ATOM 2887 N N . THR A 1 379 ? 11.073 8.058 12.087 1.00 73.12 379 THR A N 1
ATOM 2888 C CA . THR A 1 379 ? 10.782 9.251 11.298 1.00 73.12 379 THR A CA 1
ATOM 2889 C C . THR A 1 379 ? 12.053 10.053 11.081 1.00 73.12 379 THR A C 1
ATOM 2891 O O . THR A 1 379 ? 12.812 10.302 12.016 1.00 73.12 379 THR A O 1
ATOM 2894 N N . VAL A 1 380 ? 12.254 10.513 9.851 1.00 74.31 380 VAL A N 1
ATOM 2895 C CA . VAL A 1 380 ? 13.232 11.555 9.525 1.00 74.31 380 VAL A CA 1
ATOM 2896 C C . VAL A 1 380 ? 12.458 12.765 9.021 1.00 74.31 380 VAL A C 1
ATOM 2898 O O . VAL A 1 380 ? 11.656 12.621 8.095 1.00 74.31 380 VAL A O 1
ATOM 2901 N N . LYS A 1 381 ? 12.689 13.933 9.625 1.00 79.94 381 LYS A N 1
ATOM 2902 C CA . LYS A 1 381 ? 12.173 15.221 9.153 1.00 79.94 381 LYS A CA 1
ATOM 2903 C C . LYS A 1 381 ? 13.324 16.068 8.643 1.00 79.94 381 LYS A C 1
ATOM 2905 O O . LYS A 1 381 ? 14.376 16.141 9.270 1.00 79.94 381 LYS A O 1
ATOM 2910 N N . ILE A 1 382 ? 13.114 16.699 7.494 1.00 79.44 382 ILE A N 1
ATOM 2911 C CA . ILE A 1 382 ? 14.082 17.609 6.886 1.00 79.44 382 ILE A CA 1
ATOM 2912 C C . ILE A 1 382 ? 13.396 18.951 6.695 1.00 79.44 382 ILE A C 1
ATOM 2914 O O . ILE A 1 382 ? 12.349 19.032 6.044 1.00 79.44 382 ILE A O 1
ATOM 2918 N N . TRP A 1 383 ? 14.004 19.988 7.252 1.00 79.62 383 TRP A N 1
ATOM 2919 C CA . TRP A 1 383 ? 13.533 21.357 7.183 1.00 79.62 383 TRP A CA 1
ATOM 2920 C C . TRP A 1 383 ? 14.352 22.130 6.159 1.00 79.62 383 TRP A C 1
ATOM 2922 O O . TRP A 1 383 ? 15.581 22.072 6.109 1.00 79.62 383 TRP A O 1
ATOM 2932 N N . LYS A 1 384 ? 13.643 22.848 5.294 1.00 77.81 384 LYS A N 1
ATOM 2933 C CA . LYS A 1 384 ? 14.235 23.632 4.217 1.00 77.81 384 LYS A CA 1
ATOM 2934 C C . LYS A 1 384 ? 14.499 25.062 4.694 1.00 77.81 384 LYS A C 1
ATOM 2936 O O . LYS A 1 384 ? 13.592 25.710 5.211 1.00 77.81 384 LYS A O 1
ATOM 2941 N N . ALA A 1 385 ? 15.693 25.591 4.424 1.00 76.00 385 ALA A N 1
ATOM 2942 C CA . ALA A 1 385 ? 15.983 27.005 4.642 1.00 76.00 385 ALA A CA 1
ATOM 2943 C C . ALA A 1 385 ? 15.155 27.900 3.700 1.00 76.00 385 ALA A C 1
ATOM 2945 O O . ALA A 1 385 ? 15.043 27.632 2.502 1.00 76.00 385 ALA A O 1
ATOM 2946 N N . ALA A 1 386 ? 14.627 29.014 4.215 1.00 68.56 386 ALA A N 1
ATOM 2947 C CA . ALA A 1 386 ? 13.693 29.896 3.498 1.00 68.56 386 ALA A CA 1
ATOM 2948 C C . ALA A 1 386 ? 14.222 30.472 2.163 1.00 68.56 386 ALA A C 1
ATOM 2950 O O . ALA A 1 386 ? 13.444 30.974 1.359 1.00 68.56 386 ALA A O 1
ATOM 2951 N N . LYS A 1 387 ? 15.538 30.414 1.911 1.00 63.50 387 LYS A N 1
ATOM 2952 C CA . LYS A 1 387 ? 16.183 30.906 0.679 1.00 63.50 387 LYS A CA 1
ATOM 2953 C C . LYS A 1 387 ? 16.822 29.808 -0.179 1.00 63.50 387 LYS A C 1
ATOM 2955 O O . LYS A 1 387 ? 17.546 30.135 -1.118 1.00 63.50 387 LYS A O 1
ATOM 2960 N N . SER A 1 388 ? 16.614 28.527 0.133 1.00 61.97 388 SER A N 1
ATOM 2961 C CA . SER A 1 388 ? 17.246 27.438 -0.616 1.00 61.97 388 SER A CA 1
ATOM 2962 C C . SER A 1 388 ? 16.401 26.957 -1.795 1.00 61.97 388 SER A C 1
ATOM 2964 O O . SER A 1 388 ? 15.172 26.950 -1.759 1.00 61.97 388 SER A O 1
ATOM 2966 N N . ASN A 1 389 ? 17.065 26.512 -2.859 1.00 56.62 389 ASN A N 1
ATOM 2967 C CA . ASN A 1 389 ? 16.434 25.804 -3.968 1.00 56.62 389 ASN A CA 1
ATOM 2968 C C . ASN A 1 389 ? 16.738 24.310 -3.817 1.00 56.62 389 ASN A C 1
ATOM 2970 O O . ASN A 1 389 ? 17.596 23.778 -4.515 1.00 56.62 389 ASN A O 1
ATOM 2974 N N . ILE A 1 390 ? 16.052 23.624 -2.894 1.00 57.91 390 ILE A N 1
ATOM 2975 C CA . ILE A 1 390 ? 15.959 22.157 -2.960 1.00 57.91 390 ILE A CA 1
ATOM 2976 C C . ILE A 1 390 ? 15.104 21.849 -4.196 1.00 57.91 390 ILE A C 1
ATOM 2978 O O . ILE A 1 390 ? 13.877 21.916 -4.140 1.00 57.91 390 ILE A O 1
ATOM 2982 N N . GLY A 1 391 ? 15.760 21.676 -5.343 1.00 52.78 391 GLY A N 1
ATOM 2983 C CA . GLY A 1 391 ? 15.111 21.394 -6.621 1.00 52.78 391 GLY A CA 1
ATOM 2984 C C . GLY A 1 391 ? 14.744 19.919 -6.785 1.00 52.78 391 GLY A C 1
ATOM 2985 O O . GLY A 1 391 ? 15.144 19.066 -5.991 1.00 52.78 391 GLY A O 1
ATOM 2986 N N . ASN A 1 392 ? 14.012 19.617 -7.861 1.00 47.72 392 ASN A N 1
ATOM 2987 C CA . ASN A 1 392 ? 13.831 18.248 -8.344 1.00 47.72 392 ASN A CA 1
ATOM 2988 C C . ASN A 1 392 ? 15.201 17.561 -8.508 1.00 47.72 392 ASN A C 1
ATOM 2990 O O . ASN A 1 392 ? 16.077 18.093 -9.190 1.00 47.72 392 ASN A O 1
ATOM 2994 N N . GLY A 1 393 ? 15.378 16.390 -7.885 1.00 53.72 393 GLY A N 1
ATOM 2995 C CA . GLY A 1 393 ? 16.623 15.608 -7.943 1.00 53.72 393 GLY A CA 1
ATOM 2996 C C . GLY A 1 393 ? 17.365 15.441 -6.611 1.00 53.72 393 GLY A C 1
ATOM 2997 O O . GLY A 1 393 ? 18.422 14.810 -6.579 1.00 53.72 393 GLY A O 1
ATOM 2998 N N . CYS A 1 394 ? 16.835 15.959 -5.498 1.00 54.41 394 CYS A N 1
ATOM 2999 C CA . CYS A 1 394 ? 17.354 15.593 -4.181 1.00 54.41 394 CYS A CA 1
ATOM 3000 C C . CYS A 1 394 ? 16.784 14.244 -3.714 1.00 54.41 394 CYS A C 1
ATOM 3002 O O . CYS A 1 394 ? 15.577 13.998 -3.788 1.00 54.41 394 CYS A O 1
ATOM 3004 N N . PHE A 1 395 ? 17.658 13.380 -3.195 1.00 63.22 395 PHE A N 1
ATOM 3005 C CA . PHE A 1 395 ? 17.288 12.066 -2.683 1.00 63.22 395 PHE A CA 1
ATOM 3006 C C . PHE A 1 395 ? 17.640 11.959 -1.198 1.00 63.22 395 PHE A C 1
ATOM 3008 O O . PHE A 1 395 ? 18.690 12.416 -0.744 1.00 63.22 395 PHE A O 1
ATOM 3015 N N . VAL A 1 396 ? 16.775 11.313 -0.424 1.00 65.94 396 VAL A N 1
ATOM 3016 C CA . VAL A 1 396 ? 17.130 10.890 0.936 1.00 65.94 396 VAL A CA 1
ATOM 3017 C C . VAL A 1 396 ? 17.538 9.432 0.867 1.00 65.94 396 VAL A C 1
ATOM 3019 O O . VAL A 1 396 ? 16.772 8.605 0.365 1.00 65.94 396 VAL A O 1
ATOM 3022 N N . THR A 1 397 ? 18.738 9.132 1.359 1.00 64.38 397 THR A N 1
ATOM 3023 C CA . THR A 1 397 ? 19.311 7.791 1.325 1.00 64.38 397 THR A CA 1
ATOM 3024 C C . THR A 1 397 ? 19.581 7.294 2.737 1.00 64.38 397 THR A C 1
ATOM 3026 O O . THR A 1 397 ? 20.573 7.631 3.382 1.00 64.38 397 THR A O 1
ATOM 3029 N N . ILE A 1 398 ? 18.717 6.421 3.228 1.00 63.47 398 ILE A N 1
ATOM 3030 C CA . ILE A 1 398 ? 18.894 5.825 4.550 1.00 63.47 398 ILE A CA 1
ATOM 3031 C C . ILE A 1 398 ? 19.668 4.535 4.358 1.00 63.47 398 ILE A C 1
ATOM 3033 O O . ILE A 1 398 ? 19.220 3.633 3.648 1.00 63.47 398 ILE A O 1
ATOM 3037 N N . SER A 1 399 ? 20.868 4.485 4.928 1.00 59.59 399 SER A N 1
ATOM 3038 C CA . SER A 1 399 ? 21.792 3.377 4.731 1.00 59.59 399 SER A CA 1
ATOM 3039 C C . SER A 1 399 ? 22.208 2.811 6.072 1.00 59.59 399 SER A C 1
ATOM 3041 O O . SER A 1 399 ? 22.934 3.471 6.809 1.00 59.59 399 SER A O 1
ATOM 3043 N N . ASP A 1 400 ? 21.821 1.580 6.374 1.00 58.09 400 ASP A N 1
ATOM 3044 C CA . ASP A 1 400 ? 22.391 0.903 7.531 1.00 58.09 400 ASP A CA 1
ATOM 3045 C C . ASP A 1 400 ? 23.804 0.408 7.195 1.00 58.09 400 ASP A C 1
ATOM 3047 O O . ASP A 1 400 ? 24.011 -0.354 6.245 1.00 58.09 400 ASP A O 1
ATOM 3051 N N . SER A 1 401 ? 24.785 0.863 7.978 1.00 46.69 401 SER A N 1
ATOM 3052 C CA . SER A 1 401 ? 26.193 0.524 7.768 1.00 46.69 401 SER A CA 1
ATOM 3053 C C . SER A 1 401 ? 26.484 -0.965 7.992 1.00 46.69 401 SER A C 1
ATOM 3055 O O . SER A 1 401 ? 27.474 -1.474 7.469 1.00 46.69 401 SER A O 1
ATOM 3057 N N . ILE A 1 402 ? 25.606 -1.670 8.719 1.00 45.97 402 ILE A N 1
ATOM 3058 C CA . ILE A 1 402 ? 25.764 -3.088 9.059 1.00 45.97 402 ILE A CA 1
ATOM 3059 C C . ILE A 1 402 ? 25.157 -3.994 7.977 1.00 45.97 402 ILE A C 1
ATOM 3061 O O . ILE A 1 402 ? 25.804 -4.950 7.550 1.00 45.97 402 ILE A O 1
ATOM 3065 N N . SER A 1 403 ? 23.943 -3.704 7.502 1.00 50.12 403 SER A N 1
ATOM 3066 C CA . SER A 1 403 ? 23.247 -4.530 6.499 1.00 50.12 403 SER A CA 1
ATOM 3067 C C . SER A 1 403 ? 23.499 -4.121 5.042 1.00 50.12 403 SER A C 1
ATOM 3069 O O . SER A 1 403 ? 23.186 -4.885 4.124 1.00 50.12 403 SER A O 1
ATOM 3071 N N . GLY A 1 404 ? 24.047 -2.926 4.786 1.00 43.59 404 GLY A N 1
ATOM 3072 C CA . GLY A 1 404 ? 24.211 -2.398 3.424 1.00 43.59 404 GLY A CA 1
ATOM 3073 C C . GLY A 1 404 ? 22.877 -2.218 2.686 1.00 43.59 404 GLY A C 1
ATOM 3074 O O . GLY A 1 404 ? 22.838 -2.193 1.449 1.00 43.59 404 GLY A O 1
ATOM 3075 N N . ILE A 1 405 ? 21.768 -2.160 3.429 1.00 47.25 405 ILE A N 1
ATOM 3076 C CA . ILE A 1 405 ? 20.444 -1.830 2.911 1.00 47.25 405 ILE A CA 1
ATOM 3077 C C . ILE A 1 405 ? 20.412 -0.324 2.690 1.00 47.25 405 ILE A C 1
ATOM 3079 O O . ILE A 1 405 ? 20.700 0.451 3.598 1.00 47.25 405 ILE A O 1
ATOM 3083 N N . VAL A 1 406 ? 20.081 0.063 1.462 1.00 50.97 406 VAL A N 1
ATOM 3084 C CA . VAL A 1 406 ? 19.970 1.446 1.012 1.00 50.97 406 VAL A CA 1
ATOM 3085 C C . VAL A 1 406 ? 18.512 1.655 0.631 1.00 50.97 406 VAL A C 1
ATOM 3087 O O . VAL A 1 406 ? 18.058 1.092 -0.363 1.00 50.97 406 VAL A O 1
ATOM 3090 N N . GLN A 1 407 ? 17.766 2.423 1.419 1.00 55.19 407 GLN A N 1
ATOM 3091 C CA . GLN A 1 407 ? 16.469 2.936 0.986 1.00 55.19 407 GLN A CA 1
ATOM 3092 C C . GLN A 1 407 ? 16.674 4.333 0.407 1.00 55.19 407 GLN A C 1
ATOM 3094 O O . GLN A 1 407 ? 17.175 5.218 1.096 1.00 55.19 407 GLN A O 1
ATOM 3099 N N . GLN A 1 408 ? 16.298 4.518 -0.859 1.00 48.16 408 GLN A N 1
ATOM 3100 C CA . GLN A 1 408 ? 16.381 5.796 -1.561 1.00 48.16 408 GLN A CA 1
ATOM 3101 C C . GLN A 1 408 ? 14.968 6.287 -1.883 1.00 48.16 408 GLN A C 1
ATOM 3103 O O . GLN A 1 408 ? 14.173 5.565 -2.486 1.00 48.16 408 GLN A O 1
ATOM 3108 N N . ARG A 1 409 ? 14.646 7.521 -1.489 1.00 55.19 409 ARG A N 1
ATOM 3109 C CA . ARG A 1 409 ? 13.373 8.187 -1.808 1.00 55.19 409 ARG A CA 1
ATOM 3110 C C . ARG A 1 409 ? 13.640 9.491 -2.553 1.00 55.19 409 ARG A C 1
ATOM 3112 O O . ARG A 1 409 ? 14.491 10.276 -2.141 1.00 55.19 409 ARG A O 1
ATOM 3119 N N . ASN A 1 410 ? 12.890 9.713 -3.631 1.00 47.41 410 ASN A N 1
ATOM 3120 C CA . ASN A 1 410 ? 12.833 10.991 -4.339 1.00 47.41 410 ASN A CA 1
ATOM 3121 C C . ASN A 1 410 ? 12.056 12.013 -3.503 1.00 47.41 410 ASN A C 1
ATOM 3123 O O . ASN A 1 410 ? 10.903 11.753 -3.157 1.00 47.41 410 ASN A O 1
ATOM 3127 N N . LEU A 1 411 ? 12.647 13.175 -3.220 1.00 53.06 411 LEU A N 1
ATOM 3128 C CA . LEU A 1 411 ? 11.892 14.324 -2.719 1.00 53.06 411 LEU A CA 1
ATOM 3129 C C . LEU A 1 411 ? 11.277 15.041 -3.929 1.00 53.06 411 LEU A C 1
ATOM 3131 O O . LEU A 1 411 ? 11.999 15.646 -4.721 1.00 53.06 411 LEU A O 1
ATOM 3135 N N . GLN A 1 412 ? 9.957 14.934 -4.119 1.00 42.06 412 GLN A N 1
ATOM 3136 C CA . GLN A 1 412 ? 9.261 15.707 -5.154 1.00 42.06 412 GLN A CA 1
ATOM 3137 C C . GLN A 1 412 ? 9.012 17.143 -4.673 1.00 42.06 412 GLN A C 1
ATOM 3139 O O . GLN A 1 412 ? 8.598 17.364 -3.535 1.00 42.06 412 GLN A O 1
ATOM 3144 N N . GLN A 1 413 ? 9.273 18.116 -5.547 1.00 41.62 413 GLN A N 1
ATOM 3145 C CA . GLN A 1 413 ? 9.100 19.542 -5.280 1.00 41.62 413 GLN A CA 1
ATOM 3146 C C . GLN A 1 413 ? 7.615 19.897 -5.079 1.00 41.62 413 GLN A C 1
ATOM 3148 O O . GLN A 1 413 ? 6.824 19.800 -6.014 1.00 41.62 413 GLN A O 1
ATOM 3153 N N . LEU A 1 414 ? 7.248 20.387 -3.891 1.00 34.62 414 LEU A N 1
ATOM 3154 C CA . LEU A 1 414 ? 5.996 21.123 -3.679 1.00 34.62 414 LEU A CA 1
ATOM 3155 C C . LEU A 1 414 ? 6.280 22.628 -3.793 1.00 34.62 414 LEU A C 1
ATOM 3157 O O . LEU A 1 414 ? 7.167 23.170 -3.137 1.00 34.62 414 LEU A O 1
ATOM 3161 N N . SER A 1 415 ? 5.555 23.301 -4.683 1.00 32.31 415 SER A N 1
ATOM 3162 C CA . SER A 1 415 ? 5.813 24.669 -5.147 1.00 32.31 415 SER A CA 1
ATOM 3163 C C . SER A 1 415 ? 5.277 25.771 -4.221 1.00 32.31 415 SER A C 1
ATOM 3165 O O . SER A 1 415 ? 4.688 26.732 -4.712 1.00 32.31 415 SER A O 1
ATOM 3167 N N . SER A 1 416 ? 5.426 25.664 -2.898 1.00 36.34 416 SER A N 1
ATOM 3168 C CA . SER A 1 416 ? 4.935 26.715 -1.990 1.00 36.34 416 SER A CA 1
ATOM 3169 C C . SER A 1 416 ? 6.011 27.219 -1.033 1.00 36.34 416 SER A C 1
ATOM 3171 O O . SER A 1 416 ? 6.722 26.420 -0.431 1.00 36.34 416 SER A O 1
ATOM 3173 N N . ASP A 1 417 ? 6.079 28.541 -0.863 1.00 35.44 417 ASP A N 1
ATOM 3174 C CA . ASP A 1 417 ? 7.010 29.282 0.006 1.00 35.44 417 ASP A CA 1
ATOM 3175 C C . ASP A 1 417 ? 6.734 29.112 1.518 1.00 35.44 417 ASP A C 1
ATOM 3177 O O . ASP A 1 417 ? 7.087 29.968 2.329 1.00 35.44 417 ASP A O 1
ATOM 3181 N N . THR A 1 418 ? 6.093 28.014 1.928 1.00 34.69 418 THR A N 1
ATOM 3182 C CA . THR A 1 418 ? 5.882 27.690 3.346 1.00 34.69 418 THR A CA 1
ATOM 3183 C C . THR A 1 418 ? 6.884 26.625 3.801 1.00 34.69 418 THR A C 1
ATOM 3185 O O . THR A 1 418 ? 7.219 25.737 3.015 1.00 34.69 418 THR A O 1
ATOM 3188 N N . PRO A 1 419 ? 7.406 26.693 5.043 1.00 36.12 419 PRO A N 1
ATOM 3189 C CA . PRO A 1 419 ? 8.281 25.657 5.584 1.00 36.12 419 PRO A CA 1
ATOM 3190 C C . PRO A 1 419 ? 7.499 24.344 5.722 1.00 36.12 419 PRO A C 1
ATOM 3192 O O . PRO A 1 419 ? 6.819 24.098 6.714 1.00 36.12 419 PRO A O 1
ATOM 3195 N N . THR A 1 420 ? 7.558 23.502 4.695 1.00 38.41 420 THR A N 1
ATOM 3196 C CA . THR A 1 420 ? 6.983 22.156 4.701 1.00 38.41 420 THR A CA 1
ATOM 3197 C C . THR A 1 420 ? 7.977 21.175 5.309 1.00 38.41 420 THR A C 1
ATOM 3199 O O . THR A 1 420 ? 9.058 20.970 4.755 1.00 38.41 420 THR A O 1
ATOM 3202 N N . ALA A 1 421 ? 7.599 20.550 6.425 1.00 34.19 421 ALA A N 1
ATOM 3203 C CA . ALA A 1 421 ? 8.285 19.375 6.948 1.00 34.19 421 ALA A CA 1
ATOM 3204 C C . ALA A 1 421 ? 7.970 18.160 6.064 1.00 34.19 421 ALA A C 1
ATOM 3206 O O . ALA A 1 421 ? 6.803 17.850 5.818 1.00 34.19 421 ALA A O 1
ATOM 3207 N N . TYR A 1 422 ? 9.000 17.452 5.604 1.00 37.69 422 TYR A N 1
ATOM 3208 C CA . TYR A 1 422 ? 8.828 16.169 4.922 1.00 37.69 422 TYR A CA 1
ATOM 3209 C C . TYR A 1 422 ? 8.840 15.050 5.965 1.00 37.69 422 TYR A C 1
ATOM 3211 O O . TYR A 1 422 ? 9.865 14.826 6.600 1.00 37.69 422 TYR A O 1
ATOM 3219 N N . ASN A 1 423 ? 7.717 14.349 6.145 1.00 30.69 423 ASN A N 1
ATOM 3220 C CA . ASN A 1 423 ? 7.656 13.166 7.005 1.00 30.69 423 ASN A CA 1
ATOM 3221 C C . ASN A 1 423 ? 7.982 11.919 6.176 1.00 30.69 423 ASN A C 1
ATOM 3223 O O . ASN A 1 423 ? 7.210 11.536 5.295 1.00 30.69 423 ASN A O 1
ATOM 3227 N N . 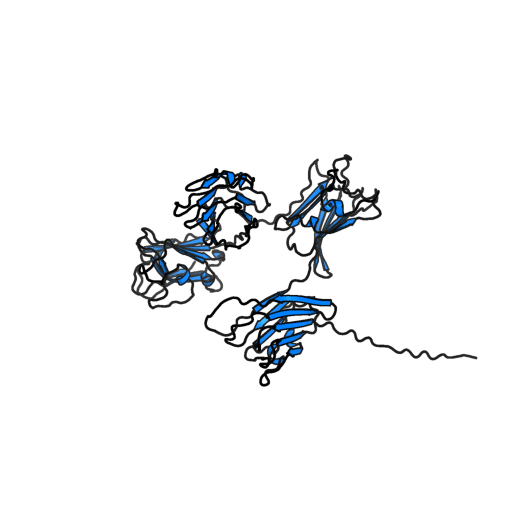LEU A 1 424 ? 9.114 11.275 6.459 1.00 37.72 424 LEU A N 1
ATOM 3228 C CA . LEU A 1 424 ? 9.447 9.967 5.898 1.00 37.72 424 LEU A CA 1
ATOM 3229 C C . LEU A 1 424 ? 9.230 8.880 6.954 1.00 37.72 424 LEU A C 1
ATOM 3231 O O . LEU A 1 424 ? 10.026 8.755 7.882 1.00 37.72 424 LEU A O 1
ATOM 3235 N N . THR A 1 425 ? 8.178 8.078 6.781 1.00 31.30 425 THR A N 1
ATOM 3236 C CA . THR A 1 425 ? 7.940 6.854 7.560 1.00 31.30 425 THR A CA 1
ATOM 3237 C C . THR A 1 425 ? 8.633 5.672 6.887 1.00 31.30 425 THR A C 1
ATOM 3239 O O . THR A 1 425 ? 8.453 5.439 5.685 1.00 31.30 425 THR A O 1
ATOM 3242 N N . ILE A 1 426 ? 9.425 4.921 7.655 1.00 36.31 426 ILE A N 1
ATOM 3243 C CA . ILE A 1 426 ? 10.180 3.760 7.173 1.00 36.31 426 ILE A CA 1
ATOM 3244 C C . ILE A 1 426 ? 9.591 2.494 7.794 1.00 36.31 426 ILE A C 1
ATOM 3246 O O . ILE A 1 426 ? 9.724 2.270 8.993 1.00 36.31 426 ILE A O 1
ATOM 3250 N N . ASN A 1 427 ? 8.982 1.639 6.974 1.00 32.72 427 ASN A N 1
ATOM 3251 C CA . ASN A 1 427 ? 8.560 0.307 7.403 1.00 32.72 427 ASN A CA 1
ATOM 3252 C C . ASN A 1 427 ? 9.673 -0.696 7.073 1.00 32.72 427 ASN A C 1
ATOM 3254 O O . ASN A 1 427 ? 9.973 -0.928 5.899 1.00 32.72 427 ASN A O 1
ATOM 3258 N N . TYR A 1 428 ? 10.296 -1.285 8.095 1.00 39.53 428 TYR A N 1
ATOM 3259 C CA . TYR A 1 428 ? 11.264 -2.368 7.917 1.00 39.53 428 TYR A CA 1
ATOM 3260 C C . TYR A 1 428 ? 10.528 -3.707 7.889 1.00 39.53 428 TYR A C 1
ATOM 3262 O O . TYR A 1 428 ? 10.087 -4.213 8.917 1.00 39.53 428 TYR A O 1
ATOM 3270 N N . VAL A 1 429 ? 10.389 -4.277 6.694 1.00 46.84 429 VAL A N 1
ATOM 3271 C CA . VAL A 1 429 ? 9.918 -5.653 6.493 1.00 46.84 429 VAL A CA 1
ATOM 3272 C C . VAL A 1 429 ? 11.134 -6.582 6.487 1.00 46.84 429 VAL A C 1
ATOM 3274 O O . VAL A 1 429 ? 12.194 -6.197 5.980 1.00 46.84 429 VAL A O 1
ATOM 3277 N N . ASN A 1 430 ? 10.999 -7.797 7.034 1.00 67.44 430 ASN A N 1
ATOM 3278 C CA . ASN A 1 430 ? 11.986 -8.858 6.815 1.00 67.44 430 ASN A CA 1
ATOM 3279 C C . ASN A 1 430 ? 12.248 -8.947 5.309 1.00 67.44 430 ASN A C 1
ATOM 3281 O O . ASN A 1 430 ? 11.311 -9.131 4.537 1.00 67.44 430 ASN A O 1
ATOM 3285 N N . SER A 1 431 ? 13.494 -8.747 4.891 1.00 76.44 431 SER A N 1
ATOM 3286 C CA . SER A 1 431 ? 13.827 -8.674 3.473 1.00 76.44 431 SER A CA 1
ATOM 3287 C C . SER A 1 431 ? 14.973 -9.602 3.132 1.00 76.44 431 SER A C 1
ATOM 3289 O O . SER A 1 431 ? 15.907 -9.813 3.911 1.00 76.44 431 SER A O 1
ATOM 3291 N N . THR A 1 432 ? 14.891 -10.157 1.933 1.00 83.88 432 THR A N 1
ATOM 3292 C CA . THR A 1 432 ? 15.906 -11.021 1.354 1.00 83.88 432 THR A CA 1
ATOM 3293 C C . THR A 1 432 ? 16.636 -10.270 0.261 1.00 83.88 432 THR A C 1
ATOM 3295 O O . THR A 1 432 ? 16.031 -9.769 -0.682 1.00 83.88 432 THR A O 1
ATOM 3298 N N . THR A 1 433 ? 17.956 -10.202 0.361 1.00 90.38 433 THR A N 1
ATOM 3299 C CA . THR A 1 433 ? 18.813 -9.711 -0.712 1.00 90.38 433 THR A CA 1
ATOM 3300 C C . THR A 1 433 ? 19.279 -10.874 -1.580 1.00 90.38 433 THR A C 1
ATOM 3302 O O . THR A 1 433 ? 19.877 -11.824 -1.075 1.00 90.38 433 THR A O 1
ATOM 3305 N N . VAL A 1 434 ? 19.093 -10.749 -2.893 1.00 90.75 434 VAL A N 1
ATOM 3306 C CA . VAL A 1 434 ? 19.718 -11.614 -3.902 1.00 90.75 434 VAL A CA 1
ATOM 3307 C C . VAL A 1 434 ? 20.718 -10.770 -4.685 1.00 90.75 434 VAL A C 1
ATOM 3309 O O . VAL A 1 434 ? 20.344 -9.767 -5.292 1.00 90.75 434 VAL A O 1
ATOM 3312 N N . LYS A 1 435 ? 22.002 -11.132 -4.640 1.00 93.25 435 LYS A N 1
ATOM 3313 C CA . LYS A 1 435 ? 23.099 -10.383 -5.264 1.00 93.25 435 LYS A CA 1
ATOM 3314 C C . LYS A 1 435 ? 23.932 -11.276 -6.176 1.00 93.25 435 LYS A C 1
ATOM 3316 O O . LYS A 1 435 ? 24.441 -12.304 -5.745 1.00 93.25 435 LYS A O 1
ATOM 3321 N N . LEU A 1 436 ? 24.158 -10.819 -7.401 1.00 91.44 436 LEU A N 1
ATOM 3322 C CA . LEU A 1 436 ? 25.127 -11.373 -8.342 1.00 91.44 436 LEU A CA 1
ATOM 3323 C C . LEU A 1 436 ? 26.378 -10.502 -8.359 1.00 91.44 436 LEU A C 1
ATOM 3325 O O . LEU A 1 436 ? 26.277 -9.283 -8.468 1.00 91.44 436 LEU A O 1
ATOM 3329 N N . SER A 1 437 ? 27.558 -11.110 -8.237 1.00 91.75 437 SER A N 1
ATOM 3330 C CA . SER A 1 437 ? 28.847 -10.409 -8.343 1.00 91.75 437 SER A CA 1
ATOM 3331 C C . SER A 1 437 ? 29.783 -11.169 -9.271 1.00 91.75 437 SER A C 1
ATOM 3333 O O . SER A 1 437 ? 30.028 -12.358 -9.060 1.00 91.75 437 SER A O 1
ATOM 3335 N N . CYS A 1 438 ? 30.321 -10.491 -10.279 1.00 87.88 438 CYS A N 1
ATOM 3336 C CA . CYS A 1 438 ? 31.187 -11.102 -11.282 1.00 87.88 438 CYS A CA 1
ATOM 3337 C C . CYS A 1 438 ? 32.633 -10.607 -11.166 1.00 87.88 438 CYS A C 1
ATOM 3339 O O . CYS A 1 438 ? 32.849 -9.430 -10.892 1.00 87.88 438 CYS A O 1
ATOM 3341 N N . PRO A 1 439 ? 33.633 -11.466 -11.433 1.00 85.81 439 PRO A N 1
ATOM 3342 C CA . PRO A 1 439 ? 35.033 -11.049 -11.532 1.00 85.81 439 PRO A CA 1
ATOM 3343 C C . PRO A 1 439 ? 35.383 -10.423 -12.897 1.00 85.81 439 PRO A C 1
ATOM 3345 O O . PRO A 1 439 ? 36.504 -9.967 -13.100 1.00 85.81 439 PRO A O 1
ATOM 3348 N N . ARG A 1 440 ? 34.458 -10.457 -13.866 1.00 81.00 440 ARG A N 1
ATOM 3349 C CA . ARG A 1 440 ? 34.635 -9.926 -15.226 1.00 81.00 440 ARG A CA 1
ATOM 3350 C C . ARG A 1 440 ? 34.136 -8.493 -15.331 1.00 81.00 440 ARG A C 1
ATOM 3352 O O . ARG A 1 440 ? 33.269 -8.103 -14.572 1.00 81.00 440 ARG A O 1
ATOM 3359 N N . ALA A 1 441 ? 34.622 -7.758 -16.330 1.00 81.50 441 ALA A N 1
ATOM 3360 C CA . ALA A 1 441 ? 34.317 -6.338 -16.519 1.00 81.50 441 ALA A CA 1
ATOM 3361 C C . ALA A 1 441 ? 32.844 -6.009 -16.852 1.00 81.50 441 ALA A C 1
ATOM 3363 O O . ALA A 1 441 ? 32.444 -4.845 -16.807 1.00 81.50 441 ALA A O 1
ATOM 3364 N N . VAL A 1 442 ? 32.058 -7.028 -17.215 1.00 83.81 442 VAL A N 1
ATOM 3365 C CA . VAL A 1 442 ? 30.668 -6.914 -17.664 1.00 83.81 442 VAL A CA 1
ATOM 3366 C C . VAL A 1 442 ? 29.854 -8.043 -17.036 1.00 83.81 442 VAL A C 1
ATOM 3368 O O . VAL A 1 442 ? 30.262 -9.205 -17.090 1.00 83.81 442 VAL A O 1
ATOM 3371 N N . LEU A 1 443 ? 28.702 -7.702 -16.463 1.00 88.06 443 LEU A N 1
ATOM 3372 C CA . LEU A 1 443 ? 27.686 -8.637 -15.981 1.00 88.06 443 LEU A CA 1
ATOM 3373 C C . LEU A 1 443 ? 26.396 -8.356 -16.757 1.00 88.06 443 LEU A C 1
ATOM 3375 O O . LEU A 1 443 ? 25.853 -7.254 -16.696 1.00 88.06 443 LEU A O 1
ATOM 3379 N N . GLY A 1 444 ? 25.916 -9.357 -17.492 1.00 88.06 444 GLY A N 1
ATOM 3380 C CA . GLY A 1 444 ? 24.665 -9.273 -18.234 1.00 88.06 444 GLY A CA 1
ATOM 3381 C C . GLY A 1 444 ? 23.913 -10.595 -18.223 1.00 88.06 444 GLY A C 1
ATOM 3382 O O . GLY A 1 444 ? 24.525 -11.659 -18.312 1.00 88.06 444 GLY A O 1
ATOM 3383 N N . PHE A 1 445 ? 22.597 -10.515 -18.078 1.00 88.88 445 PHE A N 1
ATOM 3384 C CA . PHE A 1 445 ? 21.669 -11.646 -18.077 1.00 88.88 445 PHE A CA 1
ATOM 3385 C C . PHE A 1 445 ? 20.273 -11.160 -18.492 1.00 88.88 445 PHE A C 1
ATOM 3387 O O . PHE A 1 445 ? 20.013 -9.954 -18.468 1.00 88.88 445 PHE A O 1
ATOM 3394 N N . ASN A 1 446 ? 19.411 -12.082 -18.920 1.00 88.38 446 ASN A N 1
ATOM 3395 C CA . ASN A 1 446 ? 18.090 -11.757 -19.459 1.00 88.38 446 ASN A CA 1
ATOM 3396 C C . ASN A 1 446 ? 17.067 -11.581 -18.337 1.00 88.38 446 ASN A C 1
ATOM 3398 O O . ASN A 1 446 ? 16.464 -10.525 -18.207 1.00 88.38 446 ASN A O 1
ATOM 3402 N N . LEU A 1 447 ? 16.922 -12.604 -17.497 1.00 91.19 447 LEU A N 1
ATOM 3403 C CA . LEU A 1 447 ? 15.870 -12.683 -16.490 1.00 91.19 447 LEU A CA 1
ATOM 3404 C C . LEU A 1 447 ? 16.421 -13.308 -15.207 1.00 91.19 447 LEU A C 1
ATOM 3406 O O . LEU A 1 447 ? 17.267 -14.208 -15.242 1.00 91.19 447 LEU A O 1
ATOM 3410 N N . LEU A 1 448 ? 15.933 -12.832 -14.067 1.00 93.38 448 LEU A N 1
ATOM 3411 C CA . LEU A 1 448 ? 16.105 -13.464 -12.772 1.00 93.38 448 LEU A CA 1
ATOM 3412 C C . LEU A 1 448 ? 14.734 -13.688 -12.145 1.00 93.38 448 LEU A C 1
ATOM 3414 O O . LEU A 1 448 ? 13.945 -12.765 -11.961 1.00 93.38 448 LEU A O 1
ATOM 3418 N N . GLU A 1 449 ? 14.480 -14.934 -11.780 1.00 94.75 449 GLU A N 1
ATOM 3419 C CA . GLU A 1 449 ? 13.273 -15.335 -11.074 1.00 94.75 449 GLU A CA 1
ATOM 3420 C C . GLU A 1 449 ? 13.653 -15.832 -9.688 1.00 94.75 449 GLU A C 1
ATOM 3422 O O . GLU A 1 449 ? 14.656 -16.535 -9.515 1.00 94.75 449 GLU A O 1
ATOM 3427 N N . VAL A 1 450 ? 12.840 -15.492 -8.696 1.00 93.69 450 VAL A N 1
ATOM 3428 C CA . VAL A 1 450 ? 13.007 -15.991 -7.332 1.00 93.69 450 VAL A CA 1
ATOM 3429 C C . VAL A 1 450 ? 11.681 -16.555 -6.884 1.00 93.69 450 VAL A C 1
ATOM 3431 O O . VAL A 1 450 ? 10.697 -15.828 -6.831 1.00 93.69 450 VAL A O 1
ATOM 3434 N N . PHE A 1 451 ? 11.655 -17.846 -6.583 1.00 93.94 451 PHE A N 1
ATOM 3435 C CA . PHE A 1 451 ? 10.441 -18.558 -6.221 1.00 93.94 451 PHE A CA 1
ATOM 3436 C C . PHE A 1 451 ? 10.361 -18.761 -4.719 1.00 93.94 451 PHE A C 1
ATOM 3438 O O . PHE A 1 451 ? 11.363 -19.089 -4.079 1.00 93.94 451 PHE A O 1
ATOM 3445 N N . ASP A 1 452 ? 9.161 -18.596 -4.172 1.00 92.44 452 ASP A N 1
ATOM 3446 C CA . ASP A 1 452 ? 8.859 -18.945 -2.789 1.00 92.44 452 ASP A CA 1
ATOM 3447 C C . ASP A 1 452 ? 8.310 -20.383 -2.642 1.00 92.44 452 ASP A C 1
ATOM 3449 O O . ASP A 1 452 ? 8.280 -21.163 -3.600 1.00 92.44 452 ASP A O 1
ATOM 3453 N N . THR A 1 453 ? 7.895 -20.771 -1.434 1.00 89.50 453 THR A N 1
ATOM 3454 C CA . THR A 1 453 ? 7.314 -22.091 -1.119 1.00 89.50 453 THR A CA 1
ATOM 3455 C C . THR A 1 453 ? 5.969 -22.349 -1.783 1.00 89.50 453 THR A C 1
ATOM 3457 O O . THR A 1 453 ? 5.558 -23.504 -1.879 1.00 89.50 453 THR A O 1
ATOM 3460 N N . THR A 1 454 ? 5.299 -21.310 -2.278 1.00 91.69 454 THR A N 1
ATOM 3461 C CA . THR A 1 454 ? 4.057 -21.437 -3.049 1.00 91.69 454 THR A CA 1
ATOM 3462 C C . THR A 1 454 ? 4.322 -21.659 -4.539 1.00 91.69 454 THR A C 1
ATOM 3464 O O . THR A 1 454 ? 3.397 -21.964 -5.287 1.00 91.69 454 THR A O 1
ATOM 3467 N N . GLY A 1 455 ? 5.581 -21.528 -4.977 1.00 92.50 455 GLY A N 1
ATOM 3468 C CA . GLY A 1 455 ? 5.949 -21.533 -6.391 1.00 92.50 455 GLY A CA 1
ATOM 3469 C C . GLY A 1 455 ? 5.687 -20.195 -7.086 1.00 92.50 455 GLY A C 1
ATOM 3470 O O . GLY A 1 455 ? 5.719 -20.141 -8.315 1.00 92.50 455 GLY A O 1
ATOM 3471 N N . THR A 1 456 ? 5.452 -19.117 -6.332 1.00 93.50 456 THR A N 1
ATOM 3472 C CA . THR A 1 456 ? 5.242 -17.769 -6.877 1.00 93.50 456 THR A CA 1
ATOM 3473 C C . THR A 1 456 ? 6.583 -17.089 -7.132 1.00 93.50 456 THR A C 1
ATOM 3475 O O . THR A 1 456 ? 7.462 -17.120 -6.272 1.00 93.50 456 THR A O 1
ATOM 3478 N N . ASN A 1 457 ? 6.749 -16.441 -8.294 1.00 94.06 457 ASN A N 1
ATOM 3479 C CA . ASN A 1 457 ? 7.926 -15.615 -8.575 1.00 94.06 457 ASN A CA 1
ATOM 3480 C C . ASN A 1 457 ? 7.832 -14.275 -7.823 1.00 94.06 457 ASN A C 1
ATOM 3482 O O . ASN A 1 457 ? 7.239 -13.307 -8.299 1.00 94.06 457 ASN A O 1
ATOM 3486 N N . VAL A 1 458 ? 8.438 -14.210 -6.642 1.00 93.00 458 VAL A N 1
ATOM 3487 C CA . VAL A 1 458 ? 8.428 -13.033 -5.761 1.00 93.00 458 VAL A CA 1
ATOM 3488 C C . VAL A 1 458 ? 9.359 -11.915 -6.238 1.00 93.00 458 VAL A C 1
ATOM 3490 O O . VAL A 1 458 ? 9.305 -10.802 -5.713 1.00 93.00 458 VAL A O 1
ATOM 3493 N N . ALA A 1 459 ? 10.188 -12.168 -7.255 1.00 91.81 459 ALA A N 1
ATOM 3494 C CA . ALA A 1 459 ? 11.064 -11.152 -7.832 1.00 91.81 459 ALA A CA 1
ATOM 3495 C C . ALA A 1 459 ? 10.294 -10.085 -8.635 1.00 91.81 459 ALA A C 1
ATOM 3497 O O . ALA A 1 459 ? 10.768 -8.953 -8.724 1.00 91.81 459 ALA A O 1
ATOM 3498 N N . LEU A 1 460 ? 9.094 -10.403 -9.143 1.00 90.38 460 LEU A N 1
ATOM 3499 C CA . LEU A 1 460 ? 8.260 -9.482 -9.936 1.00 90.38 460 LEU A CA 1
ATOM 3500 C C . LEU A 1 460 ? 7.843 -8.220 -9.163 1.00 90.38 460 LEU A C 1
ATOM 3502 O O . LEU A 1 460 ? 7.619 -7.171 -9.755 1.00 90.38 460 LEU A O 1
ATOM 3506 N N . ASN A 1 461 ? 7.774 -8.312 -7.833 1.00 84.62 461 ASN A N 1
ATOM 3507 C CA . ASN A 1 461 ? 7.376 -7.213 -6.949 1.00 84.62 461 ASN A CA 1
ATOM 3508 C C . ASN A 1 461 ? 8.571 -6.598 -6.197 1.00 84.62 461 ASN A C 1
ATOM 3510 O O . ASN A 1 461 ? 8.397 -5.961 -5.157 1.00 84.62 461 ASN A O 1
ATOM 3514 N N . SER A 1 462 ? 9.797 -6.838 -6.673 1.00 87.44 462 SER A N 1
ATOM 3515 C CA . SER A 1 462 ? 11.035 -6.454 -5.985 1.00 87.44 462 SER A CA 1
ATOM 3516 C C . SER A 1 462 ? 11.741 -5.258 -6.633 1.00 87.44 462 SER A C 1
ATOM 3518 O O . SER A 1 462 ? 11.439 -4.858 -7.755 1.00 87.44 462 SER A O 1
ATOM 3520 N N . TYR A 1 463 ? 12.697 -4.669 -5.909 1.00 85.94 463 TYR A N 1
ATOM 3521 C CA . TYR A 1 463 ? 13.494 -3.539 -6.396 1.00 85.94 463 TYR A CA 1
ATOM 3522 C C . TYR A 1 463 ? 14.900 -3.991 -6.772 1.00 85.94 463 TYR A C 1
ATOM 3524 O O . TYR A 1 463 ? 15.623 -4.504 -5.917 1.00 85.94 463 TYR A O 1
ATOM 3532 N N . ALA A 1 464 ? 15.320 -3.712 -8.007 1.00 90.56 464 ALA A N 1
ATOM 3533 C CA . ALA A 1 464 ? 16.669 -3.999 -8.485 1.00 90.56 464 ALA A CA 1
ATOM 3534 C C . ALA A 1 464 ? 17.568 -2.757 -8.548 1.00 90.56 464 ALA A C 1
ATOM 3536 O O . ALA A 1 464 ? 17.138 -1.653 -8.877 1.00 90.56 464 ALA A O 1
ATOM 3537 N N . THR A 1 465 ? 18.856 -2.964 -8.297 1.00 90.88 465 THR A N 1
ATOM 3538 C CA . THR A 1 465 ? 19.929 -1.983 -8.469 1.00 90.88 465 THR A CA 1
ATOM 3539 C C . THR A 1 465 ? 21.206 -2.681 -8.939 1.00 90.88 465 THR A C 1
ATOM 3541 O O . THR A 1 465 ? 21.383 -3.885 -8.746 1.00 90.88 465 THR A O 1
ATOM 3544 N N . SER A 1 466 ? 22.108 -1.950 -9.583 1.00 91.88 466 SER A N 1
ATOM 3545 C CA . SER A 1 466 ? 23.370 -2.478 -10.105 1.00 91.88 466 SER A CA 1
ATOM 3546 C C . SER A 1 466 ? 24.531 -1.535 -9.803 1.00 91.88 466 SER A C 1
ATOM 3548 O O . SER A 1 466 ? 24.326 -0.373 -9.459 1.00 91.88 466 SER A O 1
ATOM 3550 N N . SER A 1 467 ? 25.763 -2.038 -9.914 1.00 88.94 467 SER A N 1
ATOM 3551 C CA . SER A 1 467 ? 26.979 -1.240 -9.707 1.00 88.94 467 SER A CA 1
ATOM 3552 C C . SER A 1 467 ? 27.078 -0.061 -10.669 1.00 88.94 467 SER A C 1
ATOM 3554 O O . SER A 1 467 ? 27.497 1.026 -10.278 1.00 88.94 467 SER A O 1
ATOM 3556 N N . SER A 1 468 ? 26.670 -0.276 -11.917 1.00 85.12 468 SER A N 1
ATOM 3557 C CA . SER A 1 468 ? 26.560 0.745 -12.947 1.00 85.12 468 SER A CA 1
ATOM 3558 C C . SER A 1 468 ? 25.440 0.383 -13.927 1.00 85.12 468 SER A C 1
ATOM 3560 O O . SER A 1 468 ? 25.015 -0.771 -14.015 1.00 85.12 468 SER A O 1
ATOM 3562 N N . ALA A 1 469 ? 24.932 1.375 -14.657 1.00 81.75 469 ALA A N 1
ATOM 3563 C CA . ALA A 1 469 ? 24.055 1.148 -15.800 1.00 81.75 469 ALA A CA 1
ATOM 3564 C C . ALA A 1 469 ? 24.902 1.202 -17.075 1.00 81.75 469 ALA A C 1
ATOM 3566 O O . ALA A 1 469 ? 25.638 2.170 -17.293 1.00 81.75 469 ALA A O 1
ATOM 3567 N N . TYR A 1 470 ? 24.825 0.170 -17.914 1.00 80.25 470 TYR A N 1
ATOM 3568 C CA . TYR A 1 470 ? 25.425 0.236 -19.240 1.00 80.25 470 TYR A CA 1
ATOM 3569 C C . TYR A 1 470 ? 24.530 1.060 -20.174 1.00 80.25 470 TYR A C 1
ATOM 3571 O O . TYR A 1 470 ? 23.320 0.849 -20.237 1.00 80.25 470 TYR A O 1
ATOM 3579 N N . ILE A 1 471 ? 25.140 1.988 -20.909 1.00 75.25 471 ILE A N 1
ATOM 3580 C CA . ILE A 1 471 ? 24.496 2.790 -21.955 1.00 75.25 471 ILE A CA 1
ATOM 3581 C C . ILE A 1 471 ? 25.274 2.498 -23.239 1.00 75.25 471 ILE A C 1
ATOM 3583 O O . ILE A 1 471 ? 26.476 2.784 -23.292 1.00 75.25 471 ILE A O 1
ATOM 3587 N N . ALA A 1 472 ? 24.616 1.881 -24.226 1.00 67.44 472 ALA A N 1
ATOM 3588 C CA . ALA A 1 472 ? 25.274 1.303 -25.401 1.00 67.44 472 ALA A CA 1
ATOM 3589 C C . ALA A 1 472 ? 26.074 2.324 -26.212 1.00 67.44 472 ALA A C 1
ATOM 3591 O O . ALA A 1 472 ? 27.197 2.025 -26.612 1.00 67.44 472 ALA A O 1
ATOM 3592 N N . ASN A 1 473 ? 25.562 3.547 -26.378 1.00 70.06 473 ASN A N 1
ATOM 3593 C CA . ASN A 1 473 ? 26.257 4.633 -27.064 1.00 70.06 473 ASN A CA 1
ATOM 3594 C C . ASN A 1 473 ? 25.921 5.987 -26.432 1.00 70.06 473 ASN A C 1
ATOM 3596 O O . ASN A 1 473 ? 24.815 6.200 -25.942 1.00 70.06 473 ASN A O 1
ATOM 3600 N N . ALA A 1 474 ? 26.862 6.935 -26.473 1.00 54.50 474 ALA A N 1
ATOM 3601 C CA . ALA A 1 474 ? 26.582 8.329 -26.130 1.00 54.50 474 ALA A CA 1
ATOM 3602 C C . ALA A 1 474 ? 25.646 8.924 -27.199 1.00 54.50 474 ALA A C 1
ATOM 3604 O O . ALA A 1 474 ? 26.110 9.399 -28.232 1.00 54.50 474 ALA A O 1
ATOM 3605 N N . GLY A 1 475 ? 24.336 8.815 -26.979 1.00 60.22 475 GLY A N 1
ATOM 3606 C CA . GLY A 1 475 ? 23.289 9.192 -27.933 1.00 60.22 475 GLY A CA 1
ATOM 3607 C C . GLY A 1 475 ? 22.161 8.164 -28.059 1.00 60.22 475 GLY A C 1
ATOM 3608 O O . GLY A 1 475 ? 21.099 8.520 -28.555 1.00 60.22 475 GLY A O 1
ATOM 3609 N N . ASP A 1 476 ? 22.368 6.933 -27.579 1.00 60.56 476 ASP A N 1
ATOM 3610 C CA . ASP A 1 476 ? 21.300 5.938 -27.461 1.00 60.56 476 ASP A CA 1
ATOM 3611 C C . ASP A 1 476 ? 20.447 6.243 -26.228 1.00 60.56 476 ASP A C 1
ATOM 3613 O O . ASP A 1 476 ? 20.976 6.416 -25.126 1.00 60.56 476 ASP A O 1
ATOM 3617 N N . THR A 1 477 ? 19.130 6.304 -26.404 1.00 56.38 477 THR A N 1
ATOM 3618 C CA . THR A 1 477 ? 18.170 6.419 -25.295 1.00 56.38 477 THR A CA 1
ATOM 3619 C C . THR A 1 477 ? 17.958 5.096 -24.565 1.00 56.38 477 THR A C 1
ATOM 3621 O O . THR A 1 477 ? 17.336 5.077 -23.503 1.00 56.38 477 THR A O 1
ATOM 3624 N N . ASP A 1 478 ? 18.490 4.003 -25.109 1.00 63.53 478 ASP A N 1
ATOM 3625 C CA . ASP A 1 478 ? 18.307 2.656 -24.588 1.00 63.53 478 ASP A CA 1
ATOM 3626 C C . ASP A 1 478 ? 19.219 2.440 -23.374 1.00 63.53 478 ASP A C 1
ATOM 3628 O O . ASP A 1 478 ? 20.359 1.970 -23.452 1.00 63.53 478 ASP A O 1
ATOM 3632 N N . SER A 1 479 ? 18.718 2.851 -22.210 1.00 70.75 479 SER A N 1
ATOM 3633 C CA . SER A 1 479 ? 19.273 2.446 -20.924 1.00 70.75 479 SER A CA 1
ATOM 3634 C C . SER A 1 479 ? 18.878 0.999 -20.635 1.00 70.75 479 SER A C 1
ATOM 3636 O O . SER A 1 479 ? 17.721 0.635 -20.838 1.00 70.75 479 SER A O 1
ATOM 3638 N N . PHE A 1 480 ? 19.803 0.203 -20.095 1.00 79.38 480 PHE A N 1
ATOM 3639 C CA . PHE A 1 480 ? 19.515 -1.136 -19.569 1.00 79.38 480 PHE A CA 1
ATOM 3640 C C . PHE A 1 480 ? 19.413 -1.079 -18.037 1.00 79.38 480 PHE A C 1
ATOM 3642 O O . PHE A 1 480 ? 20.380 -1.411 -17.343 1.00 79.38 480 PHE A O 1
ATOM 3649 N N . PRO A 1 481 ? 18.296 -0.584 -17.473 1.00 83.75 481 PRO A N 1
ATOM 3650 C CA . PRO A 1 481 ? 18.152 -0.458 -16.035 1.00 83.75 481 PRO A CA 1
ATOM 3651 C C . PRO A 1 481 ? 18.116 -1.835 -15.370 1.00 83.75 481 PRO A C 1
ATOM 3653 O O . PRO A 1 481 ? 17.677 -2.831 -15.943 1.00 83.75 481 PRO A O 1
ATOM 3656 N N . ALA A 1 482 ? 18.545 -1.878 -14.109 1.00 88.31 482 ALA A N 1
ATOM 3657 C CA . ALA A 1 482 ? 18.627 -3.114 -13.338 1.00 88.31 482 ALA A CA 1
ATOM 3658 C C . ALA A 1 482 ? 17.279 -3.855 -13.210 1.00 88.31 482 ALA A C 1
ATOM 3660 O O . ALA A 1 482 ? 17.288 -5.066 -13.004 1.00 88.31 482 ALA A O 1
ATOM 3661 N N . PHE A 1 483 ? 16.140 -3.161 -13.332 1.00 89.00 483 PHE A N 1
ATOM 3662 C CA . PHE A 1 483 ? 14.811 -3.769 -13.207 1.00 89.00 483 PHE A CA 1
ATOM 3663 C C . PHE A 1 483 ? 14.395 -4.613 -14.419 1.00 89.00 483 PHE A C 1
ATOM 3665 O O . PHE A 1 483 ? 13.487 -5.424 -14.272 1.00 89.00 483 PHE A O 1
ATOM 3672 N N . ASN A 1 484 ? 15.057 -4.480 -15.578 1.00 87.81 484 ASN A N 1
ATOM 3673 C CA . ASN A 1 484 ? 14.697 -5.244 -16.781 1.00 87.81 484 ASN A CA 1
ATOM 3674 C C . ASN A 1 484 ? 14.730 -6.762 -16.546 1.00 87.81 484 ASN A C 1
ATOM 3676 O O . ASN A 1 484 ? 13.985 -7.491 -17.175 1.00 87.81 484 ASN A O 1
ATOM 3680 N N . CYS A 1 485 ? 15.539 -7.239 -15.600 1.00 89.25 485 CYS A N 1
ATOM 3681 C CA . CYS A 1 485 ? 15.663 -8.663 -15.296 1.00 89.25 485 CYS A CA 1
ATOM 3682 C C . CYS A 1 485 ? 14.617 -9.177 -14.313 1.00 89.25 485 CYS A C 1
ATOM 3684 O O . CYS A 1 485 ? 14.752 -10.299 -13.834 1.00 89.25 485 CYS A O 1
ATOM 3686 N N . LEU A 1 486 ? 13.634 -8.358 -13.950 1.00 91.50 486 LEU A N 1
ATOM 3687 C CA . LEU A 1 486 ? 12.557 -8.713 -13.030 1.00 91.50 486 LEU A CA 1
ATOM 3688 C C . LEU A 1 486 ? 11.176 -8.571 -13.679 1.00 91.50 486 LEU A C 1
ATOM 3690 O O . LEU A 1 486 ? 10.172 -8.605 -12.977 1.00 91.50 486 LEU A O 1
ATOM 3694 N N . ASP A 1 487 ? 11.102 -8.387 -14.996 1.00 85.75 487 ASP A N 1
ATOM 3695 C CA . ASP A 1 487 ? 9.852 -8.093 -15.705 1.00 85.75 487 ASP A CA 1
ATOM 3696 C C . ASP A 1 487 ? 9.018 -9.345 -16.049 1.00 85.75 487 ASP A C 1
ATOM 3698 O O . ASP A 1 487 ? 7.920 -9.233 -16.597 1.00 85.75 487 ASP A O 1
ATOM 3702 N N . GLY A 1 488 ? 9.532 -10.536 -15.726 1.00 86.12 488 GLY A N 1
ATOM 3703 C CA . GLY A 1 488 ? 8.880 -11.818 -15.992 1.00 86.12 488 GLY A CA 1
ATOM 3704 C C . GLY A 1 488 ? 8.918 -12.253 -17.456 1.00 86.12 488 GLY A C 1
ATOM 3705 O O . GLY A 1 488 ? 8.205 -13.191 -17.817 1.00 86.12 488 GLY A O 1
ATOM 3706 N N . LYS A 1 489 ? 9.711 -11.598 -18.310 1.00 82.94 489 LYS A N 1
ATOM 3707 C CA . LYS A 1 489 ? 9.782 -11.907 -19.738 1.00 82.94 489 LYS A CA 1
ATOM 3708 C C . LYS A 1 489 ? 11.153 -12.473 -20.091 1.00 82.94 489 LYS A C 1
ATOM 3710 O O . LYS A 1 489 ? 12.147 -11.760 -20.156 1.00 82.94 489 LYS A O 1
ATOM 3715 N N . ASP A 1 490 ? 11.201 -13.766 -20.398 1.00 71.62 490 ASP A N 1
ATOM 3716 C CA . ASP A 1 490 ? 12.393 -14.392 -20.982 1.00 71.62 490 ASP A CA 1
ATOM 3717 C C . ASP A 1 490 ? 12.462 -14.074 -22.484 1.00 71.62 490 ASP A C 1
ATOM 3719 O O . ASP A 1 490 ? 12.126 -14.888 -23.347 1.00 71.62 490 ASP A O 1
ATOM 3723 N N . LEU A 1 491 ? 12.792 -12.824 -22.817 1.00 65.81 491 LEU A N 1
ATOM 3724 C CA . LEU A 1 491 ? 12.946 -12.406 -24.208 1.00 65.81 491 LEU A CA 1
ATOM 3725 C C . LEU A 1 491 ? 14.367 -12.709 -24.680 1.00 65.81 491 LEU A C 1
ATOM 3727 O O . LEU A 1 491 ? 15.253 -11.854 -24.675 1.00 65.81 491 LEU A O 1
ATOM 3731 N N . CYS A 1 492 ? 14.565 -13.933 -25.163 1.00 51.47 492 CYS A N 1
ATOM 3732 C CA . CYS A 1 492 ? 15.664 -14.269 -26.064 1.00 51.47 492 CYS A CA 1
ATOM 3733 C C . CYS A 1 492 ? 15.560 -13.412 -27.341 1.00 51.47 492 CYS A C 1
ATOM 3735 O O . CYS A 1 492 ? 14.850 -13.756 -28.286 1.00 51.47 492 CYS A O 1
ATOM 3737 N N . GLY A 1 493 ? 16.225 -12.252 -27.366 1.00 53.84 493 GLY A N 1
ATOM 3738 C CA . GLY A 1 493 ? 16.272 -11.388 -28.548 1.00 53.84 493 GLY A CA 1
ATOM 3739 C C . GLY A 1 493 ? 16.535 -9.914 -28.249 1.00 53.84 493 GLY A C 1
ATOM 3740 O O . GLY A 1 493 ? 15.606 -9.136 -28.103 1.00 53.84 493 GLY A O 1
ATOM 3741 N N . ASN A 1 494 ? 17.814 -9.530 -28.218 1.00 54.97 494 ASN A N 1
ATOM 3742 C CA . ASN A 1 494 ? 18.402 -8.196 -28.449 1.00 54.97 494 ASN A CA 1
ATOM 3743 C C . ASN A 1 494 ? 17.835 -6.905 -27.816 1.00 54.97 494 ASN A C 1
ATOM 3745 O O . ASN A 1 494 ? 18.505 -5.888 -27.982 1.00 54.97 494 ASN A O 1
ATOM 3749 N N . GLN A 1 495 ? 16.708 -6.871 -27.101 1.00 58.72 495 GLN A N 1
ATOM 3750 C CA . GLN A 1 495 ? 16.103 -5.585 -26.709 1.00 58.72 495 GLN A CA 1
ATOM 3751 C C . GLN A 1 495 ? 15.844 -5.387 -25.213 1.00 58.72 495 GLN A C 1
ATOM 3753 O O . GLN A 1 495 ? 15.691 -4.243 -24.804 1.00 58.72 495 GLN A O 1
ATOM 3758 N N . LEU A 1 496 ? 15.850 -6.430 -24.375 1.00 59.66 496 LEU A N 1
ATOM 3759 C CA . LEU A 1 496 ? 15.495 -6.288 -22.954 1.00 59.66 496 LEU A CA 1
ATOM 3760 C C . LEU A 1 496 ? 16.344 -7.198 -22.052 1.00 59.66 496 LEU A C 1
ATOM 3762 O O . LEU A 1 496 ? 15.869 -8.194 -21.530 1.00 59.66 496 LEU A O 1
ATOM 3766 N N . PHE A 1 497 ? 17.626 -6.870 -21.882 1.00 68.25 497 PHE A N 1
ATOM 3767 C CA . PHE A 1 497 ? 18.507 -7.525 -20.900 1.00 68.25 497 PHE A CA 1
ATOM 3768 C C . PHE A 1 497 ? 18.953 -6.516 -19.834 1.00 68.25 497 PHE A C 1
ATOM 3770 O O . PHE A 1 497 ? 18.978 -5.312 -20.099 1.00 68.25 497 PHE A O 1
ATOM 3777 N N . CYS A 1 498 ? 19.346 -6.964 -18.637 1.00 67.31 498 CYS A N 1
ATOM 3778 C CA . CYS A 1 498 ? 20.152 -6.095 -17.773 1.00 67.31 498 CYS A CA 1
ATOM 3779 C C . CYS A 1 498 ? 21.597 -6.188 -18.201 1.00 67.31 498 CYS A C 1
ATOM 3781 O O . CYS A 1 498 ? 22.143 -7.281 -18.367 1.00 67.31 498 CYS A O 1
ATOM 3783 N N . LEU A 1 499 ? 22.243 -5.034 -18.291 1.00 71.56 499 LEU A N 1
ATOM 3784 C CA . LEU A 1 499 ? 23.676 -4.957 -18.485 1.00 71.56 499 LEU A CA 1
ATOM 3785 C C . LEU A 1 499 ? 24.254 -3.964 -17.484 1.00 71.56 499 LEU A C 1
ATOM 3787 O O . LEU A 1 499 ? 23.917 -2.780 -17.481 1.00 71.56 499 LEU A O 1
ATOM 3791 N N . THR A 1 500 ? 25.132 -4.465 -16.625 1.00 63.41 500 THR A N 1
ATOM 3792 C CA . THR A 1 500 ? 25.911 -3.667 -15.679 1.00 63.41 500 THR A CA 1
ATOM 3793 C C . THR A 1 500 ? 27.396 -3.829 -15.979 1.00 63.41 500 THR A C 1
ATOM 3795 O O . THR A 1 500 ? 27.860 -4.899 -16.388 1.00 63.41 500 THR A O 1
ATOM 3798 N N . GLY A 1 501 ? 28.148 -2.748 -15.791 1.00 58.94 501 GLY A N 1
ATOM 3799 C CA . GLY A 1 501 ? 29.579 -2.692 -16.055 1.00 58.94 501 GLY A CA 1
ATOM 3800 C C . GLY A 1 501 ? 29.902 -2.048 -17.396 1.00 58.94 501 GLY A C 1
ATOM 3801 O O . GLY A 1 501 ? 30.080 -2.721 -18.408 1.00 58.94 501 GLY A O 1
ATOM 3802 N N . LYS A 1 502 ? 30.098 -0.726 -17.394 1.00 61.53 502 LYS A N 1
ATOM 3803 C CA . LYS A 1 502 ? 31.007 -0.103 -18.363 1.00 61.53 502 LYS A CA 1
ATOM 3804 C C . LYS A 1 502 ? 32.420 -0.154 -17.771 1.00 61.53 502 LYS A C 1
ATOM 3806 O O . LYS A 1 502 ? 32.918 0.850 -17.279 1.00 61.53 502 LYS A O 1
ATOM 3811 N N . ASN A 1 503 ? 33.048 -1.333 -17.822 1.00 66.94 503 ASN A N 1
ATOM 3812 C CA . ASN A 1 503 ? 34.404 -1.602 -17.315 1.00 66.94 503 ASN A CA 1
ATOM 3813 C C . ASN A 1 503 ? 34.576 -1.567 -15.781 1.00 66.94 503 ASN A C 1
ATOM 3815 O O . ASN A 1 503 ? 35.642 -1.186 -15.295 1.00 66.94 503 ASN A O 1
ATOM 3819 N N . ASP A 1 504 ? 33.570 -1.987 -15.012 1.00 77.19 504 ASP A N 1
ATOM 3820 C CA . ASP A 1 504 ? 33.744 -2.153 -13.562 1.00 77.19 504 ASP A CA 1
ATOM 3821 C C . ASP A 1 504 ? 34.688 -3.335 -13.291 1.00 77.19 504 ASP A C 1
ATOM 3823 O O . ASP A 1 504 ? 34.556 -4.388 -13.899 1.00 77.19 504 ASP A O 1
ATOM 3827 N N . THR A 1 505 ? 35.629 -3.224 -12.353 1.00 83.25 505 THR A N 1
ATOM 3828 C CA . THR A 1 505 ? 36.521 -4.350 -11.998 1.00 83.25 505 THR A CA 1
ATOM 3829 C C . THR A 1 505 ? 35.807 -5.460 -11.219 1.00 83.25 505 THR A C 1
ATOM 3831 O O . THR A 1 505 ? 36.366 -6.537 -11.012 1.00 83.25 505 THR A O 1
ATOM 3834 N N . SER A 1 506 ? 34.583 -5.205 -10.752 1.00 87.12 506 SER A N 1
ATOM 3835 C CA . SER A 1 506 ? 33.739 -6.147 -10.010 1.00 87.12 506 SER A CA 1
ATOM 3836 C C . SER A 1 506 ? 32.263 -5.732 -10.115 1.00 87.12 506 SER A C 1
ATOM 3838 O O . SER A 1 506 ? 31.691 -5.258 -9.124 1.00 87.12 506 SER A O 1
ATOM 3840 N N . PRO A 1 507 ? 31.642 -5.832 -11.307 1.00 91.62 507 PRO A N 1
ATOM 3841 C CA . PRO A 1 507 ? 30.258 -5.443 -11.485 1.00 91.62 507 PRO A CA 1
ATOM 3842 C C . PRO A 1 507 ? 29.357 -6.342 -10.647 1.00 91.62 507 PRO A C 1
ATOM 3844 O O . PRO A 1 507 ? 29.590 -7.548 -10.483 1.00 91.62 507 PRO A O 1
ATOM 3847 N N . TRP A 1 508 ? 28.306 -5.734 -10.116 1.00 92.62 508 TRP A N 1
ATOM 3848 C CA . TRP A 1 508 ? 27.306 -6.440 -9.339 1.00 92.62 508 TRP A CA 1
ATOM 3849 C C . TRP A 1 508 ? 25.901 -5.989 -9.715 1.00 92.62 508 TRP A C 1
ATOM 3851 O O . TRP A 1 508 ? 25.680 -4.871 -10.183 1.00 92.62 508 TRP A O 1
ATOM 3861 N N . TRP A 1 509 ? 24.952 -6.885 -9.495 1.00 93.62 509 TRP A N 1
ATOM 3862 C CA . TRP A 1 509 ? 23.521 -6.638 -9.585 1.00 93.62 509 TRP A CA 1
ATOM 3863 C C . TRP A 1 509 ? 22.869 -7.160 -8.306 1.00 93.62 509 TRP A C 1
ATOM 3865 O O . TRP A 1 509 ? 23.314 -8.166 -7.751 1.00 93.62 509 TRP A O 1
ATOM 3875 N N . LYS A 1 510 ? 21.862 -6.463 -7.792 1.00 94.12 510 LYS A N 1
ATOM 3876 C CA . LYS A 1 510 ? 21.192 -6.784 -6.530 1.00 94.12 510 LYS A CA 1
ATOM 3877 C C . LYS A 1 510 ? 19.694 -6.527 -6.654 1.00 94.12 510 LYS A C 1
ATOM 3879 O O . LYS A 1 510 ? 19.312 -5.468 -7.134 1.00 94.12 510 LYS A O 1
ATOM 3884 N N . THR A 1 511 ? 18.875 -7.421 -6.105 1.00 92.94 511 THR A N 1
ATOM 3885 C CA . THR A 1 511 ? 17.471 -7.138 -5.778 1.00 92.94 511 THR A CA 1
ATOM 3886 C C . THR A 1 511 ? 17.184 -7.330 -4.288 1.00 92.94 511 THR A C 1
ATOM 3888 O O . THR A 1 511 ? 17.867 -8.107 -3.609 1.00 92.94 511 THR A O 1
ATOM 3891 N N . VAL A 1 512 ? 16.202 -6.586 -3.775 1.00 90.12 512 VAL A N 1
ATOM 3892 C CA . VAL A 1 512 ? 15.656 -6.717 -2.418 1.00 90.12 512 VAL A CA 1
ATOM 3893 C C . VAL A 1 512 ? 14.209 -7.191 -2.504 1.00 90.12 512 VAL A C 1
ATOM 3895 O O . VAL A 1 512 ? 13.341 -6.478 -3.003 1.00 90.12 512 VAL A O 1
ATOM 3898 N N . ILE A 1 513 ? 13.963 -8.387 -1.981 1.00 87.44 513 ILE A N 1
ATOM 3899 C CA . ILE A 1 513 ? 12.666 -9.061 -1.944 1.00 87.44 513 ILE A CA 1
ATOM 3900 C C . ILE A 1 513 ? 12.062 -8.844 -0.558 1.00 87.44 513 ILE A C 1
ATOM 3902 O O . ILE A 1 513 ? 12.743 -9.028 0.451 1.00 87.44 513 ILE A O 1
ATOM 3906 N N . THR A 1 514 ? 10.789 -8.467 -0.492 1.00 78.88 514 THR A N 1
ATOM 3907 C CA . THR A 1 514 ? 10.057 -8.188 0.759 1.00 78.88 514 THR A CA 1
ATOM 3908 C C . THR A 1 514 ? 9.628 -9.439 1.531 1.00 78.88 514 THR A C 1
ATOM 3910 O O . THR A 1 514 ? 8.960 -9.324 2.555 1.00 78.88 514 THR A O 1
ATOM 3913 N N . ASN A 1 515 ? 9.994 -10.625 1.046 1.00 70.62 515 ASN A N 1
ATOM 3914 C CA . ASN A 1 515 ? 9.679 -11.904 1.670 1.00 70.62 515 ASN A CA 1
ATOM 3915 C C . ASN A 1 515 ? 10.860 -12.388 2.528 1.00 70.62 515 ASN A C 1
ATOM 3917 O O . ASN A 1 515 ? 12.026 -12.108 2.222 1.00 70.62 515 ASN A O 1
ATOM 3921 N N . ASP A 1 516 ? 10.559 -13.151 3.583 1.00 68.00 516 ASP A N 1
ATOM 3922 C CA . ASP A 1 516 ? 11.574 -13.820 4.405 1.00 68.00 516 ASP A CA 1
ATOM 3923 C C . ASP A 1 516 ? 12.323 -14.883 3.583 1.00 68.00 516 ASP A C 1
ATOM 3925 O O . ASP A 1 516 ? 11.721 -15.597 2.780 1.00 68.00 516 ASP A O 1
ATOM 3929 N N . VAL A 1 517 ? 13.630 -15.034 3.795 1.00 62.09 517 VAL A N 1
ATOM 3930 C CA . VAL A 1 517 ? 14.471 -15.962 3.018 1.00 62.09 517 VAL A CA 1
ATOM 3931 C C . VAL A 1 517 ? 14.040 -17.399 3.213 1.00 62.09 517 VAL A C 1
ATOM 3933 O O . VAL A 1 517 ? 14.142 -18.200 2.294 1.00 62.09 517 VAL A O 1
ATOM 3936 N N . ASN A 1 518 ? 13.535 -17.720 4.405 1.00 70.81 518 ASN A N 1
ATOM 3937 C CA . ASN A 1 518 ? 13.053 -19.060 4.729 1.00 70.81 518 ASN A CA 1
ATOM 3938 C C . ASN A 1 518 ? 11.840 -19.466 3.881 1.00 70.81 518 ASN A C 1
ATOM 3940 O O . ASN A 1 518 ? 11.467 -20.635 3.864 1.00 70.81 518 ASN A O 1
ATOM 3944 N N . SER A 1 519 ? 11.220 -18.508 3.186 1.00 78.06 519 SER A N 1
ATOM 3945 C CA . SER A 1 519 ? 10.163 -18.779 2.221 1.00 78.06 519 SER A CA 1
ATOM 3946 C C . SER A 1 519 ? 10.681 -19.019 0.806 1.00 78.06 519 SER A C 1
ATOM 3948 O O . SER A 1 519 ? 9.880 -19.409 -0.028 1.00 78.06 519 SER A O 1
ATOM 3950 N N . LEU A 1 520 ? 11.971 -18.823 0.504 1.00 87.75 520 LEU A N 1
ATOM 3951 C CA . LEU A 1 520 ? 12.508 -18.998 -0.848 1.00 87.75 520 LEU A CA 1
ATOM 3952 C C . LEU A 1 520 ? 12.848 -20.463 -1.132 1.00 87.75 520 LEU A C 1
ATOM 3954 O O . LEU A 1 520 ? 13.557 -21.102 -0.363 1.00 87.75 520 LEU A O 1
ATOM 3958 N N . THR A 1 521 ? 12.385 -20.978 -2.269 1.00 90.75 521 THR A N 1
ATOM 3959 C CA . THR A 1 521 ? 12.656 -22.350 -2.725 1.00 90.75 521 THR A CA 1
ATOM 3960 C C . THR A 1 521 ? 13.708 -22.409 -3.814 1.00 90.75 521 THR A C 1
ATOM 3962 O O . THR A 1 521 ? 14.503 -23.347 -3.844 1.00 90.75 521 THR A O 1
ATOM 3965 N N . SER A 1 522 ? 13.738 -21.426 -4.719 1.00 93.00 522 SER A N 1
ATOM 3966 C CA . SER A 1 522 ? 14.739 -21.407 -5.784 1.00 93.00 522 SER A CA 1
ATOM 3967 C C . SER A 1 522 ? 15.018 -20.022 -6.360 1.00 93.00 522 SER A C 1
ATOM 3969 O O . SER A 1 522 ? 14.182 -19.123 -6.313 1.00 93.00 522 SER A O 1
ATOM 3971 N N . VAL A 1 523 ? 16.209 -19.862 -6.934 1.00 93.81 523 VAL A N 1
ATOM 3972 C CA . VAL A 1 523 ? 16.591 -18.733 -7.793 1.00 93.81 523 VAL A CA 1
ATOM 3973 C C . VAL A 1 523 ? 16.920 -19.289 -9.174 1.00 93.81 523 VAL A C 1
ATOM 3975 O O . VAL A 1 523 ? 17.734 -20.210 -9.289 1.00 93.81 523 VAL A O 1
ATOM 3978 N N . LYS A 1 524 ? 16.319 -18.720 -10.221 1.00 94.19 524 LYS A N 1
ATOM 3979 C CA . LYS A 1 524 ? 16.630 -19.034 -11.620 1.00 94.19 524 LYS A CA 1
ATOM 3980 C C . LYS A 1 524 ? 17.242 -17.822 -12.307 1.00 94.19 524 LYS A C 1
ATOM 3982 O O . LYS A 1 524 ? 16.737 -16.714 -12.160 1.00 94.19 524 LYS A O 1
ATOM 3987 N N . ILE A 1 525 ? 18.321 -18.030 -13.056 1.00 92.31 525 ILE A N 1
ATOM 3988 C CA . ILE A 1 525 ? 19.016 -16.970 -13.798 1.00 92.31 525 ILE A CA 1
ATOM 3989 C C . ILE A 1 525 ? 19.133 -17.388 -15.254 1.00 92.31 525 ILE A C 1
ATOM 3991 O O . ILE A 1 525 ? 19.785 -18.389 -15.556 1.00 92.31 525 ILE A O 1
ATOM 3995 N N . TYR A 1 526 ? 18.550 -16.603 -16.149 1.00 90.19 526 TYR A N 1
ATOM 3996 C CA . TYR A 1 526 ? 18.553 -16.852 -17.585 1.00 90.19 526 TYR A CA 1
ATOM 3997 C C . TYR A 1 526 ? 19.719 -16.070 -18.207 1.00 90.19 526 TYR A C 1
ATOM 3999 O O . TYR A 1 526 ? 19.689 -14.834 -18.215 1.00 90.19 526 TYR A O 1
ATOM 4007 N N . PRO A 1 527 ? 20.802 -16.743 -18.647 1.00 87.81 527 PRO A N 1
ATOM 4008 C CA . PRO A 1 527 ? 21.942 -16.063 -19.252 1.00 87.81 527 PRO A CA 1
ATOM 4009 C C . PRO A 1 527 ? 21.552 -15.391 -20.568 1.00 87.81 527 PRO A C 1
ATOM 4011 O O . PRO A 1 527 ? 20.626 -15.820 -21.248 1.00 87.81 527 PRO A O 1
ATOM 4014 N N . ARG A 1 528 ? 22.320 -14.374 -20.960 1.00 84.56 528 ARG A N 1
ATOM 4015 C CA . ARG A 1 528 ? 22.204 -13.776 -22.290 1.00 84.56 528 ARG A CA 1
ATOM 4016 C C . ARG A 1 528 ? 22.644 -14.773 -23.365 1.00 84.56 528 ARG A C 1
ATOM 4018 O O . ARG A 1 528 ? 23.695 -15.406 -23.235 1.00 84.56 528 ARG A O 1
ATOM 4025 N N . ASP A 1 529 ? 21.884 -14.858 -24.454 1.00 79.12 529 ASP A N 1
ATOM 4026 C CA . ASP A 1 529 ? 22.227 -15.708 -25.594 1.00 79.12 529 ASP A CA 1
ATOM 4027 C C . ASP A 1 529 ? 23.609 -15.360 -26.159 1.00 79.12 529 ASP A C 1
ATOM 4029 O O . ASP A 1 529 ? 23.931 -14.204 -26.435 1.00 79.12 529 ASP A O 1
ATOM 4033 N N . GLY A 1 530 ? 24.434 -16.387 -26.342 1.00 70.56 530 GLY A N 1
ATOM 4034 C CA . GLY A 1 530 ? 25.774 -16.275 -26.915 1.00 70.56 530 GLY A CA 1
ATOM 4035 C C . GLY A 1 530 ? 26.861 -15.761 -25.968 1.00 70.56 530 GLY A C 1
ATOM 4036 O O . GLY A 1 530 ? 28.021 -15.745 -26.380 1.00 70.56 530 GLY A O 1
ATOM 4037 N N . ASP A 1 531 ? 26.538 -15.375 -24.727 1.00 70.00 531 ASP A N 1
ATOM 4038 C CA . ASP A 1 531 ? 27.497 -14.719 -23.836 1.00 70.00 531 ASP A CA 1
ATOM 4039 C C . ASP A 1 531 ? 27.839 -15.557 -22.594 1.00 70.00 531 ASP A C 1
ATOM 4041 O O . ASP A 1 531 ? 26.994 -15.903 -21.770 1.00 70.00 531 ASP A O 1
ATOM 4045 N N . ALA A 1 532 ? 29.127 -15.860 -22.426 1.00 72.38 532 ALA A N 1
ATOM 4046 C CA . ALA A 1 532 ? 29.648 -16.546 -21.245 1.00 72.38 532 ALA A CA 1
ATOM 4047 C C . ALA A 1 532 ? 29.890 -15.574 -20.070 1.00 72.38 532 ALA A C 1
ATOM 4049 O O . ALA A 1 532 ? 30.680 -15.881 -19.173 1.00 72.38 532 ALA A O 1
ATOM 4050 N N . THR A 1 533 ? 29.269 -14.391 -20.068 1.00 77.94 533 THR A N 1
ATOM 4051 C CA . THR A 1 533 ? 29.460 -13.322 -19.068 1.00 77.94 533 THR A CA 1
ATOM 4052 C C . THR A 1 533 ? 29.223 -13.774 -17.636 1.00 77.94 533 THR A C 1
ATOM 4054 O O . THR A 1 533 ? 29.937 -13.319 -16.748 1.00 77.94 533 THR A O 1
ATOM 4057 N N . LEU A 1 534 ? 28.289 -14.703 -17.408 1.00 85.00 534 LEU A N 1
ATOM 4058 C CA . LEU A 1 534 ? 27.991 -15.215 -16.068 1.00 85.00 534 LEU A CA 1
ATOM 4059 C C . LEU A 1 534 ? 29.015 -16.230 -15.534 1.00 85.00 534 LEU A C 1
ATOM 4061 O O . LEU A 1 534 ? 29.016 -16.521 -14.338 1.00 85.00 534 LEU A O 1
ATOM 4065 N N . ALA A 1 535 ? 29.903 -16.762 -16.379 1.00 85.06 535 ALA A N 1
ATOM 4066 C CA . ALA A 1 535 ? 30.877 -17.757 -15.946 1.00 85.06 535 ALA A CA 1
ATOM 4067 C C . ALA A 1 535 ? 31.839 -17.176 -14.897 1.00 85.06 535 ALA A C 1
ATOM 4069 O O . ALA A 1 535 ? 32.516 -16.170 -15.133 1.00 85.06 535 ALA A O 1
ATOM 4070 N N . GLY A 1 536 ? 31.926 -17.844 -13.746 1.00 87.00 536 GLY A N 1
ATOM 4071 C CA . GLY A 1 536 ? 32.759 -17.414 -12.624 1.00 87.00 536 GLY A CA 1
ATOM 4072 C C . GLY A 1 536 ? 32.121 -16.357 -11.720 1.00 87.00 536 GLY A C 1
ATOM 4073 O O . GLY A 1 536 ? 32.757 -15.949 -10.749 1.00 87.00 536 GLY A O 1
ATOM 4074 N N . CYS A 1 537 ? 30.892 -15.911 -11.995 1.00 90.25 537 CYS A N 1
ATOM 4075 C CA . CYS A 1 537 ? 30.178 -15.037 -11.072 1.00 90.25 537 CYS A CA 1
ATOM 4076 C C . CYS A 1 537 ? 29.673 -15.808 -9.853 1.00 90.25 537 CYS A C 1
ATOM 4078 O O . CYS A 1 537 ? 29.451 -17.017 -9.901 1.00 90.25 537 CYS A O 1
ATOM 4080 N N . SER A 1 538 ? 29.480 -15.072 -8.766 1.00 91.12 538 SER A N 1
ATOM 4081 C CA . SER A 1 538 ? 28.955 -15.554 -7.494 1.00 91.12 538 SER A CA 1
ATOM 4082 C C . SER A 1 538 ? 27.521 -15.078 -7.298 1.00 91.12 538 SER A C 1
ATOM 4084 O O . SER A 1 538 ? 27.242 -13.883 -7.441 1.00 91.12 538 SER A O 1
ATOM 4086 N N . LEU A 1 539 ? 26.626 -16.003 -6.959 1.00 92.31 539 LEU A N 1
ATOM 4087 C CA . LEU A 1 539 ? 25.302 -15.690 -6.423 1.00 92.31 539 LEU A CA 1
ATOM 4088 C C . LEU A 1 539 ? 25.380 -15.688 -4.896 1.00 92.31 539 LEU A C 1
ATOM 4090 O O . LEU A 1 539 ? 25.872 -16.651 -4.319 1.00 92.31 539 LEU A O 1
ATOM 4094 N N . LEU A 1 540 ? 24.884 -14.627 -4.265 1.00 90.88 540 LEU A N 1
ATOM 4095 C CA . LEU A 1 540 ? 24.719 -14.482 -2.823 1.00 90.88 540 LEU A CA 1
ATOM 4096 C C . LEU A 1 540 ? 23.236 -14.262 -2.512 1.00 90.88 540 LEU A C 1
ATOM 4098 O O . LEU A 1 540 ? 22.668 -13.256 -2.936 1.00 90.88 540 LEU A O 1
ATOM 4102 N N . VAL A 1 541 ? 22.638 -15.158 -1.729 1.00 88.81 541 VAL A N 1
ATOM 4103 C CA . VAL A 1 541 ? 21.306 -14.963 -1.134 1.00 88.81 541 VAL A CA 1
ATOM 4104 C C . VAL A 1 541 ? 21.472 -14.763 0.365 1.00 88.81 541 VAL A C 1
ATOM 4106 O O . VAL A 1 541 ? 22.136 -15.556 1.029 1.00 88.81 541 VAL A O 1
ATOM 4109 N N . GLN A 1 542 ? 20.941 -13.661 0.888 1.00 85.69 542 GLN A N 1
ATOM 4110 C CA . GLN A 1 542 ? 21.140 -13.264 2.277 1.00 85.69 542 GLN A CA 1
ATOM 4111 C C . GLN A 1 542 ? 19.880 -12.615 2.844 1.00 85.69 542 GLN A C 1
ATOM 4113 O O . GLN A 1 542 ? 19.357 -11.660 2.274 1.00 85.69 542 GLN A O 1
ATOM 4118 N N . GLY A 1 543 ? 19.430 -13.096 4.000 1.00 81.12 543 GLY A N 1
ATOM 4119 C CA . GLY A 1 543 ? 18.332 -12.481 4.745 1.00 81.12 543 GLY A CA 1
ATOM 4120 C C . GLY A 1 543 ? 18.765 -11.355 5.645 1.00 81.12 543 GLY A C 1
ATOM 4121 O O . GLY A 1 543 ? 19.924 -11.279 6.054 1.00 81.12 543 GLY A O 1
ATOM 4122 N N . SER A 1 544 ? 17.797 -10.520 6.004 1.00 68.69 544 SER A N 1
ATOM 4123 C CA . SER A 1 544 ? 17.957 -9.472 7.006 1.00 68.69 544 SER A CA 1
ATOM 4124 C C . SER A 1 544 ? 18.201 -10.019 8.418 1.00 68.69 544 SER A C 1
ATOM 4126 O O . SER A 1 544 ? 18.774 -9.311 9.242 1.00 68.69 544 SER A O 1
ATOM 4128 N N . GLN A 1 545 ? 17.806 -11.264 8.719 1.00 56.62 545 GLN A N 1
ATOM 4129 C CA . GLN A 1 545 ? 18.030 -11.873 10.034 1.00 56.62 545 GLN A CA 1
ATOM 4130 C C . GLN A 1 545 ? 19.313 -12.714 10.080 1.00 56.62 545 GLN A C 1
ATOM 4132 O O . GLN A 1 545 ? 19.640 -13.450 9.155 1.00 56.62 545 GLN A O 1
ATOM 4137 N N . TYR A 1 546 ? 20.039 -12.589 11.193 1.00 44.09 546 TYR A N 1
ATOM 4138 C CA . TYR A 1 546 ? 21.444 -12.963 11.419 1.00 44.09 546 TYR A CA 1
ATOM 4139 C C . TYR A 1 546 ? 21.848 -14.441 11.224 1.00 44.09 546 TYR A C 1
ATOM 4141 O O . TYR A 1 546 ? 22.991 -14.777 11.515 1.00 44.09 546 TYR A O 1
ATOM 4149 N N . ASN A 1 547 ? 20.982 -15.317 10.715 1.00 43.53 547 ASN A N 1
ATOM 4150 C CA . ASN A 1 547 ? 21.294 -16.726 10.464 1.00 43.53 547 ASN A CA 1
ATOM 4151 C C . ASN A 1 547 ? 20.615 -17.226 9.186 1.00 43.53 547 ASN A C 1
ATOM 4153 O O . ASN A 1 547 ? 19.699 -18.040 9.244 1.00 43.53 547 ASN A O 1
ATOM 4157 N N . VAL A 1 548 ? 21.062 -16.753 8.025 1.00 46.38 548 VAL A N 1
ATOM 4158 C CA . VAL A 1 548 ? 20.585 -17.288 6.746 1.00 46.38 548 VAL A CA 1
ATOM 4159 C C . VAL A 1 548 ? 21.762 -17.802 5.936 1.00 46.38 548 VAL A C 1
ATOM 4161 O O . VAL A 1 548 ? 22.780 -17.122 5.796 1.00 46.38 548 VAL A O 1
ATOM 4164 N N . ALA A 1 549 ? 21.596 -19.027 5.435 1.00 49.00 549 ALA A N 1
ATOM 4165 C CA . ALA A 1 549 ? 22.487 -19.745 4.543 1.00 49.00 549 ALA A CA 1
ATOM 4166 C C . ALA A 1 549 ? 23.109 -18.812 3.496 1.00 49.00 549 ALA A C 1
ATOM 4168 O O . ALA A 1 549 ? 22.483 -18.443 2.506 1.00 49.00 549 ALA A O 1
ATOM 4169 N N . LYS A 1 550 ? 24.376 -18.448 3.716 1.00 53.44 550 LYS A N 1
ATOM 4170 C CA . LYS A 1 550 ? 25.205 -17.815 2.697 1.00 53.44 550 LYS A CA 1
ATOM 4171 C C . LYS A 1 550 ? 25.487 -18.863 1.628 1.00 53.44 550 LYS A C 1
ATOM 4173 O O . LYS A 1 550 ? 26.527 -19.521 1.660 1.00 53.44 550 LYS A O 1
ATOM 4178 N N . LEU A 1 551 ? 24.561 -19.040 0.696 1.00 65.12 551 LEU A N 1
ATOM 4179 C CA . LEU A 1 551 ? 24.839 -19.815 -0.495 1.00 65.12 551 LEU A CA 1
ATOM 4180 C C . LEU A 1 551 ? 25.695 -18.930 -1.398 1.00 65.12 551 LEU A C 1
ATOM 4182 O O . LEU A 1 551 ? 25.219 -17.916 -1.897 1.00 65.12 551 LEU A O 1
ATOM 4186 N N . ASN A 1 552 ? 26.972 -19.282 -1.529 1.00 71.62 552 ASN A N 1
ATOM 4187 C CA . ASN A 1 552 ? 27.883 -18.675 -2.486 1.00 71.62 552 ASN A CA 1
ATOM 4188 C C . ASN A 1 552 ? 28.192 -19.722 -3.551 1.00 71.62 552 ASN A C 1
ATOM 4190 O O . ASN A 1 552 ? 29.007 -20.614 -3.307 1.00 71.62 552 ASN A O 1
ATOM 4194 N N . VAL A 1 553 ? 27.511 -19.653 -4.695 1.00 77.56 553 VAL A N 1
ATOM 4195 C CA . VAL A 1 553 ? 27.774 -20.576 -5.806 1.00 77.56 553 VAL A CA 1
ATOM 4196 C C . VAL A 1 553 ? 28.480 -19.848 -6.929 1.00 77.56 553 VAL A C 1
ATOM 4198 O O . VAL A 1 553 ? 28.001 -18.820 -7.406 1.00 77.56 553 VAL A O 1
ATOM 4201 N N . THR A 1 554 ? 29.599 -20.418 -7.367 1.00 83.31 554 THR A N 1
ATOM 4202 C CA . THR A 1 554 ? 30.272 -20.011 -8.597 1.00 83.31 554 THR A CA 1
ATOM 4203 C C . THR A 1 554 ? 29.543 -20.620 -9.789 1.00 83.31 554 THR A C 1
ATOM 4205 O O . THR A 1 554 ? 29.443 -21.842 -9.899 1.00 83.31 554 THR A O 1
ATOM 4208 N N . LEU A 1 555 ? 29.049 -19.774 -10.689 1.00 78.88 555 LEU A N 1
ATOM 4209 C CA . LEU A 1 555 ? 28.338 -20.186 -11.897 1.00 78.88 555 LEU A CA 1
ATOM 4210 C C . LEU A 1 555 ? 29.288 -20.922 -12.870 1.00 78.88 555 LEU A C 1
ATOM 4212 O O . LEU A 1 555 ? 30.296 -20.332 -13.286 1.00 78.88 555 LEU A O 1
ATOM 4216 N N . PRO A 1 556 ? 29.010 -22.192 -13.236 1.00 79.44 556 PRO A N 1
ATOM 4217 C CA . PRO A 1 556 ? 29.801 -22.927 -14.222 1.00 79.44 556 PRO A CA 1
ATOM 4218 C C . PRO A 1 556 ? 29.573 -22.380 -15.639 1.00 79.44 556 PRO A C 1
ATOM 4220 O O . PRO A 1 556 ? 28.623 -21.651 -15.890 1.00 79.44 556 PRO A O 1
ATOM 4223 N N . VAL A 1 557 ? 30.424 -22.752 -16.597 1.00 76.50 557 VAL A N 1
ATOM 4224 C CA . VAL A 1 557 ? 30.155 -22.475 -18.018 1.00 76.50 557 VAL A CA 1
ATOM 4225 C C . VAL A 1 557 ? 29.046 -23.421 -18.485 1.00 76.50 557 VAL A C 1
ATOM 4227 O O . VAL A 1 557 ? 29.255 -24.633 -18.490 1.00 76.50 557 VAL A O 1
ATOM 4230 N N . MET A 1 558 ? 27.879 -22.896 -18.864 1.00 70.56 558 MET A N 1
ATOM 4231 C CA . MET A 1 558 ? 26.785 -23.704 -19.419 1.00 70.56 558 MET A CA 1
ATOM 4232 C C . MET A 1 558 ? 26.678 -23.612 -20.942 1.00 70.56 558 MET A C 1
ATOM 4234 O O . MET A 1 558 ? 27.140 -22.656 -21.565 1.00 70.56 558 MET A O 1
ATOM 4238 N N . ALA A 1 559 ? 26.046 -24.631 -21.531 1.00 60.44 559 ALA A N 1
ATOM 4239 C CA . ALA A 1 559 ? 25.569 -24.581 -22.905 1.00 60.44 559 ALA A CA 1
ATOM 4240 C C . ALA A 1 559 ? 24.487 -23.495 -23.044 1.00 60.44 559 ALA A C 1
ATOM 4242 O O . ALA A 1 559 ? 23.684 -23.290 -22.133 1.00 60.44 559 ALA A O 1
ATOM 4243 N N . LEU A 1 560 ? 24.501 -22.803 -24.183 1.00 68.81 560 LEU A N 1
ATOM 4244 C CA . LEU A 1 560 ? 23.626 -21.674 -24.497 1.00 68.81 560 LEU A CA 1
ATOM 4245 C C . LEU A 1 560 ? 22.139 -22.013 -24.267 1.00 68.81 560 LEU A C 1
ATOM 4247 O O . LEU A 1 560 ? 21.685 -23.074 -24.691 1.00 68.81 560 LEU A O 1
ATOM 4251 N N . GLY A 1 561 ? 21.403 -21.103 -23.621 1.00 69.81 561 GLY A N 1
ATOM 4252 C CA . GLY A 1 561 ? 19.937 -21.136 -23.517 1.00 69.81 561 GLY A CA 1
ATOM 4253 C C . GLY A 1 561 ? 19.329 -21.834 -22.292 1.00 69.81 561 GLY A C 1
ATOM 4254 O O . GLY A 1 561 ? 18.116 -21.784 -22.129 1.00 69.81 561 GLY A O 1
ATOM 4255 N N . ASN A 1 562 ? 20.115 -22.463 -21.409 1.00 82.31 562 ASN A N 1
ATOM 4256 C CA . ASN A 1 562 ? 19.570 -23.051 -20.175 1.00 82.31 562 ASN A CA 1
ATOM 4257 C C . ASN A 1 562 ? 19.709 -22.097 -18.975 1.00 82.31 562 ASN A C 1
ATOM 4259 O O . ASN A 1 562 ? 20.782 -21.510 -18.798 1.00 82.31 562 ASN A O 1
ATOM 4263 N N . PRO A 1 563 ? 18.687 -21.977 -18.104 1.00 88.31 563 PRO A N 1
ATOM 4264 C CA . PRO A 1 563 ? 18.797 -21.189 -16.884 1.00 88.31 563 PRO A CA 1
ATOM 4265 C C . PRO A 1 563 ? 19.671 -21.884 -15.837 1.00 88.31 563 PRO A C 1
ATOM 4267 O O . PRO A 1 563 ? 19.639 -23.106 -15.678 1.00 88.31 563 PRO A O 1
ATOM 4270 N N . TYR A 1 564 ? 20.409 -21.097 -15.058 1.00 88.50 564 TYR A N 1
ATOM 4271 C CA . TYR A 1 564 ? 21.028 -21.567 -13.821 1.00 88.50 564 TYR A CA 1
ATOM 4272 C C . TYR A 1 564 ? 19.956 -21.659 -12.745 1.00 88.50 564 TYR A C 1
ATOM 4274 O O . TYR A 1 564 ? 19.348 -20.645 -12.415 1.00 88.50 564 TYR A O 1
ATOM 4282 N N . ILE A 1 565 ? 19.730 -22.854 -12.200 1.00 91.06 565 ILE A N 1
ATOM 4283 C CA . ILE A 1 565 ? 18.722 -23.095 -11.164 1.00 91.06 565 ILE A CA 1
ATOM 4284 C C . ILE A 1 565 ? 19.432 -23.433 -9.856 1.00 91.06 565 ILE A C 1
ATOM 4286 O O . ILE A 1 565 ? 20.198 -24.395 -9.783 1.00 91.06 565 ILE A O 1
ATOM 4290 N N . PHE A 1 566 ? 19.147 -22.653 -8.821 1.00 89.75 566 PHE A N 1
ATOM 4291 C CA . PHE A 1 566 ? 19.627 -22.860 -7.460 1.00 89.75 566 PHE A CA 1
ATOM 4292 C C . PHE A 1 566 ? 18.441 -23.161 -6.565 1.00 89.75 566 PHE A C 1
ATOM 4294 O O . PHE A 1 566 ? 17.578 -22.305 -6.426 1.00 89.75 566 PHE A O 1
ATOM 4301 N N . ASN A 1 567 ? 18.405 -24.347 -5.966 1.00 89.12 567 ASN A N 1
ATOM 4302 C CA . ASN A 1 567 ? 17.379 -24.721 -4.993 1.00 89.12 567 ASN A CA 1
ATOM 4303 C C . ASN A 1 567 ? 17.954 -24.579 -3.574 1.00 89.12 567 ASN A C 1
ATOM 4305 O O . ASN A 1 567 ? 19.136 -24.886 -3.383 1.00 89.12 567 ASN A O 1
ATOM 4309 N N . PHE A 1 568 ? 17.144 -24.105 -2.624 1.00 81.25 568 PHE A N 1
ATOM 4310 C CA . PHE A 1 568 ? 17.530 -23.876 -1.222 1.00 81.25 568 PHE A CA 1
ATOM 4311 C C . PHE A 1 568 ? 17.027 -24.966 -0.281 1.00 81.25 568 PHE A C 1
ATOM 4313 O O . PHE A 1 568 ? 15.950 -25.543 -0.562 1.00 81.25 568 PHE A O 1
#

pLDDT: mean 70.88, std 18.81, range [23.41, 97.62]

InterPro domains:
  IPR008979 Galactose-binding-like domain superfamily [SSF49785] (42-93)

Secondary structure (DSSP, 8-state):
--------------------EEEEEEESS-S--EEEEEEEEETT--BGGGGSEEEES--STT--GGGGGSS-TT--EE--S-SS-EEEEEEESS-GGGEEEEEEEE-TT----TTEEEEEEETTTEEEEEEE-----------S---EEEE------EEEEEEEETT---EEEEEEEETT--BGGGGSEEEESS--SSS--TTHHHH---TTSS-PPPP---S-TTEEEEEEE-TT-S-EEEEEEEE--SSS--TTTT-EEEEEEEETTEEEEEEEEE-----SS-EEEE-----------EEEEE-SSS--EEEEEEEEETT--B-GGGSEEEESSEEES-GGGGSSS-TT--EEE-TT-SS-EEEEE-S-TTPPEEEEEEEEPTT----TTEEEEEE-TTT--EEEEE-PPP--SS---EEEE------EEEEEE-SSS-EEEEEEEEEETTS-BGGGG-EEEES---BSSTT---B--GGGGGSS----SSSS-EEE-SS-SS-EEEEEESS-GGGEEEEEEEEPTT--TTTT-EEEEEESSS----EEEEPP-PPTTPPEEEE-

Radius of gyration: 31.81 Å; chains: 1; bounding box: 115×58×78 Å

Foldseek 3Di:
DDDDDDDDDDPPPPPPPQKKKKKKKKAQADLKFKFLAKFWQFPVGDRQLLVWDKQKPAFDPPLGGNNRSNPGSVHMTMHDRDDRMIMMITMGRDFPLRTFKMKTFGDPDPQDRARMKIWMAIPVPGTDDIDGDDRDDDDDDDDGDDIDMDGDDDFKKKKKKWKQFQFWDWFQAKFWQALVRDRQLLVWAKDWDDDFDDDDGRNNRSNNDDPVPDSDTRTTRPRDGIIMMMIIGTGPGPGTFWIWTGHDDPPPDGRQQQIWIWIWMDDPPDIHTPDTDGDHDDDPDTDIDGDDDDDDFAFWWWKWKFQALFKDKFQAKFWQFSNGDTQQLQWDKDWPAWPDDDLSSHHVPGSVGMTIHDSPPNITIIITTGPDRGTHTFWMKTWHRLPGPPDFRTWIWRAGPVPRDTDIDTDHDDPDSDGDIDIDGDDDFWKKKKKKKAQDQKDKFQAKFWQFPVRDRQLLVKDKQKPAWDDPDPVDPQIQGLCLRNNPDNDQDDRGMGMFGPRDSMIMMMIMGSDHPNGTFKMKTGGHFPDQNLAQMWIFMDIPDDDDDGDTDGDHRDDGGGIDMDGD

Sequence (568 aa):
MNIFASLILFAVSTSAVDPYTNVTIECNSMPYFEFAEIEIFEANGTNIALQGEATMSSVHGGLDASRCIDGNYDSACYTADSPPYQWMNVRVPVPATSITTIKLWQVWNNEFWPGCWLTVYDSEKGAVQKDALHPQMGPSIITNTCPWIFTMNYDSDTTVKLSSCPRGVSFKKLEVYNTNGTNVASSGYAEFDTAGRNSVDALNCLFGYDPKGVPIRCQQTEGETDAWWKAVVPNDYRTLTNLTLYPRLDDGAWHFSGCLLTVTARIGSTQIPLLSTRIPDPPNGDLTVPYTFDIPKPTTMLNVACVGTSPLALAEIEVFTADGVNIAGQGTVRATSIVSGTPTNEIDGDYSTTLITAANDNYPRISLSLPLPSAIISTVKIWKAAKSNIGNGCFVTISDSISGIVQQRNLQQLSSDTPTAYNLTINYVNSTTVKLSCPRAVLGFNLLEVFDTTGTNVALNSYATSSSAYIANAGDTDSFPAFNCLDGKDLCGNQLFCLTGKNDTSPWWKTVITNDVNSLTSVKIYPRDGDATLAGCSLLVQGSQYNVAKLNVTLPVMALGNPYIFNF